Protein AF-V2XB34-F1 (afdb_monomer)

Organism: Moniliophthora roreri (strain MCA 2997) (NCBI:txid1381753)

pLDDT: mean 73.57, std 27.56, range [22.41, 98.88]

InterPro domains:
  IPR005198 Glycoside hydrolase, family 76 [PF03663] (216-407)
  IPR008928 Six-hairpin glycosidase superfamily [SSF48208] (69-373)
  IPR053169 Meiotically Up-regulated Gene Protein [PTHR47791] (16-412)

Radius of gyration: 35.11 Å; Cα contacts (8 Å, |Δi|>4): 750; chains: 1; bounding box: 136×95×106 Å

Structure (mmCIF, N/CA/C/O backbone):
data_AF-V2XB34-F1
#
_entry.id   AF-V2XB34-F1
#
loop_
_atom_site.group_PDB
_atom_site.id
_atom_site.type_symbol
_atom_site.label_atom_id
_atom_site.label_alt_id
_atom_site.label_comp_id
_atom_site.label_asym_id
_atom_site.label_entity_id
_atom_site.label_seq_id
_atom_site.pdbx_PDB_ins_code
_atom_site.Cartn_x
_atom_site.Cartn_y
_atom_site.Cartn_z
_atom_site.occupancy
_atom_site.B_iso_or_equiv
_atom_site.auth_seq_id
_atom_site.auth_comp_id
_atom_site.auth_asym_id
_atom_site.auth_atom_id
_atom_site.pdbx_PDB_model_num
ATOM 1 N N . MET A 1 1 ? 81.354 -3.516 -11.039 1.00 41.00 1 MET A N 1
ATOM 2 C CA . MET A 1 1 ? 81.032 -2.329 -10.209 1.00 41.00 1 MET A CA 1
ATOM 3 C C . MET A 1 1 ? 80.148 -1.453 -11.084 1.00 41.00 1 MET A C 1
ATOM 5 O O . MET A 1 1 ? 80.610 -1.103 -12.151 1.00 41.00 1 MET A O 1
ATOM 9 N N . VAL A 1 2 ? 78.855 -1.228 -10.853 1.00 33.69 2 VAL A N 1
ATOM 10 C CA . VAL A 1 2 ? 78.144 -0.722 -9.666 1.00 33.69 2 VAL A CA 1
ATOM 11 C C . VAL A 1 2 ? 76.686 -1.247 -9.694 1.00 33.69 2 VAL A C 1
ATOM 13 O O . VAL A 1 2 ? 76.152 -1.525 -10.762 1.00 33.69 2 VAL A O 1
ATOM 16 N N . LYS A 1 3 ? 76.088 -1.436 -8.507 1.00 32.34 3 LYS A N 1
ATOM 17 C CA . LYS A 1 3 ? 74.744 -1.994 -8.219 1.00 32.34 3 LYS A CA 1
ATOM 18 C C . LYS A 1 3 ? 73.569 -1.196 -8.825 1.00 32.34 3 LYS A C 1
ATOM 20 O O . LYS A 1 3 ? 73.672 0.025 -8.898 1.00 32.34 3 LYS A O 1
ATOM 25 N N . PRO A 1 4 ? 72.405 -1.834 -9.073 1.00 35.25 4 PRO A N 1
ATOM 26 C CA . PRO A 1 4 ? 71.134 -1.133 -9.226 1.00 35.25 4 PRO A CA 1
ATOM 27 C C . PRO A 1 4 ? 70.499 -0.846 -7.853 1.00 35.25 4 PRO A C 1
ATOM 29 O O . PRO A 1 4 ? 70.423 -1.717 -6.984 1.00 35.25 4 PRO A O 1
ATOM 32 N N . SER A 1 5 ? 70.051 0.391 -7.645 1.00 33.62 5 SER A N 1
ATOM 33 C CA . SER A 1 5 ? 69.308 0.837 -6.466 1.00 33.62 5 SER A CA 1
ATOM 34 C C . SER A 1 5 ? 67.804 0.617 -6.661 1.00 33.62 5 SER A C 1
ATOM 36 O O . SER A 1 5 ? 67.178 1.160 -7.568 1.00 33.62 5 SER A O 1
ATOM 38 N N . HIS A 1 6 ? 67.218 -0.187 -5.775 1.00 33.16 6 HIS A N 1
ATOM 39 C CA . HIS A 1 6 ? 65.778 -0.373 -5.645 1.00 33.16 6 HIS A CA 1
ATOM 40 C C . HIS A 1 6 ? 65.105 0.906 -5.124 1.00 33.16 6 HIS A C 1
ATOM 42 O O . HIS A 1 6 ? 65.418 1.370 -4.029 1.00 33.16 6 HIS A O 1
ATOM 48 N N . PHE A 1 7 ? 64.116 1.425 -5.854 1.00 32.31 7 PHE A N 1
ATOM 49 C CA . PHE A 1 7 ? 63.137 2.364 -5.305 1.00 32.31 7 PHE A CA 1
ATOM 50 C C . PHE A 1 7 ? 62.115 1.586 -4.463 1.00 32.31 7 PHE A C 1
ATOM 52 O O . PHE A 1 7 ? 61.276 0.853 -4.986 1.00 32.31 7 PHE A O 1
ATOM 59 N N . HIS A 1 8 ? 62.200 1.720 -3.139 1.00 36.00 8 HIS A N 1
ATOM 60 C CA . HIS A 1 8 ? 61.154 1.299 -2.208 1.00 36.00 8 HIS A CA 1
ATOM 61 C C . HIS A 1 8 ? 60.046 2.360 -2.172 1.00 36.00 8 HIS A C 1
ATOM 63 O O . HIS A 1 8 ? 60.252 3.478 -1.708 1.00 36.00 8 HIS A O 1
ATOM 69 N N . CYS A 1 9 ? 58.856 1.998 -2.649 1.00 35.59 9 CYS A N 1
ATOM 70 C CA . CYS A 1 9 ? 57.627 2.756 -2.431 1.00 35.59 9 CYS A CA 1
ATOM 71 C C . CYS A 1 9 ? 57.108 2.453 -1.008 1.00 35.59 9 CYS A C 1
ATOM 73 O O . CYS A 1 9 ? 56.958 1.270 -0.676 1.00 35.59 9 CYS A O 1
ATOM 75 N N . PRO A 1 10 ? 56.832 3.444 -0.138 1.00 38.19 10 PRO A N 1
ATOM 76 C CA . PRO A 1 10 ? 56.387 3.163 1.219 1.00 38.19 10 PRO A CA 1
ATOM 77 C C . PRO A 1 10 ? 54.897 2.798 1.203 1.00 38.19 10 PRO A C 1
ATOM 79 O O . PRO A 1 10 ? 54.019 3.652 1.300 1.00 38.19 10 PRO A O 1
ATOM 82 N N . LYS A 1 11 ? 54.606 1.494 1.132 1.00 41.72 11 LYS A N 1
ATOM 83 C CA . LYS A 1 11 ? 53.251 0.916 1.260 1.00 41.72 11 LYS A CA 1
ATOM 84 C C . LYS A 1 11 ? 52.563 1.231 2.606 1.00 41.72 11 LYS A C 1
ATOM 86 O O . LYS A 1 11 ? 51.371 0.992 2.749 1.00 41.72 11 LYS A O 1
ATOM 91 N N . ALA A 1 12 ? 53.275 1.813 3.573 1.00 40.22 12 ALA A N 1
ATOM 92 C CA . ALA A 1 12 ? 52.743 2.158 4.891 1.00 40.22 12 ALA A CA 1
ATOM 93 C C . ALA A 1 12 ? 51.833 3.405 4.900 1.00 40.22 12 ALA A C 1
ATOM 95 O O . ALA A 1 12 ? 50.924 3.483 5.722 1.00 40.22 12 ALA A O 1
ATOM 96 N N . ALA A 1 13 ? 52.017 4.359 3.977 1.00 37.66 13 ALA A N 1
ATOM 97 C CA . ALA A 1 13 ? 51.219 5.594 3.963 1.00 37.66 13 ALA A CA 1
ATOM 98 C C . ALA A 1 13 ? 49.827 5.414 3.323 1.00 37.66 13 ALA A C 1
ATOM 100 O O . ALA A 1 13 ? 48.890 6.128 3.672 1.00 37.66 13 ALA A O 1
ATOM 101 N N . LEU A 1 14 ? 49.670 4.435 2.423 1.00 36.88 14 LEU A N 1
ATOM 102 C CA . LEU A 1 14 ? 48.397 4.160 1.748 1.00 36.88 14 LEU A CA 1
ATOM 103 C C . LEU A 1 14 ? 47.449 3.308 2.615 1.00 36.88 14 LEU A C 1
ATOM 105 O O . LEU A 1 14 ? 46.239 3.510 2.580 1.00 36.88 14 LEU A O 1
ATOM 109 N N . CYS A 1 15 ? 47.983 2.409 3.451 1.00 38.84 15 CYS A N 1
ATOM 110 C CA . CYS A 1 15 ? 47.168 1.605 4.371 1.00 38.84 15 CYS A CA 1
ATOM 111 C C . CYS A 1 15 ? 46.558 2.432 5.514 1.00 38.84 15 CYS A C 1
ATOM 113 O O . CYS A 1 15 ? 45.439 2.154 5.932 1.00 38.84 15 CYS A O 1
ATOM 115 N N . LEU A 1 16 ? 47.240 3.481 5.984 1.00 38.94 16 LEU A N 1
ATOM 116 C CA . LEU A 1 16 ? 46.746 4.315 7.088 1.00 38.94 16 LEU A CA 1
ATOM 117 C C . LEU A 1 16 ? 45.592 5.250 6.679 1.00 38.94 16 LEU A C 1
ATOM 119 O O . LEU A 1 16 ? 44.741 5.558 7.506 1.00 38.94 16 LEU A O 1
ATOM 123 N N . LEU A 1 17 ? 45.493 5.631 5.400 1.00 37.41 17 LEU A N 1
ATOM 124 C CA . LEU A 1 17 ? 44.357 6.411 4.886 1.00 37.41 17 LEU A CA 1
ATOM 125 C C . LEU A 1 17 ? 43.106 5.559 4.617 1.00 37.41 17 LEU A C 1
ATOM 127 O O . LEU A 1 17 ? 41.995 6.076 4.701 1.00 37.41 17 LEU A O 1
ATOM 131 N N . ILE A 1 18 ? 43.266 4.258 4.354 1.00 42.09 18 ILE A N 1
ATOM 132 C CA . ILE A 1 18 ? 42.141 3.331 4.138 1.00 42.09 18 ILE A CA 1
ATOM 133 C C . ILE A 1 18 ? 41.534 2.868 5.475 1.00 42.09 18 ILE A C 1
ATOM 135 O O . ILE A 1 18 ? 40.326 2.662 5.560 1.00 42.09 18 ILE A O 1
ATOM 139 N N . VAL A 1 19 ? 42.330 2.793 6.548 1.00 44.09 19 VAL A N 1
ATOM 140 C CA . VAL A 1 19 ? 41.850 2.383 7.883 1.00 44.09 19 VAL A CA 1
ATOM 141 C C . VAL A 1 19 ? 41.139 3.521 8.638 1.00 44.09 19 VAL A C 1
ATOM 143 O O . VAL A 1 19 ? 40.274 3.258 9.466 1.00 44.09 19 VAL A O 1
ATOM 146 N N . CYS A 1 20 ? 41.406 4.793 8.321 1.00 40.28 20 CYS A N 1
ATOM 147 C CA . CYS A 1 20 ? 40.740 5.924 8.987 1.00 40.28 20 CYS A CA 1
ATOM 148 C C . CYS A 1 20 ? 39.384 6.343 8.378 1.00 40.28 20 CYS A C 1
ATOM 150 O O . CYS A 1 20 ? 38.715 7.191 8.963 1.00 40.28 20 CYS A O 1
ATOM 152 N N . PHE A 1 21 ? 38.945 5.756 7.254 1.00 40.19 21 PHE A N 1
ATOM 153 C CA . PHE A 1 21 ? 37.633 6.050 6.641 1.00 40.19 21 PHE A CA 1
ATOM 154 C C . PHE A 1 21 ? 36.583 4.930 6.776 1.00 40.19 21 PHE A C 1
ATOM 156 O O . PHE A 1 21 ? 35.438 5.108 6.361 1.00 40.19 21 PHE A O 1
ATOM 163 N N . LEU A 1 22 ? 36.914 3.815 7.432 1.00 44.59 22 LEU A N 1
ATOM 164 C CA . LEU A 1 22 ? 35.989 2.735 7.798 1.00 44.59 22 LEU A CA 1
ATOM 165 C C . LEU A 1 22 ? 36.427 2.214 9.183 1.00 44.59 22 LEU A C 1
ATOM 167 O O . LEU A 1 22 ? 37.378 1.441 9.229 1.00 44.59 22 LEU A O 1
ATOM 171 N N . PRO A 1 23 ? 35.832 2.666 10.311 1.00 41.69 23 PRO A N 1
ATOM 172 C CA . PRO A 1 23 ? 34.391 2.683 10.551 1.00 41.69 23 PRO A CA 1
ATOM 173 C C . PRO A 1 23 ? 33.921 3.979 11.246 1.00 41.69 23 PRO A C 1
ATOM 175 O O . PRO A 1 23 ? 33.946 4.095 12.465 1.00 41.69 23 PRO A O 1
ATOM 178 N N . ALA A 1 24 ? 33.407 4.941 10.480 1.00 41.72 24 ALA A N 1
ATOM 179 C CA . ALA A 1 24 ? 32.566 6.020 11.021 1.00 41.72 24 ALA A CA 1
ATOM 180 C C . ALA A 1 24 ? 31.123 5.946 10.485 1.00 41.72 24 ALA A C 1
ATOM 182 O O . ALA A 1 24 ? 30.404 6.939 10.475 1.00 41.72 24 ALA A O 1
ATOM 183 N N . ARG A 1 25 ? 30.694 4.764 10.012 1.00 45.44 25 ARG A N 1
ATOM 184 C CA . ARG A 1 25 ? 29.320 4.506 9.534 1.00 45.44 25 ARG A CA 1
ATOM 185 C C . ARG A 1 25 ? 28.580 3.382 10.269 1.00 45.44 25 ARG A C 1
ATOM 187 O O . ARG A 1 25 ? 27.507 2.990 9.835 1.00 45.44 25 ARG A O 1
ATOM 194 N N . TYR A 1 26 ? 29.110 2.911 11.396 1.00 43.69 26 TYR A N 1
ATOM 195 C CA . TYR A 1 26 ? 28.410 1.966 12.279 1.00 43.69 26 TYR A CA 1
ATOM 196 C C . TYR A 1 26 ? 28.324 2.459 13.723 1.00 43.69 26 TYR A C 1
ATOM 198 O O . TYR A 1 26 ? 28.184 1.667 14.649 1.00 43.69 26 TYR A O 1
ATOM 206 N N . SER A 1 27 ? 28.343 3.775 13.928 1.00 32.94 27 SER A N 1
ATOM 207 C CA . SER A 1 27 ? 27.611 4.300 15.072 1.00 32.94 27 SER A CA 1
ATOM 208 C C . SER A 1 27 ? 26.145 4.202 14.685 1.00 32.94 27 SER A C 1
ATOM 210 O O . SER A 1 27 ? 25.649 5.045 13.942 1.00 32.94 27 SER A O 1
ATOM 212 N N . ALA A 1 28 ? 25.473 3.139 15.128 1.00 39.56 28 ALA A N 1
ATOM 213 C CA . ALA A 1 28 ? 24.026 3.150 15.242 1.00 39.56 28 ALA A CA 1
ATOM 214 C C . ALA A 1 28 ? 23.690 4.285 16.215 1.00 39.56 28 ALA A C 1
ATOM 216 O O . ALA A 1 28 ? 23.626 4.094 17.426 1.00 39.56 28 ALA A O 1
ATOM 217 N N . THR A 1 29 ? 23.588 5.510 15.702 1.00 42.94 29 THR A N 1
ATOM 218 C CA . THR A 1 29 ? 22.926 6.578 16.432 1.00 42.94 29 THR A CA 1
ATOM 219 C C . THR A 1 29 ? 21.524 6.057 16.669 1.00 42.94 29 THR A C 1
ATOM 221 O O . THR A 1 29 ? 20.823 5.751 15.701 1.00 42.94 29 THR A O 1
ATOM 224 N N . ALA A 1 30 ? 21.148 5.873 17.932 1.00 55.12 30 ALA A N 1
ATOM 225 C CA . ALA A 1 30 ? 19.764 5.599 18.265 1.00 55.12 30 ALA A CA 1
ATOM 226 C C . ALA A 1 30 ? 18.939 6.730 17.637 1.00 55.12 30 ALA A C 1
ATOM 228 O O . ALA A 1 30 ? 19.116 7.894 17.993 1.00 55.12 30 ALA A O 1
ATOM 229 N N . GLN A 1 31 ? 18.159 6.403 16.607 1.00 71.94 31 GLN A N 1
ATOM 230 C CA . GLN A 1 31 ? 17.191 7.341 16.058 1.00 71.94 31 GLN A CA 1
ATOM 231 C C . GLN A 1 31 ? 16.144 7.562 17.130 1.00 71.94 31 GLN A C 1
ATOM 233 O O . GLN A 1 31 ? 15.597 6.592 17.649 1.00 71.94 31 GLN A O 1
ATOM 238 N N . ASP A 1 32 ? 15.927 8.823 17.475 1.00 80.56 32 ASP A N 1
ATOM 239 C CA . ASP A 1 32 ? 14.977 9.194 18.508 1.00 80.56 32 ASP A CA 1
ATOM 240 C C . ASP A 1 32 ? 13.602 9.397 17.864 1.00 80.56 32 ASP A C 1
ATOM 242 O O . ASP A 1 32 ? 13.397 10.329 17.081 1.00 80.56 32 ASP A O 1
ATOM 246 N N . PHE A 1 33 ? 12.675 8.478 18.131 1.00 90.19 33 PHE A N 1
ATOM 247 C CA . PHE A 1 33 ? 11.304 8.533 17.626 1.00 90.19 33 PHE A CA 1
ATOM 248 C C . PHE A 1 33 ? 10.420 9.285 18.621 1.00 90.19 33 PHE A C 1
ATOM 250 O O . PHE A 1 33 ? 9.742 8.686 19.455 1.00 90.19 33 PHE A O 1
ATOM 257 N N . VAL A 1 34 ? 10.443 10.617 18.531 1.00 90.56 34 VAL A N 1
ATOM 258 C CA . VAL A 1 34 ? 9.685 11.511 19.419 1.00 90.56 34 VAL A CA 1
ATOM 259 C C . VAL A 1 34 ? 8.523 12.143 18.666 1.00 90.56 34 VAL A C 1
ATOM 261 O O . VAL A 1 34 ? 8.716 12.814 17.651 1.00 90.56 34 VAL A O 1
ATOM 264 N N . SER A 1 35 ? 7.308 11.950 19.178 1.00 91.50 35 SER A N 1
ATOM 265 C CA . SER A 1 35 ? 6.092 12.547 18.624 1.00 91.50 35 SER A CA 1
ATOM 266 C C . SER A 1 35 ? 6.145 14.075 18.695 1.00 91.50 35 SER A C 1
ATOM 268 O O . SER A 1 35 ? 6.554 14.655 19.704 1.00 91.50 35 SER A O 1
ATOM 270 N N . SER A 1 36 ? 5.706 14.744 17.627 1.00 92.38 36 SER A N 1
ATOM 271 C CA . SER A 1 36 ? 5.642 16.207 17.602 1.00 92.38 36 SER A CA 1
ATOM 272 C C . SER A 1 36 ? 4.567 16.714 18.560 1.00 92.38 36 SER A C 1
ATOM 274 O O . SER A 1 36 ? 3.426 16.259 18.530 1.00 92.38 36 SER A O 1
ATOM 276 N N . THR A 1 37 ? 4.892 17.729 19.359 1.00 93.44 37 THR A N 1
ATOM 277 C CA . THR A 1 37 ? 3.914 18.412 20.222 1.00 93.44 37 THR A CA 1
ATOM 278 C C . THR A 1 37 ? 2.915 19.268 19.439 1.00 93.44 37 THR A C 1
ATOM 280 O O . THR A 1 37 ? 1.929 19.725 20.012 1.00 93.44 37 THR A O 1
ATOM 283 N N . LEU A 1 38 ? 3.162 19.493 18.143 1.00 95.12 38 LEU A N 1
ATOM 284 C CA . LEU A 1 38 ? 2.271 20.237 17.248 1.00 95.12 38 LEU A CA 1
ATOM 285 C C . LEU A 1 38 ? 1.190 19.352 16.615 1.00 95.12 38 LEU A C 1
ATOM 287 O O . LEU A 1 38 ? 0.227 19.884 16.064 1.00 95.12 38 LEU A O 1
ATOM 291 N N . TRP A 1 39 ? 1.327 18.026 16.706 1.00 96.19 39 TRP A N 1
ATOM 292 C CA . TRP A 1 39 ? 0.355 17.092 16.151 1.00 96.19 39 TRP A CA 1
ATOM 293 C C . TRP A 1 39 ? -1.020 17.243 16.792 1.00 96.19 39 TRP A C 1
ATOM 295 O O . TRP A 1 39 ? -1.170 17.307 18.015 1.00 96.19 39 TRP A O 1
ATOM 305 N N . GLN A 1 40 ? -2.046 17.277 15.948 1.00 96.00 40 GLN A N 1
ATOM 306 C CA . GLN A 1 40 ? -3.408 17.507 16.390 1.00 96.00 40 GLN A CA 1
ATOM 307 C C . GLN A 1 40 ? -4.027 16.225 16.954 1.00 96.00 40 GLN A C 1
ATOM 309 O O . GLN A 1 40 ? -4.299 15.281 16.224 1.00 96.00 40 GLN A O 1
ATOM 314 N N . ASN A 1 41 ? -4.352 16.237 18.250 1.00 95.12 41 ASN A N 1
ATOM 315 C CA . ASN A 1 41 ? -5.098 15.172 18.933 1.00 95.12 41 ASN A CA 1
ATOM 316 C C . ASN A 1 41 ? -4.543 13.752 18.657 1.00 95.12 41 ASN A C 1
ATOM 318 O O . ASN A 1 41 ? -5.276 12.915 18.141 1.00 95.12 41 ASN A O 1
ATOM 322 N N . PRO A 1 42 ? -3.282 13.435 19.001 1.00 95.81 42 PRO A N 1
ATOM 323 C CA . PRO A 1 42 ? -2.705 12.112 18.728 1.00 95.81 42 PRO A CA 1
ATOM 324 C C . PRO A 1 42 ? -3.314 10.980 19.577 1.00 95.81 42 PRO A C 1
ATOM 326 O O . PRO A 1 42 ? -3.237 9.810 19.214 1.00 95.81 42 PRO A O 1
ATOM 329 N N . ALA A 1 43 ? -3.929 11.296 20.721 1.00 95.12 43 ALA A N 1
ATOM 330 C CA . ALA A 1 43 ? -4.467 10.289 21.632 1.00 95.12 43 ALA A CA 1
ATOM 331 C C . ALA A 1 43 ? -5.811 9.723 21.145 1.00 95.12 43 ALA A C 1
ATOM 333 O O . ALA A 1 43 ? -6.782 10.460 20.965 1.00 95.12 43 ALA A O 1
ATOM 334 N N . ILE A 1 44 ? -5.901 8.398 21.010 1.00 94.81 44 ILE A N 1
ATOM 335 C CA . ILE A 1 44 ? -7.164 7.703 20.734 1.00 94.81 44 ILE A CA 1
ATOM 336 C C . ILE A 1 44 ? -7.887 7.445 22.058 1.00 94.81 44 ILE A C 1
ATOM 338 O O . ILE A 1 44 ? -7.422 6.669 22.896 1.00 94.81 44 ILE A O 1
ATOM 342 N N . THR A 1 45 ? -9.030 8.105 22.237 1.00 93.94 45 THR A N 1
ATOM 343 C CA . THR A 1 45 ? -9.888 7.982 23.428 1.00 93.94 45 THR A CA 1
ATOM 344 C C . THR A 1 45 ? -11.074 7.041 23.221 1.00 93.94 45 THR A C 1
ATOM 346 O O . THR A 1 45 ? -11.699 6.621 24.192 1.00 93.94 45 THR A O 1
ATOM 349 N N . VAL A 1 46 ? -11.376 6.695 21.967 1.00 95.06 46 VAL A N 1
ATOM 350 C CA . VAL A 1 46 ? -12.440 5.753 21.596 1.00 95.06 46 VAL A CA 1
ATOM 351 C C . VAL A 1 46 ? -12.062 4.340 22.047 1.00 95.06 46 VAL A C 1
ATOM 353 O O . VAL A 1 46 ? -10.923 3.907 21.851 1.00 95.06 46 VAL A O 1
ATOM 356 N N . SER A 1 47 ? -13.013 3.620 22.649 1.00 95.56 47 SER A N 1
ATOM 357 C CA . SER A 1 47 ? -12.777 2.269 23.164 1.00 95.56 47 SER A CA 1
ATOM 358 C C . SER A 1 47 ? -12.424 1.284 22.034 1.00 95.56 47 SER A C 1
ATOM 360 O O . SER A 1 47 ? -12.858 1.472 20.895 1.00 95.56 47 SER A O 1
ATOM 362 N N . PRO A 1 48 ? -11.662 0.205 22.300 1.00 95.19 48 PRO A N 1
ATOM 363 C CA . PRO A 1 48 ? -11.385 -0.812 21.287 1.00 95.19 48 PRO A CA 1
ATOM 364 C C . PRO A 1 48 ? -12.643 -1.391 20.625 1.00 95.19 48 PRO A C 1
ATOM 366 O O . PRO A 1 48 ? -12.641 -1.590 19.414 1.00 95.19 48 PRO A O 1
ATOM 369 N N . GLU A 1 49 ? -13.708 -1.615 21.397 1.00 96.19 49 GLU A N 1
ATOM 370 C CA . GLU A 1 49 ? -14.991 -2.135 20.905 1.00 96.19 49 GLU A CA 1
ATOM 371 C C . GLU A 1 49 ? -15.681 -1.138 19.969 1.00 96.19 49 GLU A C 1
ATOM 373 O O . GLU A 1 49 ? -16.110 -1.508 18.874 1.00 96.19 49 GLU A O 1
ATOM 378 N N . ASP A 1 50 ? -15.700 0.145 20.339 1.00 97.69 50 ASP A N 1
ATOM 379 C CA . ASP A 1 50 ? -16.271 1.196 19.497 1.00 97.69 50 ASP A CA 1
ATOM 380 C C . ASP A 1 50 ? -15.467 1.391 18.209 1.00 97.69 50 ASP A C 1
ATOM 382 O O . ASP A 1 50 ? -16.056 1.601 17.154 1.00 97.69 50 ASP A O 1
ATOM 386 N N . ARG A 1 51 ? -14.132 1.259 18.243 1.00 98.00 51 ARG A N 1
ATOM 387 C CA . ARG A 1 51 ? -13.302 1.300 17.022 1.00 98.00 51 ARG A CA 1
ATOM 388 C C . ARG A 1 51 ? -13.658 0.175 16.057 1.00 98.00 51 ARG A C 1
ATOM 390 O O . ARG A 1 51 ? -13.776 0.414 14.858 1.00 98.00 51 ARG A O 1
ATOM 397 N N . VAL A 1 52 ? -13.846 -1.040 16.579 1.00 98.50 52 VAL A N 1
ATOM 398 C CA . VAL A 1 52 ? -14.292 -2.190 15.778 1.00 98.50 52 VAL A CA 1
ATOM 399 C C . VAL A 1 52 ? -15.666 -1.916 15.177 1.00 98.50 52 VAL A C 1
ATOM 401 O O . VAL A 1 52 ? -15.871 -2.179 13.994 1.00 98.50 52 VAL A O 1
ATOM 404 N N . LYS A 1 53 ? -16.598 -1.361 15.959 1.00 98.38 53 LYS A N 1
ATOM 405 C CA . LYS A 1 53 ? -17.930 -1.003 15.467 1.00 98.38 53 LYS A CA 1
ATOM 406 C C . LYS A 1 53 ? -17.870 0.060 14.367 1.00 98.38 53 LYS A C 1
ATOM 408 O O . LYS A 1 53 ? -18.423 -0.158 13.300 1.00 98.38 53 LYS A O 1
ATOM 413 N N . ILE A 1 54 ? -17.144 1.154 14.586 1.00 98.56 54 ILE A N 1
ATOM 414 C CA . ILE A 1 54 ? -16.971 2.248 13.618 1.00 98.56 54 ILE A CA 1
ATOM 415 C C . ILE A 1 54 ? -16.404 1.727 12.292 1.00 98.56 54 ILE A C 1
ATOM 417 O O . ILE A 1 54 ? -16.942 2.024 11.227 1.00 98.56 54 ILE A O 1
ATOM 421 N N . ALA A 1 55 ? -15.340 0.919 12.347 1.00 98.56 55 ALA A N 1
ATOM 422 C CA . ALA A 1 55 ? -14.745 0.342 11.147 1.00 98.56 55 ALA A CA 1
ATOM 423 C C . ALA A 1 55 ? -15.715 -0.615 10.431 1.00 98.56 55 ALA A C 1
ATOM 425 O O . ALA A 1 55 ? -15.845 -0.541 9.211 1.00 98.56 55 ALA A O 1
ATOM 426 N N . ARG A 1 56 ? -16.431 -1.469 11.179 1.00 98.62 56 ARG A N 1
ATOM 427 C CA . ARG A 1 56 ? -17.446 -2.382 10.629 1.00 98.62 56 ARG A CA 1
ATOM 428 C C . ARG A 1 56 ? -18.562 -1.615 9.928 1.00 98.62 56 ARG A C 1
ATOM 430 O O . ARG A 1 56 ? -18.834 -1.887 8.766 1.00 98.62 56 ARG A O 1
ATOM 437 N N . ASP A 1 57 ? -19.153 -0.632 10.600 1.00 98.62 57 ASP A N 1
ATOM 438 C CA . ASP A 1 57 ? -20.256 0.166 10.061 1.00 98.62 57 ASP A CA 1
ATOM 439 C C . ASP A 1 57 ? -19.824 0.906 8.781 1.00 98.62 57 ASP A C 1
ATOM 441 O O . ASP A 1 57 ? -20.593 1.005 7.824 1.00 98.62 57 ASP A O 1
ATOM 445 N N . GLY A 1 58 ? -18.575 1.382 8.727 1.00 98.50 58 GLY A N 1
ATOM 446 C CA . GLY A 1 58 ? -17.986 1.960 7.521 1.00 98.50 58 GLY A CA 1
ATOM 447 C C . GLY A 1 58 ? -17.808 0.950 6.378 1.00 98.50 58 GLY A C 1
ATOM 448 O O . GLY A 1 58 ? -18.114 1.283 5.231 1.00 98.50 58 GLY A O 1
ATOM 449 N N . ILE A 1 59 ? -17.333 -0.270 6.663 1.00 98.69 59 ILE A N 1
ATOM 450 C CA . ILE A 1 59 ? -17.173 -1.343 5.662 1.00 98.69 59 ILE A CA 1
ATOM 451 C C . ILE A 1 59 ? -18.537 -1.736 5.095 1.00 98.69 59 ILE A C 1
ATOM 453 O O . ILE A 1 59 ? -18.721 -1.698 3.880 1.00 98.69 59 ILE A O 1
ATOM 457 N N . GLU A 1 60 ? -19.512 -2.026 5.956 1.00 98.31 60 GLU A N 1
ATOM 458 C CA . GLU A 1 60 ? -20.871 -2.412 5.556 1.00 98.31 60 GLU A CA 1
ATOM 459 C C . GLU A 1 60 ? -21.540 -1.314 4.720 1.00 98.31 60 GLU A C 1
ATOM 461 O O . GLU A 1 60 ? -22.144 -1.580 3.677 1.00 98.31 60 GLU A O 1
ATOM 466 N N . ARG A 1 61 ? -21.349 -0.043 5.103 1.00 97.88 61 ARG A N 1
ATOM 467 C CA . ARG A 1 61 ? -21.826 1.099 4.312 1.00 97.88 61 ARG A CA 1
ATOM 468 C C . ARG A 1 61 ? -21.183 1.175 2.925 1.00 97.88 61 ARG A C 1
ATOM 470 O O . ARG A 1 61 ? -21.809 1.687 2.000 1.00 97.88 61 ARG A O 1
ATOM 477 N N . THR A 1 62 ? -19.960 0.683 2.772 1.00 97.38 62 THR A N 1
ATOM 478 C CA . THR A 1 62 ? -19.241 0.676 1.491 1.00 97.38 62 THR A CA 1
ATOM 479 C C . THR A 1 62 ? -19.657 -0.515 0.630 1.00 97.38 62 THR A C 1
ATOM 481 O O . THR A 1 62 ? -19.863 -0.361 -0.572 1.00 97.38 62 THR A O 1
ATOM 484 N N . ILE A 1 63 ? -19.855 -1.687 1.240 1.00 97.56 63 ILE A N 1
ATOM 485 C CA . ILE A 1 63 ? -20.294 -2.918 0.571 1.00 97.56 63 ILE A CA 1
ATOM 486 C C . ILE A 1 63 ? -21.611 -2.711 -0.181 1.00 97.56 63 ILE A C 1
ATOM 488 O O . ILE A 1 63 ? -21.728 -3.140 -1.326 1.00 97.56 63 ILE A O 1
ATOM 492 N N . VAL A 1 64 ? -22.584 -2.008 0.413 1.00 96.50 64 VAL A N 1
ATOM 493 C CA . VAL A 1 64 ? -23.885 -1.756 -0.243 1.00 96.50 64 VAL A CA 1
ATOM 494 C C . VAL A 1 64 ? -23.782 -0.902 -1.512 1.00 96.50 64 VAL A C 1
ATOM 496 O O . VAL A 1 64 ? -24.751 -0.807 -2.262 1.00 96.50 64 VAL A O 1
ATOM 499 N N . MET A 1 65 ? -22.629 -0.273 -1.751 1.00 96.25 65 MET A N 1
ATOM 500 C CA . MET A 1 65 ? -22.357 0.542 -2.935 1.00 96.25 65 MET A CA 1
ATOM 501 C C . MET A 1 65 ? -21.642 -0.245 -4.045 1.00 96.25 65 MET A C 1
ATOM 503 O O . MET A 1 65 ? -21.460 0.290 -5.140 1.00 96.25 65 MET A O 1
ATOM 507 N N . LEU A 1 66 ? -21.246 -1.499 -3.793 1.00 94.88 66 LEU A N 1
ATOM 508 C CA . LEU A 1 66 ? -20.699 -2.385 -4.820 1.00 94.88 66 LEU A CA 1
ATOM 509 C C . LEU A 1 66 ? -21.809 -2.886 -5.749 1.00 94.88 66 LEU A C 1
ATOM 511 O O . LEU A 1 66 ? -22.877 -3.321 -5.317 1.00 94.88 66 LEU A O 1
ATOM 515 N N . GLY A 1 67 ? -21.525 -2.876 -7.048 1.00 91.69 67 GLY A N 1
ATOM 516 C CA . GLY A 1 67 ? -22.327 -3.560 -8.050 1.00 91.69 67 GLY A CA 1
ATOM 517 C C . GLY A 1 67 ? -22.244 -5.082 -7.913 1.00 91.69 67 GLY A C 1
ATOM 518 O O . GLY A 1 67 ? -21.387 -5.641 -7.228 1.00 91.69 67 GLY A O 1
ATOM 519 N N . THR A 1 68 ? -23.115 -5.785 -8.638 1.00 88.44 68 THR A N 1
ATOM 520 C CA . THR A 1 68 ? -23.163 -7.260 -8.658 1.00 88.44 68 THR A CA 1
ATOM 521 C C . THR A 1 68 ? -21.926 -7.915 -9.274 1.00 88.44 68 THR A C 1
ATOM 523 O O . THR A 1 68 ? -21.789 -9.130 -9.195 1.00 88.44 68 THR A O 1
ATOM 526 N N . ASN A 1 69 ? -21.043 -7.132 -9.892 1.00 88.25 69 ASN A N 1
ATOM 527 C CA . ASN A 1 69 ? -19.739 -7.539 -10.412 1.00 88.25 69 ASN A CA 1
ATOM 528 C C . ASN A 1 69 ? -18.587 -7.265 -9.420 1.00 88.25 69 ASN A C 1
ATOM 530 O O . ASN A 1 69 ? -17.419 -7.351 -9.801 1.00 88.25 69 ASN A O 1
ATOM 534 N N . GLY A 1 70 ? -18.900 -6.881 -8.178 1.00 90.62 70 GLY A N 1
ATOM 535 C CA . GLY A 1 70 ? -17.909 -6.548 -7.159 1.00 90.62 70 GLY A CA 1
ATOM 536 C C . GLY A 1 70 ? -17.137 -5.260 -7.459 1.00 90.62 70 GLY A C 1
ATOM 537 O O . GLY A 1 70 ? -16.047 -5.083 -6.928 1.00 90.62 70 GLY A O 1
ATOM 538 N N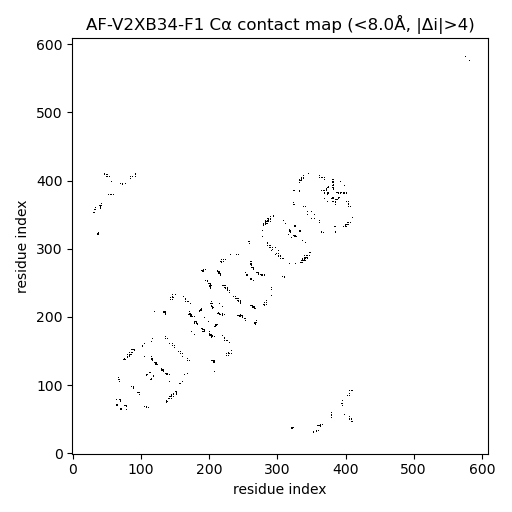 . GLN A 1 71 ? -17.655 -4.380 -8.325 1.00 93.19 71 GLN A N 1
ATOM 539 C CA . GLN A 1 71 ? -17.025 -3.103 -8.676 1.00 93.19 71 GLN A CA 1
ATOM 540 C C . GLN A 1 71 ? -17.884 -1.911 -8.256 1.00 93.19 71 GLN A C 1
ATOM 542 O O . GLN A 1 71 ? -19.104 -2.018 -8.144 1.00 93.19 71 GLN A O 1
ATOM 547 N N . PHE A 1 72 ? -17.253 -0.756 -8.059 1.00 91.50 72 PHE A N 1
ATOM 548 C CA . PHE A 1 72 ? -17.964 0.510 -7.900 1.00 91.50 72 PHE A CA 1
ATOM 549 C C . PHE A 1 72 ? -18.281 1.129 -9.263 1.00 91.50 72 PHE A C 1
ATOM 551 O O . PHE A 1 72 ? -17.526 0.968 -10.219 1.00 91.50 72 PHE A O 1
ATOM 558 N N . ASN A 1 73 ? -19.375 1.887 -9.330 1.00 89.50 73 ASN A N 1
ATOM 559 C CA . ASN A 1 73 ? -19.739 2.644 -10.532 1.00 89.50 73 ASN A CA 1
ATOM 560 C C . ASN A 1 73 ? -19.067 4.028 -10.594 1.00 89.50 73 ASN A C 1
ATOM 562 O O . ASN A 1 73 ? -19.039 4.640 -11.658 1.00 89.50 73 ASN A O 1
ATOM 566 N N . ASP A 1 74 ? -18.570 4.540 -9.463 1.00 87.56 74 ASP A N 1
ATOM 567 C CA . ASP A 1 74 ? -18.052 5.906 -9.299 1.00 87.56 74 ASP A CA 1
ATOM 568 C C . ASP A 1 74 ? -16.525 5.977 -9.104 1.00 87.56 74 ASP A C 1
ATOM 570 O O . ASP A 1 74 ? -15.999 7.056 -8.833 1.00 87.56 74 ASP A O 1
ATOM 574 N N . SER A 1 75 ? -15.795 4.862 -9.229 1.00 86.56 75 SER A N 1
ATOM 575 C CA . SER A 1 75 ? -14.336 4.834 -9.053 1.00 86.56 75 SER A CA 1
ATOM 576 C C . SER A 1 75 ? -13.619 3.850 -9.976 1.00 86.56 75 SER A C 1
ATOM 578 O O . SER A 1 75 ? -14.217 3.166 -10.806 1.00 86.56 75 SER A O 1
ATOM 580 N N . PHE A 1 76 ? -12.290 3.835 -9.873 1.00 86.25 76 PHE A N 1
ATOM 581 C CA . PHE A 1 76 ? -11.426 3.010 -10.704 1.00 86.25 76 PHE A CA 1
ATOM 582 C C . PHE A 1 76 ? -11.430 1.544 -10.262 1.00 86.25 76 PHE A C 1
ATOM 584 O O . PHE A 1 76 ? -11.647 1.220 -9.097 1.00 86.25 76 PHE A O 1
ATOM 591 N N . TYR A 1 77 ? -11.065 0.654 -11.186 1.00 88.69 77 TYR A N 1
ATOM 592 C CA . TYR A 1 77 ? -11.019 -0.799 -10.974 1.00 88.69 77 TYR A CA 1
ATOM 593 C C . TYR A 1 77 ? -10.197 -1.243 -9.744 1.00 88.69 77 TYR A C 1
ATOM 595 O O . TYR A 1 77 ? -10.488 -2.271 -9.138 1.00 88.69 77 TYR A O 1
ATOM 603 N N . GLY A 1 78 ? -9.176 -0.475 -9.343 1.00 90.56 78 GLY A N 1
ATOM 604 C CA . GLY A 1 78 ? -8.367 -0.768 -8.152 1.00 90.56 78 GLY A CA 1
ATOM 605 C C . GLY A 1 78 ? -8.995 -0.346 -6.815 1.00 90.56 78 GLY A C 1
ATOM 606 O O . GLY A 1 78 ? -8.504 -0.749 -5.760 1.00 90.56 78 GLY A O 1
ATOM 607 N N . THR A 1 79 ? -10.053 0.467 -6.814 1.00 92.38 79 THR A N 1
ATOM 608 C CA . THR A 1 79 ? -10.712 0.945 -5.585 1.00 92.38 79 THR A CA 1
ATOM 609 C C . THR A 1 79 ? -11.440 -0.182 -4.842 1.00 92.38 79 THR A C 1
ATOM 611 O O . THR A 1 79 ? -11.172 -0.346 -3.650 1.00 92.38 79 THR A O 1
ATOM 614 N N . PRO A 1 80 ? -12.235 -1.051 -5.501 1.00 95.62 80 PRO A N 1
ATOM 615 C CA . PRO A 1 80 ? -12.803 -2.240 -4.858 1.00 95.62 80 PRO A CA 1
ATOM 616 C C . PRO A 1 80 ? -11.746 -3.164 -4.251 1.00 95.62 80 PRO A C 1
ATOM 618 O O . PRO A 1 80 ? -11.915 -3.632 -3.131 1.00 95.62 80 PRO A O 1
ATOM 621 N N . ALA A 1 81 ? -10.604 -3.363 -4.918 1.00 96.69 81 ALA A N 1
ATOM 622 C CA . ALA A 1 81 ? -9.526 -4.190 -4.377 1.00 96.69 81 ALA A CA 1
ATOM 623 C C . ALA A 1 81 ? -8.998 -3.675 -3.028 1.00 96.69 81 ALA A C 1
ATOM 625 O O . ALA A 1 81 ? -8.692 -4.459 -2.130 1.00 96.69 81 ALA A O 1
ATOM 626 N N . ARG A 1 82 ? -8.918 -2.352 -2.844 1.00 96.19 82 ARG A N 1
ATOM 627 C CA . ARG A 1 82 ? -8.545 -1.772 -1.548 1.00 96.19 82 ARG A CA 1
ATOM 628 C C . ARG A 1 82 ? -9.600 -2.037 -0.478 1.00 96.19 82 ARG A C 1
ATOM 630 O O . ARG A 1 82 ? -9.213 -2.414 0.626 1.00 96.19 82 ARG A O 1
ATOM 637 N N . LEU A 1 83 ? -10.890 -1.949 -0.808 1.00 98.19 83 LEU A N 1
ATOM 638 C CA . LEU A 1 83 ? -11.955 -2.386 0.101 1.00 98.19 83 LEU A CA 1
ATOM 639 C C . LEU A 1 83 ? -11.818 -3.881 0.439 1.00 98.19 83 LEU A C 1
ATOM 641 O O . LEU A 1 83 ? -11.944 -4.262 1.598 1.00 98.19 83 LEU A O 1
ATOM 645 N N . PHE A 1 84 ? -11.496 -4.738 -0.531 1.00 98.62 84 PHE A N 1
ATOM 646 C CA . PHE A 1 84 ? -11.339 -6.177 -0.282 1.00 98.62 84 PHE A CA 1
ATOM 647 C C . PHE A 1 84 ? -10.191 -6.450 0.693 1.00 98.62 84 PHE A C 1
ATOM 649 O O . PHE A 1 84 ? -10.298 -7.275 1.599 1.00 98.62 84 PHE A O 1
ATOM 656 N N . SER A 1 85 ? -9.102 -5.698 0.535 1.00 98.38 85 SER A N 1
ATOM 657 C CA . SER A 1 85 ? -7.977 -5.687 1.463 1.00 98.38 85 SER A CA 1
ATOM 658 C C . SER A 1 85 ? -8.417 -5.311 2.880 1.00 98.38 85 SER A C 1
ATOM 660 O O . SER A 1 85 ? -8.061 -5.993 3.835 1.00 98.38 85 SER A O 1
ATOM 662 N N . GLN A 1 86 ? -9.234 -4.265 3.003 1.00 98.50 86 GLN A N 1
ATOM 663 C CA . GLN A 1 86 ? -9.759 -3.753 4.268 1.00 98.50 86 GLN A CA 1
ATOM 664 C C . GLN A 1 86 ? -10.713 -4.733 4.957 1.00 98.50 86 GLN A C 1
ATOM 666 O O . GLN A 1 86 ? -10.637 -4.903 6.170 1.00 98.50 86 GLN A O 1
ATOM 671 N N . MET A 1 87 ? -11.566 -5.423 4.197 1.00 98.81 87 MET A N 1
ATOM 672 C CA . MET A 1 87 ? -12.429 -6.493 4.710 1.00 98.81 87 MET A CA 1
ATOM 673 C C . MET A 1 87 ? -11.591 -7.623 5.331 1.00 98.81 87 MET A C 1
ATOM 675 O O . MET A 1 87 ? -11.843 -8.027 6.466 1.00 98.81 87 MET A O 1
ATOM 679 N N . ALA A 1 88 ? -10.540 -8.072 4.636 1.00 98.75 88 ALA A N 1
ATOM 680 C CA . ALA A 1 88 ? -9.626 -9.093 5.150 1.00 98.75 88 ALA A CA 1
ATOM 681 C C . ALA A 1 88 ? -8.807 -8.614 6.364 1.00 98.75 88 ALA A C 1
ATOM 683 O O . ALA A 1 88 ? -8.628 -9.359 7.327 1.00 98.75 88 ALA A O 1
ATOM 684 N N . GLU A 1 89 ? -8.313 -7.373 6.345 1.00 98.25 89 GLU A N 1
ATOM 685 C CA . GLU A 1 89 ? -7.588 -6.779 7.474 1.00 98.25 89 GLU A CA 1
ATOM 686 C C . GLU A 1 89 ? -8.466 -6.617 8.712 1.00 98.25 89 GLU A C 1
ATOM 688 O O . GLU A 1 89 ? -7.998 -6.857 9.823 1.00 98.25 89 GLU A O 1
ATOM 693 N N . PHE A 1 90 ? -9.727 -6.224 8.532 1.00 98.62 90 PHE A N 1
ATOM 694 C CA . PHE A 1 90 ? -10.692 -6.120 9.618 1.00 98.62 90 PHE A CA 1
ATOM 695 C C . PHE A 1 90 ? -10.914 -7.476 10.286 1.00 98.62 90 PHE A C 1
ATOM 697 O O . PHE A 1 90 ? -10.823 -7.591 11.511 1.00 98.62 90 PHE A O 1
ATOM 704 N N . ASP A 1 91 ? -11.168 -8.509 9.486 1.00 98.62 91 ASP A N 1
ATOM 705 C CA . ASP A 1 91 ? -11.360 -9.871 9.977 1.00 98.62 91 ASP A CA 1
ATOM 706 C C . ASP A 1 91 ? -10.102 -10.386 10.693 1.00 98.62 91 ASP A C 1
ATOM 708 O O . ASP A 1 91 ? -10.195 -10.907 11.804 1.00 98.62 91 ASP A O 1
ATOM 712 N N . LEU A 1 92 ? -8.910 -10.137 10.141 1.00 97.31 92 LEU A N 1
ATOM 713 C CA . LEU A 1 92 ? -7.646 -10.473 10.799 1.00 97.31 92 LEU A CA 1
ATOM 714 C C . LEU A 1 92 ? -7.469 -9.728 12.135 1.00 97.31 92 LEU A C 1
ATOM 716 O O . LEU A 1 92 ? -7.109 -10.338 13.140 1.00 97.31 92 LEU A O 1
ATOM 720 N N . ALA A 1 93 ? -7.738 -8.420 12.171 1.00 96.50 93 ALA A N 1
ATOM 721 C CA . ALA A 1 93 ? -7.575 -7.588 13.365 1.00 96.50 93 ALA A CA 1
ATOM 722 C C . ALA A 1 93 ? -8.591 -7.913 14.472 1.00 96.50 93 ALA A C 1
ATOM 724 O O . ALA A 1 93 ? -8.332 -7.649 15.648 1.00 96.50 93 ALA A O 1
ATOM 725 N N . THR A 1 94 ? -9.742 -8.475 14.103 1.00 97.12 94 THR A N 1
ATOM 726 C CA . THR A 1 94 ? -10.823 -8.847 15.027 1.00 97.12 94 THR A CA 1
ATOM 727 C C . THR A 1 94 ? -10.902 -10.347 15.297 1.00 97.12 94 THR A C 1
ATOM 729 O O . THR A 1 94 ? -11.722 -10.766 16.114 1.00 97.12 94 THR A O 1
ATOM 732 N N . ASN A 1 95 ? -10.026 -11.142 14.671 1.00 96.62 95 ASN A N 1
ATOM 733 C CA . ASN A 1 95 ? -10.024 -12.602 14.723 1.00 96.62 95 ASN A CA 1
ATOM 734 C C . ASN A 1 95 ? -11.389 -13.202 14.318 1.00 96.62 95 ASN A C 1
ATOM 736 O O . ASN A 1 95 ? -11.963 -14.024 15.034 1.00 96.62 95 ASN A O 1
ATOM 740 N N . GLN A 1 96 ? -11.926 -12.735 13.189 1.00 96.81 96 GLN A N 1
ATOM 741 C CA . GLN A 1 96 ? -13.216 -13.130 12.611 1.00 96.81 96 GLN A CA 1
ATOM 742 C C . GLN A 1 96 ? -13.046 -13.587 11.156 1.00 96.81 96 GLN A C 1
ATOM 744 O O . GLN A 1 96 ? -11.982 -13.447 10.560 1.00 96.81 96 GLN A O 1
ATOM 749 N N . THR A 1 97 ? -14.106 -14.160 10.583 1.00 98.00 97 THR A N 1
ATOM 750 C CA . THR A 1 97 ? -14.169 -14.557 9.164 1.00 98.00 97 THR A CA 1
ATOM 751 C C . THR A 1 97 ? -15.420 -14.020 8.475 1.00 98.00 97 THR A C 1
ATOM 753 O O . THR A 1 97 ? -15.959 -14.664 7.577 1.00 98.00 97 THR A O 1
ATOM 756 N N . THR A 1 98 ? -15.911 -12.870 8.942 1.00 98.12 98 THR A N 1
ATOM 757 C CA . THR A 1 98 ? -17.188 -12.258 8.552 1.00 98.12 98 THR A CA 1
ATOM 758 C C . THR A 1 98 ? -17.315 -12.103 7.042 1.00 98.12 98 THR A C 1
ATOM 760 O O . THR A 1 98 ? -18.368 -12.381 6.478 1.00 98.12 98 THR A O 1
ATOM 763 N N . TYR A 1 99 ? -16.232 -11.695 6.384 1.00 98.62 99 TYR A N 1
ATOM 764 C CA . TYR A 1 99 ? -16.245 -11.300 4.980 1.00 98.62 99 TYR A CA 1
ATOM 765 C C . TYR A 1 99 ? -15.662 -12.353 4.036 1.00 98.62 99 TYR A C 1
ATOM 767 O O . TYR A 1 99 ? -15.610 -12.125 2.827 1.00 98.62 99 TYR A O 1
ATOM 775 N N . LYS A 1 100 ? -15.226 -13.508 4.555 1.00 98.69 100 LYS A N 1
ATOM 776 C CA . LYS A 1 100 ? -14.491 -14.518 3.781 1.00 98.69 100 LYS A CA 1
ATOM 777 C C . LYS A 1 100 ? -15.246 -14.965 2.521 1.00 98.69 100 LYS A C 1
ATOM 779 O O . LYS A 1 100 ? -14.703 -14.879 1.420 1.00 98.69 100 LYS A O 1
ATOM 784 N N . ASP A 1 101 ? -16.484 -15.431 2.675 1.00 98.19 101 ASP A N 1
ATOM 785 C CA . ASP A 1 101 ? -17.260 -16.005 1.565 1.00 98.19 101 ASP A CA 1
ATOM 786 C C . ASP A 1 101 ? -17.625 -14.942 0.522 1.00 98.19 101 ASP A C 1
ATOM 788 O O . ASP A 1 101 ? -17.547 -15.171 -0.686 1.00 98.19 101 ASP A O 1
ATOM 792 N N . GLN A 1 102 ? -17.945 -13.737 0.992 1.00 97.25 102 GLN A N 1
ATOM 793 C CA . GLN A 1 102 ? -18.235 -12.593 0.139 1.00 97.25 102 GLN A CA 1
ATOM 794 C C . GLN A 1 102 ? -17.000 -12.160 -0.665 1.00 97.25 102 GLN A C 1
ATOM 796 O O . GLN A 1 102 ? -17.108 -11.871 -1.856 1.00 97.25 102 GLN A O 1
ATOM 801 N N . LEU A 1 103 ? -15.811 -12.181 -0.054 1.00 98.44 103 LEU A N 1
ATOM 802 C CA . LEU A 1 103 ? -14.556 -11.915 -0.752 1.00 98.44 103 LEU A CA 1
ATOM 803 C C . LEU A 1 103 ? -14.278 -12.955 -1.839 1.00 98.44 103 LEU A C 1
ATOM 805 O O . LEU A 1 103 ? -13.915 -12.564 -2.946 1.00 98.44 103 LEU A O 1
ATOM 809 N N . LEU A 1 104 ? -14.481 -14.251 -1.575 1.00 98.38 104 LEU A N 1
ATOM 810 C CA . LEU A 1 104 ? -14.319 -15.293 -2.601 1.00 98.38 104 LEU A CA 1
ATOM 811 C C . LEU A 1 104 ? -15.180 -14.997 -3.835 1.00 98.38 104 LEU A C 1
ATOM 813 O O . LEU A 1 104 ? -14.679 -15.036 -4.961 1.00 98.38 104 LEU A O 1
ATOM 817 N N . GLN A 1 105 ? -16.447 -14.635 -3.622 1.00 97.56 105 GLN A N 1
ATOM 818 C CA . GLN A 1 105 ? -17.349 -14.242 -4.701 1.00 97.56 105 GLN A CA 1
ATOM 819 C C . GLN A 1 105 ? -16.850 -12.988 -5.435 1.00 97.56 105 GLN A C 1
ATOM 821 O O . GLN A 1 105 ? -16.797 -12.966 -6.666 1.00 97.56 105 GLN A O 1
ATOM 826 N N . TYR A 1 106 ? -16.453 -11.947 -4.704 1.00 97.56 106 TYR A N 1
ATOM 827 C CA . TYR A 1 106 ? -16.012 -10.692 -5.304 1.00 97.56 106 TYR A CA 1
ATOM 828 C C . TYR A 1 106 ? -14.713 -10.807 -6.103 1.00 97.56 106 TYR A C 1
ATOM 830 O O . TYR A 1 106 ? -14.612 -10.201 -7.169 1.00 97.56 106 TYR A O 1
ATOM 838 N N . PHE A 1 107 ? -13.740 -11.612 -5.667 1.00 97.62 107 PHE A N 1
ATOM 839 C CA . PHE A 1 107 ? -12.532 -11.859 -6.461 1.00 97.62 107 PHE A CA 1
ATOM 840 C C . PHE A 1 107 ? -12.845 -12.585 -7.774 1.00 97.62 107 PHE A C 1
ATOM 842 O O . PHE A 1 107 ? -12.297 -12.217 -8.815 1.00 97.62 107 PHE A O 1
ATOM 849 N N . GLN A 1 108 ? -13.755 -13.566 -7.755 1.00 96.19 108 GLN A N 1
ATOM 850 C CA . GLN A 1 108 ? -14.206 -14.245 -8.976 1.00 96.19 108 GLN A CA 1
ATOM 851 C C . GLN A 1 108 ? -14.893 -13.268 -9.937 1.00 96.19 108 GLN A C 1
ATOM 853 O O . GLN A 1 108 ? -14.601 -13.262 -11.132 1.00 96.19 108 GLN A O 1
ATOM 858 N N . GLN A 1 109 ? -15.766 -12.402 -9.419 1.00 94.62 109 GLN A N 1
ATOM 859 C CA . GLN A 1 109 ? -16.446 -11.389 -10.225 1.00 94.62 109 GLN A CA 1
ATOM 860 C C . GLN A 1 109 ? -15.467 -10.362 -10.799 1.00 94.62 109 GLN A C 1
ATOM 862 O O . GLN A 1 109 ? -15.528 -10.062 -11.989 1.00 94.62 109 GLN A O 1
ATOM 867 N N . ALA A 1 110 ? -14.510 -9.889 -9.997 1.00 92.88 110 ALA A N 1
ATOM 868 C CA . ALA A 1 110 ? -13.472 -8.974 -10.452 1.00 92.88 110 ALA A CA 1
ATOM 869 C C . ALA A 1 110 ? -12.605 -9.590 -11.562 1.00 92.88 110 ALA A C 1
ATOM 871 O O . ALA A 1 110 ? -12.303 -8.892 -12.532 1.00 92.88 110 ALA A O 1
ATOM 872 N N . GLN A 1 111 ? -12.260 -10.883 -11.478 1.00 91.19 111 GLN A N 1
ATOM 873 C CA . GLN A 1 111 ? -11.596 -11.594 -12.581 1.00 91.19 111 GLN A CA 1
ATOM 874 C C . GLN A 1 111 ? -12.476 -11.739 -13.824 1.00 91.19 111 GLN A C 1
ATOM 876 O O . GLN A 1 111 ? -11.962 -11.715 -14.942 1.00 91.19 111 GLN A O 1
ATOM 881 N N . GLY A 1 112 ? -13.789 -11.892 -13.640 1.00 89.94 112 GLY A N 1
ATOM 882 C CA . GLY A 1 112 ? -14.755 -11.891 -14.736 1.00 89.94 112 GLY A CA 1
ATOM 883 C C . GLY A 1 112 ? -14.812 -10.551 -15.475 1.00 89.94 112 GLY A C 1
ATOM 884 O O . GLY A 1 112 ? -15.047 -10.542 -16.679 1.00 89.94 112 GLY A O 1
ATOM 885 N N . VAL A 1 113 ? -14.553 -9.437 -14.778 1.00 88.56 113 VAL A N 1
ATOM 886 C CA . VAL A 1 113 ? -14.446 -8.093 -15.378 1.00 88.56 113 VAL A CA 1
ATOM 887 C C . VAL A 1 113 ? -13.083 -7.883 -16.041 1.00 88.56 113 VAL A C 1
ATOM 889 O O . VAL A 1 113 ? -13.013 -7.368 -17.147 1.00 88.56 113 VAL A O 1
ATOM 892 N N . GLN A 1 114 ? -11.989 -8.266 -15.380 1.00 87.69 114 GLN A N 1
ATOM 893 C CA . GLN A 1 114 ? -10.633 -8.184 -15.929 1.00 87.69 114 GLN A CA 1
ATOM 894 C C . GLN A 1 114 ? -9.902 -9.491 -15.647 1.00 87.69 114 GLN A C 1
ATOM 896 O O . GLN A 1 114 ? -9.443 -9.729 -14.527 1.00 87.69 114 GLN A O 1
ATOM 901 N N . THR A 1 115 ? -9.740 -10.338 -16.665 1.00 90.62 115 THR A N 1
ATOM 902 C CA . THR A 1 115 ? -8.983 -11.589 -16.504 1.00 90.62 115 THR A CA 1
ATOM 903 C C . THR A 1 115 ? -7.574 -11.281 -15.991 1.00 90.62 115 THR A C 1
ATOM 905 O O . THR A 1 115 ? -6.994 -10.248 -16.321 1.00 90.62 115 THR A O 1
ATOM 908 N N . GLY A 1 116 ? -7.023 -12.118 -15.113 1.00 91.81 116 GLY A N 1
ATOM 909 C CA . GLY A 1 116 ? -5.710 -11.848 -14.511 1.00 91.81 116 GLY A CA 1
ATOM 910 C C . GLY A 1 116 ? -5.636 -10.563 -13.666 1.00 91.81 116 GLY A C 1
ATOM 911 O O . GLY A 1 116 ? -4.545 -10.154 -13.284 1.00 91.81 116 GLY A O 1
ATOM 912 N N . PHE A 1 117 ? -6.773 -9.905 -13.402 1.00 92.44 117 PHE A N 1
ATOM 913 C CA . PHE A 1 117 ? -6.887 -8.563 -12.815 1.00 92.44 117 PHE A CA 1
ATOM 914 C C . PHE A 1 117 ? -6.239 -7.438 -13.641 1.00 92.44 117 PHE A C 1
ATOM 916 O O . PHE A 1 117 ? -6.131 -6.308 -13.166 1.00 92.44 117 PHE A O 1
ATOM 923 N N . LEU A 1 118 ? -5.798 -7.731 -14.870 1.00 85.12 118 LEU A N 1
ATOM 924 C CA . LEU A 1 118 ? -5.081 -6.791 -15.734 1.00 85.12 118 LEU A CA 1
ATOM 925 C C . LEU A 1 118 ? -5.352 -6.976 -17.236 1.00 85.12 118 LEU A C 1
ATOM 927 O O . LEU A 1 118 ? -4.738 -6.248 -17.995 1.00 85.12 118 LEU A O 1
ATOM 931 N N . ASN A 1 119 ? -6.185 -7.908 -17.717 1.00 65.44 119 ASN A N 1
ATOM 932 C CA . ASN A 1 119 ? -6.136 -8.352 -19.125 1.00 65.44 119 ASN A CA 1
ATOM 933 C C . ASN A 1 119 ? -6.816 -7.430 -20.165 1.00 65.44 119 ASN A C 1
ATOM 935 O O . ASN A 1 119 ? -6.237 -7.190 -21.223 1.00 65.44 119 ASN A O 1
ATOM 939 N N . GLU A 1 120 ? -7.992 -6.847 -19.935 1.00 58.19 120 GLU A N 1
ATOM 940 C CA . GLU A 1 120 ? -8.748 -6.186 -21.016 1.00 58.19 120 GLU A CA 1
ATOM 941 C C . GLU A 1 120 ? -8.226 -4.772 -21.292 1.00 58.19 120 GLU A C 1
ATOM 943 O O . GLU A 1 120 ? -8.283 -3.917 -20.426 1.00 58.19 120 GLU A O 1
ATOM 948 N N . PHE A 1 121 ? -7.634 -4.484 -22.458 1.00 52.81 121 PHE A N 1
ATOM 949 C CA . PHE A 1 121 ? -7.183 -3.121 -22.796 1.00 52.81 121 PHE A CA 1
ATOM 950 C C . PHE A 1 121 ? -8.390 -2.227 -23.118 1.00 52.81 121 PHE A C 1
ATOM 952 O O . PHE A 1 121 ? -8.688 -1.954 -24.275 1.00 52.81 121 PHE A O 1
ATOM 959 N N . SER A 1 122 ? -9.109 -1.772 -22.095 1.00 50.94 122 SER A N 1
ATOM 960 C CA . SER A 1 122 ? -10.198 -0.811 -22.251 1.00 50.94 122 SER A CA 1
ATOM 961 C C . SER A 1 122 ? -9.717 0.581 -21.838 1.00 50.94 122 SER A C 1
ATOM 963 O O . SER A 1 122 ? -9.754 0.945 -20.664 1.00 50.94 122 SER A O 1
ATOM 965 N N . CYS A 1 123 ? -9.247 1.381 -22.799 1.00 55.88 123 CYS A N 1
ATOM 966 C CA . CYS A 1 123 ? -9.170 2.830 -22.610 1.00 55.88 123 CYS A CA 1
ATOM 967 C C . CYS A 1 123 ? -10.594 3.380 -22.729 1.00 55.88 123 CYS A C 1
ATOM 969 O O . CYS A 1 123 ? -11.024 3.701 -23.836 1.00 55.88 123 CYS A O 1
ATOM 971 N N . HIS A 1 124 ? -11.342 3.464 -21.632 1.00 44.84 124 HIS A N 1
ATOM 972 C CA . HIS A 1 124 ? -12.645 4.120 -21.691 1.00 44.84 124 HIS A CA 1
ATOM 973 C C . HIS A 1 124 ? -12.467 5.641 -21.700 1.00 44.84 124 HIS A C 1
ATOM 975 O O . HIS A 1 124 ? -11.744 6.212 -20.880 1.00 44.84 124 HIS A O 1
ATOM 981 N N . GLU A 1 125 ? -13.109 6.282 -22.673 1.00 41.50 125 GLU A N 1
ATOM 982 C CA . GLU A 1 125 ? -13.242 7.729 -22.783 1.00 41.50 125 GLU A CA 1
ATOM 983 C C . GLU A 1 125 ? -14.435 8.147 -21.911 1.00 41.50 125 GLU A C 1
ATOM 985 O O . GLU A 1 125 ? -15.583 7.848 -22.235 1.00 41.50 125 GLU A O 1
ATOM 990 N N . PHE A 1 126 ? -14.181 8.775 -20.760 1.00 45.84 126 PHE A N 1
ATOM 991 C CA . PHE A 1 126 ? -15.257 9.372 -19.967 1.00 45.84 126 PHE A CA 1
ATOM 992 C C . PHE A 1 126 ? -15.619 10.732 -20.575 1.00 45.84 126 PHE A C 1
ATOM 994 O O . PHE A 1 126 ? -14.789 11.630 -20.661 1.00 45.84 126 PHE A O 1
ATOM 1001 N N . SER A 1 127 ? -16.877 10.906 -20.978 1.00 41.69 127 SER A N 1
ATOM 1002 C CA . SER A 1 127 ? -17.375 12.067 -21.736 1.00 41.69 127 SER A CA 1
ATOM 1003 C C . SER A 1 127 ? -17.383 13.411 -20.987 1.00 41.69 127 SER A C 1
ATOM 1005 O O . SER A 1 127 ? -17.817 14.412 -21.551 1.00 41.69 127 SER A O 1
ATOM 1007 N N . VAL A 1 128 ? -16.904 13.466 -19.740 1.00 45.28 128 VAL A N 1
ATOM 1008 C CA . VAL A 1 128 ? -16.870 14.701 -18.929 1.00 45.28 128 VAL A CA 1
ATOM 1009 C C . VAL A 1 128 ? -15.438 15.197 -18.682 1.00 45.28 128 VAL A C 1
ATOM 1011 O O . VAL A 1 128 ? -15.235 16.386 -18.454 1.00 45.28 128 VAL A O 1
ATOM 1014 N N . PHE A 1 129 ? -14.431 14.327 -18.822 1.00 40.06 129 PHE A N 1
ATOM 1015 C CA . PHE A 1 129 ? -13.017 14.693 -18.769 1.00 40.06 129 PHE A CA 1
ATOM 1016 C C . PHE A 1 129 ? -12.238 13.809 -19.741 1.00 40.06 129 PHE A C 1
ATOM 1018 O O . PHE A 1 129 ? -12.271 12.589 -19.619 1.00 40.06 129 PHE A O 1
ATOM 1025 N N . THR A 1 130 ? -11.518 14.413 -20.685 1.00 35.53 130 THR A N 1
ATOM 1026 C CA . THR A 1 130 ? -10.718 13.741 -21.720 1.00 35.53 130 THR A CA 1
ATOM 1027 C C . THR A 1 130 ? -9.487 13.019 -21.139 1.00 35.53 130 THR A C 1
ATOM 1029 O O . THR A 1 130 ? -8.351 13.300 -21.507 1.00 35.53 130 THR A O 1
ATOM 1032 N N . TYR A 1 131 ? -9.681 12.082 -20.211 1.00 41.59 131 TYR A N 1
ATOM 1033 C CA . TYR A 1 131 ? -8.652 11.166 -19.738 1.00 41.59 131 TYR A CA 1
ATOM 1034 C C . TYR A 1 131 ? -8.924 9.785 -20.333 1.00 41.59 131 TYR A C 1
ATOM 1036 O O . TYR A 1 131 ? -9.865 9.097 -19.940 1.00 41.59 131 TYR A O 1
ATOM 1044 N N . ARG A 1 132 ? -8.066 9.346 -21.265 1.00 47.97 132 ARG A N 1
ATOM 1045 C CA . ARG A 1 132 ? -7.937 7.916 -21.585 1.00 47.97 132 ARG A CA 1
ATOM 1046 C C . ARG A 1 132 ? -7.480 7.204 -20.315 1.00 47.97 132 ARG A C 1
ATOM 1048 O O . ARG A 1 132 ? -6.320 7.327 -19.921 1.00 47.97 132 ARG A O 1
ATOM 1055 N N . THR A 1 133 ? -8.367 6.454 -19.676 1.00 53.97 133 THR A N 1
ATOM 1056 C CA . THR A 1 133 ? -8.002 5.624 -18.525 1.00 53.97 133 THR A CA 1
ATOM 1057 C C . THR A 1 133 ? -7.439 4.298 -19.030 1.00 53.97 133 THR A C 1
ATOM 1059 O O . THR A 1 133 ? -8.131 3.296 -19.148 1.00 53.97 133 THR A O 1
ATOM 1062 N N . CYS A 1 134 ? -6.159 4.291 -19.410 1.00 61.00 134 CYS A N 1
ATOM 1063 C CA . CYS A 1 134 ? -5.448 3.034 -19.641 1.00 61.00 134 CYS A CA 1
ATOM 1064 C C . CYS A 1 134 ? -5.348 2.291 -18.300 1.00 61.00 134 CYS A C 1
ATOM 1066 O O . CYS A 1 134 ? -4.983 2.915 -17.301 1.00 61.00 134 CYS A O 1
ATOM 1068 N N . LEU A 1 135 ? -5.636 0.983 -18.269 1.00 70.50 135 LEU A N 1
ATOM 1069 C CA . LEU A 1 135 ? -5.468 0.173 -17.056 1.00 70.50 135 LEU A CA 1
ATOM 1070 C C . LEU A 1 135 ? -4.049 0.328 -16.507 1.00 70.50 135 LEU A C 1
ATOM 1072 O O . LEU A 1 135 ? -3.063 -0.056 -17.149 1.00 70.50 135 LEU A O 1
ATOM 1076 N N . GLN A 1 136 ? -3.986 0.940 -15.329 1.00 86.38 136 GLN A N 1
ATOM 1077 C CA . GLN A 1 136 ? -2.764 1.148 -14.580 1.00 86.38 136 GLN A CA 1
ATOM 1078 C C . GLN A 1 136 ? -2.395 -0.158 -13.875 1.00 86.38 136 GLN A C 1
ATOM 1080 O O . GLN A 1 136 ? -3.261 -0.868 -13.357 1.00 86.38 136 GLN A O 1
ATOM 1085 N N . ILE A 1 137 ? -1.109 -0.490 -13.871 1.00 91.94 137 ILE A N 1
ATOM 1086 C CA . ILE A 1 137 ? -0.615 -1.783 -13.381 1.00 91.94 137 ILE A CA 1
ATOM 1087 C C . ILE A 1 137 ? -0.855 -1.933 -11.871 1.00 91.94 137 ILE A C 1
ATOM 1089 O O . ILE A 1 137 ? -1.188 -3.020 -11.396 1.00 91.94 137 ILE A O 1
ATOM 1093 N N . ASN A 1 138 ? -0.803 -0.830 -11.120 1.00 92.75 138 ASN A N 1
ATOM 1094 C CA . ASN A 1 138 ? -1.140 -0.809 -9.697 1.00 92.75 138 ASN A CA 1
ATOM 1095 C C . ASN A 1 138 ? -2.586 -1.247 -9.396 1.00 92.75 138 ASN A C 1
ATOM 1097 O O . ASN A 1 138 ? -2.823 -1.769 -8.312 1.00 92.75 138 ASN A O 1
ATOM 1101 N N . TYR A 1 139 ? -3.550 -1.083 -10.313 1.00 91.50 139 TYR A N 1
ATOM 1102 C CA . TYR A 1 139 ? -4.932 -1.512 -10.057 1.00 91.50 139 TYR A CA 1
ATOM 1103 C C . TYR A 1 139 ? -5.052 -3.029 -9.962 1.00 91.50 139 TYR A C 1
ATOM 1105 O O . TYR A 1 139 ? -5.670 -3.528 -9.027 1.00 91.50 139 TYR A O 1
ATOM 1113 N N . GLY A 1 140 ? -4.416 -3.771 -10.868 1.00 93.81 140 GLY A N 1
ATOM 1114 C CA . GLY A 1 140 ? -4.383 -5.230 -10.771 1.00 93.81 140 GLY A CA 1
ATOM 1115 C C . GLY A 1 140 ? -3.547 -5.716 -9.594 1.00 93.81 140 GLY A C 1
ATOM 1116 O O . GLY A 1 140 ? -3.947 -6.630 -8.878 1.00 93.81 140 GLY A O 1
ATOM 1117 N N . LEU A 1 141 ? -2.422 -5.052 -9.318 1.00 97.12 141 LEU A N 1
ATOM 1118 C CA . LEU A 1 141 ? -1.606 -5.369 -8.145 1.00 97.12 141 LEU A CA 1
ATOM 1119 C C . LEU A 1 141 ? -2.336 -5.094 -6.826 1.00 97.12 141 LEU A C 1
ATOM 1121 O O . LEU A 1 141 ? -2.110 -5.817 -5.862 1.00 97.12 141 LEU A O 1
ATOM 1125 N N . ALA A 1 142 ? -3.265 -4.134 -6.773 1.00 96.88 142 ALA A N 1
ATOM 1126 C CA . ALA A 1 142 ? -4.114 -3.936 -5.602 1.00 96.88 142 ALA A CA 1
ATOM 1127 C C . ALA A 1 142 ? -4.946 -5.193 -5.279 1.00 96.88 142 ALA A C 1
ATOM 1129 O O . ALA A 1 142 ? -5.087 -5.526 -4.102 1.00 96.88 142 ALA A O 1
ATOM 1130 N N . TYR A 1 143 ? -5.414 -5.942 -6.291 1.00 98.06 143 TYR A N 1
ATOM 1131 C CA . TYR A 1 143 ? -6.047 -7.253 -6.079 1.00 98.06 143 TYR A CA 1
ATOM 1132 C C . TYR A 1 143 ? -5.051 -8.288 -5.555 1.00 98.06 143 TYR A C 1
ATOM 1134 O O . TYR A 1 143 ? -5.411 -9.083 -4.693 1.00 98.06 143 TYR A O 1
ATOM 1142 N N . GLY A 1 144 ? -3.794 -8.243 -6.001 1.00 98.44 144 GLY A N 1
ATOM 1143 C CA . GLY A 1 144 ? -2.720 -9.078 -5.457 1.00 98.44 144 GLY A CA 1
ATOM 1144 C C . GLY A 1 144 ? -2.474 -8.832 -3.968 1.00 98.44 144 GLY A C 1
ATOM 1145 O O . GLY A 1 144 ? -2.439 -9.777 -3.181 1.00 98.44 144 GLY A O 1
ATOM 1146 N N . ILE A 1 145 ? -2.382 -7.562 -3.564 1.00 98.69 145 ILE A N 1
ATOM 1147 C CA . ILE A 1 145 ? -2.243 -7.153 -2.157 1.00 98.69 145 ILE A CA 1
ATOM 1148 C C . ILE A 1 145 ? -3.457 -7.616 -1.342 1.00 98.69 145 ILE A C 1
ATOM 1150 O O . ILE A 1 145 ? -3.302 -8.198 -0.267 1.00 98.69 145 ILE A O 1
ATOM 1154 N N . ALA A 1 146 ? -4.668 -7.374 -1.848 1.00 98.75 146 ALA A N 1
ATOM 1155 C CA . ALA A 1 146 ? -5.908 -7.761 -1.186 1.00 98.75 146 ALA A CA 1
ATOM 1156 C C . ALA A 1 146 ? -6.012 -9.277 -0.992 1.00 98.75 146 ALA A C 1
ATOM 1158 O O . ALA A 1 146 ? -6.298 -9.738 0.111 1.00 98.75 146 ALA A O 1
ATOM 1159 N N . ALA A 1 147 ? -5.713 -10.050 -2.034 1.00 98.88 147 ALA A N 1
ATOM 1160 C CA . ALA A 1 147 ? -5.758 -11.502 -2.002 1.00 98.88 147 ALA A CA 1
ATOM 1161 C C . ALA A 1 147 ? -4.687 -12.088 -1.068 1.00 98.88 147 ALA A C 1
ATOM 1163 O O . ALA A 1 147 ? -4.987 -12.971 -0.270 1.00 98.88 147 ALA A O 1
ATOM 1164 N N . ALA A 1 148 ? -3.464 -11.548 -1.064 1.00 98.81 148 ALA A N 1
ATOM 1165 C CA . ALA A 1 148 ? -2.423 -11.999 -0.139 1.00 98.81 148 ALA A CA 1
ATOM 1166 C C . ALA A 1 148 ? -2.804 -11.746 1.334 1.00 98.81 148 ALA A C 1
ATOM 1168 O O . ALA A 1 148 ? -2.538 -12.576 2.204 1.00 98.81 148 ALA A O 1
ATOM 1169 N N . ARG A 1 149 ? -3.488 -10.632 1.621 1.00 98.44 149 ARG A N 1
ATOM 1170 C CA . ARG A 1 149 ? -4.014 -10.331 2.963 1.00 98.44 149 ARG A CA 1
ATOM 1171 C C . ARG A 1 149 ? -5.201 -11.209 3.339 1.00 98.44 149 ARG A C 1
ATOM 1173 O O . ARG A 1 149 ? -5.247 -11.698 4.463 1.00 98.44 149 ARG A O 1
ATOM 1180 N N . ALA A 1 150 ? -6.105 -11.482 2.401 1.00 98.81 150 ALA A N 1
ATOM 1181 C CA . ALA A 1 150 ? -7.174 -12.458 2.595 1.00 98.81 150 ALA A CA 1
ATOM 1182 C C . ALA A 1 150 ? -6.605 -13.860 2.873 1.00 98.81 150 ALA A C 1
ATOM 1184 O O . ALA A 1 150 ? -7.059 -14.543 3.788 1.00 98.81 150 ALA A O 1
ATOM 1185 N N . TYR A 1 151 ? -5.537 -14.268 2.183 1.00 98.75 151 TYR A N 1
ATOM 1186 C CA . TYR A 1 151 ? -4.832 -15.508 2.505 1.00 98.75 151 TYR A CA 1
ATOM 1187 C C . TYR A 1 151 ? -4.231 -15.480 3.916 1.00 98.75 151 TYR A C 1
ATOM 1189 O O . TYR A 1 151 ? -4.349 -16.460 4.651 1.00 98.75 151 TYR A O 1
ATOM 1197 N N . ALA A 1 152 ? -3.622 -14.367 4.332 1.00 97.31 152 ALA A N 1
ATOM 1198 C CA . ALA A 1 152 ? -3.095 -14.227 5.689 1.00 97.31 152 ALA A CA 1
ATOM 1199 C C . ALA A 1 152 ? -4.195 -14.341 6.764 1.00 97.31 152 ALA A C 1
ATOM 1201 O O . ALA A 1 152 ? -3.954 -14.972 7.796 1.00 97.31 152 ALA A O 1
ATOM 1202 N N . ALA A 1 153 ? -5.383 -13.784 6.502 1.00 98.25 153 ALA A N 1
ATOM 1203 C CA . ALA A 1 153 ? -6.545 -13.827 7.389 1.00 98.25 153 ALA A CA 1
ATOM 1204 C C . ALA A 1 153 ? -7.204 -15.215 7.454 1.00 98.25 153 ALA A C 1
ATOM 1206 O O . ALA A 1 153 ? -7.515 -15.702 8.537 1.00 98.25 153 ALA A O 1
ATOM 1207 N N . TYR A 1 154 ? -7.397 -15.867 6.304 1.00 98.56 154 TYR A N 1
ATOM 1208 C CA . TYR A 1 154 ? -8.290 -17.027 6.195 1.00 98.56 154 TYR A CA 1
ATOM 1209 C C . TYR A 1 154 ? -7.596 -18.351 5.882 1.00 98.56 154 TYR A C 1
ATOM 1211 O O . TYR A 1 154 ? -8.224 -19.401 6.016 1.00 98.56 154 TYR A O 1
ATOM 1219 N N . ARG A 1 155 ? -6.335 -18.316 5.428 1.00 97.75 155 ARG A N 1
ATOM 1220 C CA . ARG A 1 155 ? -5.550 -19.486 4.984 1.00 97.75 155 ARG A CA 1
ATOM 1221 C C . ARG A 1 155 ? -6.243 -20.332 3.912 1.00 97.75 155 ARG A C 1
ATOM 1223 O O . ARG A 1 155 ? -5.997 -21.529 3.805 1.00 97.75 155 ARG A O 1
ATOM 1230 N N . ASP A 1 156 ? -7.100 -19.702 3.114 1.00 98.38 156 ASP A N 1
ATOM 1231 C CA . ASP A 1 156 ? -7.826 -20.358 2.031 1.00 98.38 156 ASP A CA 1
ATOM 1232 C C . ASP A 1 156 ? -7.008 -20.311 0.730 1.00 98.38 156 ASP A C 1
ATOM 1234 O O . ASP A 1 156 ? -6.651 -19.210 0.292 1.00 98.38 156 ASP A O 1
ATOM 1238 N N . PRO A 1 157 ? -6.696 -21.459 0.102 1.00 98.38 157 PRO A N 1
ATOM 1239 C CA . PRO A 1 157 ? -5.838 -21.511 -1.081 1.00 98.38 157 PRO A CA 1
ATOM 1240 C C . PRO A 1 157 ? -6.374 -20.693 -2.261 1.00 98.38 157 PRO A C 1
ATOM 1242 O O . PRO A 1 157 ? -5.568 -20.154 -3.015 1.00 98.38 157 PRO A O 1
ATOM 1245 N N . ALA A 1 158 ? -7.691 -20.488 -2.380 1.00 98.56 158 ALA A N 1
ATOM 1246 C CA . ALA A 1 158 ? -8.243 -19.667 -3.457 1.00 98.56 158 ALA A CA 1
ATOM 1247 C C . ALA A 1 158 ? -7.705 -18.222 -3.424 1.00 98.56 158 ALA A C 1
ATOM 1249 O O . ALA A 1 158 ? -7.423 -17.630 -4.466 1.00 98.56 158 ALA A O 1
ATOM 1250 N N . PHE A 1 159 ? -7.487 -17.653 -2.232 1.00 98.81 159 PHE A N 1
ATOM 1251 C CA . PHE A 1 159 ? -6.878 -16.325 -2.112 1.00 98.81 159 PHE A CA 1
ATOM 1252 C C . PHE A 1 159 ? -5.394 -16.322 -2.486 1.00 98.81 159 PHE A C 1
ATOM 1254 O O . PHE A 1 159 ? -4.912 -15.331 -3.034 1.00 98.81 159 PHE A O 1
ATOM 1261 N N . MET A 1 160 ? -4.668 -17.417 -2.244 1.00 98.69 160 MET A N 1
ATOM 1262 C CA . MET A 1 160 ? -3.295 -17.550 -2.741 1.00 98.69 160 MET A CA 1
ATOM 1263 C C . MET A 1 160 ? -3.279 -17.551 -4.274 1.00 98.69 160 MET A C 1
ATOM 1265 O O . MET A 1 160 ? -2.509 -16.799 -4.871 1.00 98.69 160 MET A O 1
ATOM 1269 N N . ASP A 1 161 ? -4.175 -18.308 -4.910 1.00 98.62 161 ASP A N 1
ATOM 1270 C CA . ASP A 1 161 ? -4.270 -18.380 -6.373 1.00 98.62 161 ASP A CA 1
ATOM 1271 C C . ASP A 1 161 ? -4.579 -17.007 -6.992 1.00 98.62 161 ASP A C 1
ATOM 1273 O O . ASP A 1 161 ? -3.951 -16.599 -7.977 1.00 98.62 161 ASP A O 1
ATOM 1277 N N . PHE A 1 162 ? -5.490 -16.236 -6.385 1.00 98.69 162 PHE A N 1
ATOM 1278 C CA . PHE A 1 162 ? -5.764 -14.859 -6.806 1.00 98.69 162 PHE A CA 1
ATOM 1279 C C . PHE A 1 162 ? -4.539 -13.950 -6.653 1.00 98.69 162 PHE A C 1
ATOM 1281 O O . PHE A 1 162 ? -4.223 -13.192 -7.576 1.00 98.69 162 PHE A O 1
ATOM 1288 N N . ALA A 1 163 ? -3.819 -14.048 -5.532 1.00 98.81 163 ALA A N 1
ATOM 1289 C CA . ALA A 1 163 ? -2.626 -13.245 -5.279 1.00 98.81 163 ALA A CA 1
ATOM 1290 C C . ALA A 1 163 ? -1.518 -13.531 -6.303 1.00 98.81 163 ALA A C 1
ATOM 1292 O O . ALA A 1 163 ? -0.952 -12.605 -6.888 1.00 98.81 163 ALA A O 1
ATOM 1293 N N . GLN A 1 164 ? -1.253 -14.809 -6.576 1.00 98.69 164 GLN A N 1
ATOM 1294 C CA . GLN A 1 164 ? -0.264 -15.239 -7.564 1.00 98.69 164 GLN A CA 1
ATOM 1295 C C . GLN A 1 164 ? -0.667 -14.846 -8.989 1.00 98.69 164 GLN A C 1
ATOM 1297 O O . GLN A 1 164 ? 0.187 -14.439 -9.778 1.00 98.69 164 GLN A O 1
ATOM 1302 N N . THR A 1 165 ? -1.961 -14.902 -9.312 1.00 98.25 165 THR A N 1
ATOM 1303 C CA . THR A 1 165 ? -2.492 -14.481 -10.615 1.00 98.25 165 THR A CA 1
ATOM 1304 C C . THR A 1 165 ? -2.270 -12.986 -10.865 1.00 98.25 165 THR A C 1
ATOM 1306 O O . THR A 1 165 ? -1.756 -12.603 -11.920 1.00 98.25 165 THR A O 1
ATOM 1309 N N . ALA A 1 166 ? -2.611 -12.137 -9.891 1.00 97.81 166 ALA A N 1
ATOM 1310 C CA . ALA A 1 166 ? -2.372 -10.697 -9.977 1.00 97.81 166 ALA A CA 1
ATOM 1311 C C . ALA A 1 166 ? -0.872 -10.372 -10.043 1.00 97.81 166 ALA A C 1
ATOM 1313 O O . ALA A 1 166 ? -0.448 -9.563 -10.868 1.00 97.81 166 ALA A O 1
ATOM 1314 N N . TRP A 1 167 ? -0.058 -11.033 -9.210 1.00 98.44 167 TRP A N 1
ATOM 1315 C CA . TRP A 1 167 ? 1.394 -10.847 -9.207 1.00 98.44 167 TRP A CA 1
ATOM 1316 C C . TRP A 1 167 ? 2.019 -11.209 -10.552 1.00 98.44 167 TRP A C 1
ATOM 1318 O O . TRP A 1 167 ? 2.800 -10.426 -11.088 1.00 98.44 167 TRP A O 1
ATOM 1328 N N . LYS A 1 168 ? 1.634 -12.356 -11.128 1.00 97.50 168 LYS A N 1
ATOM 1329 C CA . LYS A 1 168 ? 2.120 -12.796 -12.439 1.00 97.50 168 LYS A CA 1
ATOM 1330 C C . LYS A 1 168 ? 1.790 -11.758 -13.506 1.00 97.50 168 LYS A C 1
ATOM 1332 O O . LYS A 1 168 ? 2.687 -11.327 -14.221 1.00 97.50 168 LYS A O 1
ATOM 1337 N N . SER A 1 169 ? 0.542 -11.301 -13.549 1.00 95.00 169 SER A N 1
ATOM 1338 C CA . SER A 1 169 ? 0.104 -10.301 -14.526 1.00 95.00 169 SER A CA 1
ATOM 1339 C C . SER A 1 169 ? 0.842 -8.965 -14.357 1.00 95.00 169 SER A C 1
ATOM 1341 O O . SER A 1 169 ? 1.197 -8.323 -15.340 1.00 95.00 169 SER A O 1
ATOM 1343 N N . GLY A 1 170 ? 1.124 -8.543 -13.119 1.00 95.25 170 GLY A N 1
ATOM 1344 C CA . GLY A 1 170 ? 1.935 -7.350 -12.862 1.00 95.25 170 GLY A CA 1
ATOM 1345 C C . GLY A 1 170 ? 3.401 -7.526 -13.268 1.00 95.25 170 GLY A C 1
ATOM 1346 O O . GLY A 1 170 ? 3.981 -6.618 -13.859 1.00 95.25 170 GLY A O 1
ATOM 1347 N N . SER A 1 171 ? 3.973 -8.711 -13.026 1.00 96.31 171 SER A N 1
ATOM 1348 C CA . SER A 1 171 ? 5.375 -9.025 -13.336 1.00 96.31 171 SER A CA 1
ATOM 1349 C C . SER A 1 171 ? 5.701 -8.947 -14.831 1.00 96.31 171 SER A C 1
ATOM 1351 O O . SER A 1 171 ? 6.834 -8.637 -15.191 1.00 96.31 171 SER A O 1
ATOM 1353 N N . GLU A 1 172 ? 4.708 -9.140 -15.707 1.00 94.12 172 GLU A N 1
ATOM 1354 C CA . GLU A 1 172 ? 4.852 -8.975 -17.163 1.00 94.12 172 GLU A CA 1
ATOM 1355 C C . GLU A 1 172 ? 5.216 -7.538 -17.570 1.00 94.12 172 GLU A C 1
ATOM 1357 O O . GLU A 1 172 ? 5.742 -7.318 -18.661 1.00 94.12 172 GLU A O 1
ATOM 1362 N N . TYR A 1 173 ? 4.980 -6.569 -16.681 1.00 94.38 173 TYR A N 1
ATOM 1363 C CA . TYR A 1 173 ? 5.292 -5.154 -16.866 1.00 94.38 173 TYR A CA 1
ATOM 1364 C C . TYR A 1 173 ? 6.336 -4.634 -15.867 1.00 94.38 173 TYR A C 1
ATOM 1366 O O . TYR A 1 173 ? 6.506 -3.419 -15.714 1.00 94.38 173 TYR A O 1
ATOM 1374 N N . THR A 1 174 ? 7.055 -5.542 -15.209 1.00 96.88 174 THR A N 1
ATOM 1375 C CA . THR A 1 174 ? 8.166 -5.228 -14.312 1.00 96.88 174 THR A CA 1
ATOM 1376 C C . THR A 1 174 ? 9.482 -5.636 -14.964 1.00 96.88 174 THR A C 1
ATOM 1378 O O . THR A 1 174 ? 9.612 -6.708 -15.552 1.00 96.88 174 THR A O 1
ATOM 1381 N N . LEU A 1 175 ? 10.490 -4.770 -14.880 1.00 97.50 175 LEU A N 1
ATOM 1382 C CA . LEU A 1 175 ? 11.793 -5.009 -15.488 1.00 97.50 175 LEU A CA 1
ATOM 1383 C C . LEU A 1 175 ? 12.536 -6.130 -14.752 1.00 97.50 175 LEU A C 1
ATOM 1385 O O . LEU A 1 175 ? 12.985 -5.949 -13.623 1.00 97.50 175 LEU A O 1
ATOM 1389 N N . SER A 1 176 ? 12.708 -7.272 -15.415 1.00 96.06 176 SER A N 1
ATOM 1390 C CA . SER A 1 176 ? 13.594 -8.353 -14.976 1.00 96.06 176 SER A CA 1
ATOM 1391 C C . SER A 1 176 ? 14.995 -8.206 -15.576 1.00 96.06 176 SER A C 1
ATOM 1393 O O . SER A 1 176 ? 15.216 -7.450 -16.528 1.00 96.06 176 SER A O 1
ATOM 1395 N N . GLN A 1 177 ? 15.957 -8.972 -15.057 1.00 94.50 177 GLN A N 1
ATOM 1396 C CA . GLN A 1 177 ? 17.306 -9.012 -15.622 1.00 94.50 177 GLN A CA 1
ATOM 1397 C C . GLN A 1 177 ? 17.293 -9.429 -17.104 1.00 94.50 177 GLN A C 1
ATOM 1399 O O . GLN A 1 177 ? 18.001 -8.829 -17.913 1.00 94.50 177 GLN A O 1
ATOM 1404 N N . ASP A 1 178 ? 16.454 -10.398 -17.477 1.00 93.12 178 ASP A N 1
ATOM 1405 C CA . ASP A 1 178 ? 16.334 -10.888 -18.856 1.00 93.12 178 ASP A CA 1
ATOM 1406 C C . ASP A 1 178 ? 15.744 -9.825 -19.790 1.00 93.12 178 ASP A C 1
ATOM 1408 O O . ASP A 1 178 ? 16.239 -9.625 -20.902 1.00 93.12 178 ASP A O 1
ATOM 1412 N N . VAL A 1 179 ? 14.743 -9.075 -19.315 1.00 93.50 179 VAL A N 1
ATOM 1413 C CA . VAL A 1 179 ? 14.162 -7.938 -20.047 1.00 93.50 179 VAL A CA 1
ATOM 1414 C C . VAL A 1 179 ? 15.224 -6.874 -20.331 1.00 93.50 179 VAL A C 1
ATOM 1416 O O . VAL A 1 179 ? 15.337 -6.387 -21.460 1.00 93.50 179 VAL A O 1
ATOM 1419 N N . LEU A 1 180 ? 16.062 -6.543 -19.342 1.00 92.44 180 LEU A N 1
ATOM 1420 C CA . LEU A 1 180 ? 17.151 -5.586 -19.547 1.00 92.44 180 LEU A CA 1
ATOM 1421 C C . LEU A 1 180 ? 18.235 -6.120 -20.486 1.00 92.44 180 LEU A C 1
ATOM 1423 O O . LEU A 1 180 ? 18.796 -5.354 -21.271 1.00 92.44 180 LEU A O 1
ATOM 1427 N N . GLN A 1 181 ? 18.547 -7.417 -20.440 1.00 91.25 181 GLN A N 1
ATOM 1428 C CA . GLN A 1 181 ? 19.497 -8.021 -21.374 1.00 91.25 181 GLN A CA 1
ATOM 1429 C C . GLN A 1 181 ? 18.991 -7.940 -22.815 1.00 91.25 181 GLN A C 1
ATOM 1431 O O . GLN A 1 181 ? 19.753 -7.516 -23.691 1.00 91.25 181 GLN A O 1
ATOM 1436 N N . ALA A 1 182 ? 17.711 -8.262 -23.026 1.00 90.56 182 ALA A N 1
ATOM 1437 C CA . ALA A 1 182 ? 17.033 -8.174 -24.314 1.00 90.56 182 ALA A CA 1
ATOM 1438 C C . ALA A 1 182 ? 16.852 -6.728 -24.812 1.00 90.56 182 ALA A C 1
ATOM 1440 O O . ALA A 1 182 ? 16.709 -6.513 -26.014 1.00 90.56 182 ALA A O 1
ATOM 1441 N N . GLY A 1 183 ? 16.851 -5.741 -23.908 1.00 88.81 183 GLY A N 1
ATOM 1442 C CA . GLY A 1 183 ? 16.686 -4.319 -24.233 1.00 88.81 183 GLY A CA 1
ATOM 1443 C C . GLY A 1 183 ? 15.264 -3.927 -24.653 1.00 88.81 183 GLY A C 1
ATOM 1444 O O . GLY A 1 183 ? 15.051 -2.807 -25.116 1.00 88.81 183 GLY A O 1
ATOM 1445 N N . LYS A 1 184 ? 14.296 -4.835 -24.491 1.00 88.31 184 LYS A N 1
ATOM 1446 C CA . LYS A 1 184 ? 12.875 -4.644 -24.805 1.00 88.31 184 LYS A CA 1
ATOM 1447 C C . LYS A 1 184 ? 12.007 -5.474 -23.861 1.00 88.31 184 LYS A C 1
ATOM 1449 O O . LYS A 1 184 ? 12.433 -6.529 -23.399 1.00 88.31 184 LYS A O 1
ATOM 1454 N N . ILE A 1 185 ? 10.776 -5.028 -23.639 1.00 89.75 185 ILE A N 1
ATOM 1455 C CA . ILE A 1 185 ? 9.744 -5.758 -22.893 1.00 89.75 185 ILE A CA 1
ATOM 1456 C C . ILE A 1 185 ? 8.526 -5.959 -23.799 1.00 89.75 185 ILE A C 1
ATOM 1458 O O . ILE A 1 185 ? 8.224 -5.110 -24.639 1.00 89.75 185 ILE A O 1
ATOM 1462 N N . SER A 1 186 ? 7.856 -7.106 -23.675 1.00 87.81 186 SER A N 1
ATOM 1463 C CA . SER A 1 186 ? 6.679 -7.408 -24.496 1.00 87.81 186 SER A CA 1
ATOM 1464 C C . SER A 1 186 ? 5.568 -6.379 -24.264 1.00 87.81 186 SER A C 1
ATOM 1466 O O . SER A 1 186 ? 5.397 -5.873 -23.158 1.00 87.81 186 SER A O 1
ATOM 1468 N N . GLY A 1 187 ? 4.819 -6.043 -25.315 1.00 84.44 187 GLY A N 1
ATOM 1469 C CA . GLY A 1 187 ? 3.712 -5.084 -25.236 1.00 84.44 187 GLY A CA 1
ATOM 1470 C C . GLY A 1 187 ? 4.123 -3.614 -25.099 1.00 84.44 187 GLY A C 1
ATOM 1471 O O . GLY A 1 187 ? 3.245 -2.758 -25.065 1.00 84.44 187 GLY A O 1
ATOM 1472 N N . LYS A 1 188 ? 5.424 -3.296 -25.064 1.00 88.94 188 LYS A N 1
ATOM 1473 C CA . LYS A 1 188 ? 5.940 -1.924 -25.028 1.00 88.94 188 LYS A CA 1
ATOM 1474 C C . LYS A 1 188 ? 6.745 -1.577 -26.274 1.00 88.94 188 LYS A C 1
ATOM 1476 O O . LYS A 1 188 ? 7.520 -2.386 -26.776 1.00 88.94 188 LYS A O 1
ATOM 1481 N N . ASN A 1 189 ? 6.584 -0.348 -26.745 1.00 87.12 189 ASN A N 1
ATOM 1482 C CA . ASN A 1 189 ? 7.234 0.188 -27.931 1.00 87.12 189 ASN A CA 1
ATOM 1483 C C . ASN A 1 189 ? 8.344 1.172 -27.535 1.00 87.12 189 ASN A C 1
ATOM 1485 O O . ASN A 1 189 ? 8.213 2.381 -27.716 1.00 87.12 189 ASN A O 1
ATOM 1489 N N . LEU A 1 190 ? 9.425 0.655 -26.943 1.00 84.31 190 LEU A N 1
ATOM 1490 C CA . LEU A 1 190 ? 10.588 1.467 -26.583 1.00 84.31 190 LEU A CA 1
ATOM 1491 C C . LEU A 1 190 ? 11.903 0.691 -26.599 1.00 84.31 190 LEU A C 1
ATOM 1493 O O . LEU A 1 190 ? 11.925 -0.537 -26.501 1.00 84.31 190 LEU A O 1
ATOM 1497 N N . THR A 1 191 ? 12.998 1.447 -26.642 1.00 84.50 191 THR A N 1
ATOM 1498 C CA . THR A 1 191 ? 14.345 0.943 -26.370 1.00 84.50 191 THR A CA 1
ATOM 1499 C C . THR A 1 191 ? 14.671 1.180 -24.903 1.00 84.50 191 THR A C 1
ATOM 1501 O O . THR A 1 191 ? 14.810 2.323 -24.471 1.00 84.50 191 THR A O 1
ATOM 1504 N N . LEU A 1 192 ? 14.812 0.103 -24.132 1.00 87.62 192 LEU A N 1
ATOM 1505 C CA . LEU A 1 192 ? 15.088 0.193 -22.700 1.00 87.62 192 LEU A CA 1
ATOM 1506 C C . LEU A 1 192 ? 16.533 0.598 -22.430 1.00 87.62 192 LEU A C 1
ATOM 1508 O O . LEU A 1 192 ? 17.473 0.027 -22.995 1.00 87.62 192 LEU A O 1
ATOM 1512 N N . ARG A 1 193 ? 16.732 1.497 -21.463 1.00 89.06 193 ARG A N 1
ATOM 1513 C CA . ARG A 1 193 ? 18.029 1.572 -20.792 1.00 89.06 193 ARG A CA 1
ATOM 1514 C C . ARG A 1 193 ? 18.222 0.358 -19.889 1.00 89.06 193 ARG A C 1
ATOM 1516 O O . ARG A 1 193 ? 17.284 -0.195 -19.334 1.00 89.06 193 ARG A O 1
ATOM 1523 N N . LYS A 1 194 ? 19.475 -0.073 -19.747 1.00 90.06 194 LYS A N 1
ATOM 1524 C CA . LYS A 1 194 ? 19.844 -1.141 -18.800 1.00 90.06 194 LYS A CA 1
ATOM 1525 C C . LYS A 1 194 ? 20.141 -0.587 -17.406 1.00 90.06 194 LYS A C 1
ATOM 1527 O O . LYS A 1 194 ? 20.015 -1.288 -16.408 1.00 90.06 194 LYS A O 1
ATOM 1532 N N . ALA A 1 195 ? 20.565 0.669 -17.349 1.00 92.50 195 ALA A N 1
ATOM 1533 C CA . ALA A 1 195 ? 20.923 1.351 -16.123 1.00 92.50 195 ALA A CA 1
ATOM 1534 C C . ALA A 1 195 ? 20.616 2.842 -16.246 1.00 92.50 195 ALA A C 1
ATOM 1536 O O . ALA A 1 195 ? 20.801 3.447 -17.310 1.00 92.50 195 ALA A O 1
ATOM 1537 N N . CYS A 1 196 ? 20.218 3.423 -15.122 1.00 90.75 196 CYS A N 1
ATOM 1538 C CA . CYS A 1 196 ? 20.197 4.860 -14.919 1.00 90.75 196 CYS A CA 1
ATOM 1539 C C . CYS A 1 196 ? 21.366 5.207 -14.006 1.00 90.75 196 CYS A C 1
ATOM 1541 O O . CYS A 1 196 ? 21.514 4.635 -12.926 1.00 90.75 196 CYS A O 1
ATOM 1543 N N . THR A 1 197 ? 22.233 6.116 -14.458 1.00 84.81 197 THR A N 1
ATOM 1544 C CA . THR A 1 197 ? 23.561 6.353 -13.865 1.00 84.81 197 THR A CA 1
ATOM 1545 C C . THR A 1 197 ? 24.411 5.070 -13.825 1.00 84.81 197 THR A C 1
ATOM 1547 O O . THR A 1 197 ? 24.791 4.578 -14.884 1.00 84.81 197 THR A O 1
ATOM 1550 N N . LEU A 1 198 ? 24.704 4.527 -12.639 1.00 88.50 198 LEU A N 1
ATOM 1551 C CA . LEU A 1 198 ? 25.456 3.282 -12.429 1.00 88.50 198 LEU A CA 1
ATOM 1552 C C . LEU A 1 198 ? 24.589 2.141 -11.868 1.00 88.50 198 LEU A C 1
ATOM 1554 O O . LEU A 1 198 ? 25.087 1.031 -11.693 1.00 88.50 198 LEU A O 1
ATOM 1558 N N . ASN A 1 199 ? 23.309 2.399 -11.589 1.00 94.38 199 ASN A N 1
ATOM 1559 C CA . ASN A 1 199 ? 22.414 1.440 -10.951 1.00 94.38 199 ASN A CA 1
ATOM 1560 C C . ASN A 1 199 ? 21.517 0.748 -11.982 1.00 94.38 199 ASN A C 1
ATOM 1562 O O . ASN A 1 199 ? 20.981 1.383 -12.895 1.00 94.38 199 ASN A O 1
ATOM 1566 N N . SER A 1 200 ? 21.333 -0.560 -11.808 1.00 95.69 200 SER A N 1
ATOM 1567 C CA . SER A 1 200 ? 20.433 -1.373 -12.631 1.00 95.69 200 SER A CA 1
ATOM 1568 C C . SER A 1 200 ? 18.984 -0.890 -12.526 1.00 95.69 200 SER A C 1
ATOM 1570 O O . SER A 1 200 ? 18.554 -0.471 -11.454 1.00 95.69 200 SER A O 1
ATOM 1572 N N . MET A 1 201 ? 18.227 -0.975 -13.622 1.00 96.19 201 MET A N 1
ATOM 1573 C CA . MET A 1 201 ? 16.791 -0.650 -13.668 1.00 96.19 201 MET A CA 1
ATOM 1574 C C . MET A 1 201 ? 15.872 -1.831 -13.302 1.00 96.19 201 MET A C 1
ATOM 1576 O O . MET A 1 201 ? 14.652 -1.705 -13.391 1.00 96.19 201 MET A O 1
ATOM 1580 N N . VAL A 1 202 ? 16.431 -2.982 -12.912 1.00 97.50 202 VAL A N 1
ATOM 1581 C CA . VAL A 1 202 ? 15.646 -4.161 -12.505 1.00 97.50 202 VAL A CA 1
ATOM 1582 C C . VAL A 1 202 ? 14.733 -3.812 -11.329 1.00 97.50 202 VAL A C 1
ATOM 1584 O O . VAL A 1 202 ? 15.130 -3.067 -10.439 1.00 97.50 202 VAL A O 1
ATOM 1587 N N . GLY A 1 203 ? 13.517 -4.358 -11.336 1.00 98.00 203 GLY A N 1
ATOM 1588 C CA . GLY A 1 203 ? 12.492 -4.140 -10.316 1.00 98.00 203 GLY A CA 1
ATOM 1589 C C . GLY A 1 203 ? 11.551 -2.971 -10.609 1.00 98.00 203 GLY A C 1
ATOM 1590 O O . GLY A 1 203 ? 10.465 -2.921 -10.035 1.00 98.00 203 GLY A O 1
ATOM 1591 N N . GLY A 1 204 ? 11.908 -2.065 -11.525 1.00 98.00 204 GLY A N 1
ATOM 1592 C CA . GLY A 1 204 ? 11.031 -0.970 -11.943 1.00 98.00 204 GLY A CA 1
ATOM 1593 C C . GLY A 1 204 ? 9.805 -1.481 -12.689 1.00 98.00 204 GLY A C 1
ATOM 1594 O O . GLY A 1 204 ? 9.931 -2.296 -13.601 1.00 98.00 204 GLY A O 1
ATOM 1595 N N . SER A 1 205 ? 8.618 -1.008 -12.316 1.00 97.50 205 SER A N 1
ATOM 1596 C CA . SER A 1 205 ? 7.356 -1.386 -12.963 1.00 97.50 205 SER A CA 1
ATOM 1597 C C . SER A 1 205 ? 6.777 -0.222 -13.749 1.00 97.50 205 SER A C 1
ATOM 1599 O O . SER A 1 205 ? 6.745 0.910 -13.260 1.00 97.50 205 SER A O 1
ATOM 1601 N N . PHE A 1 206 ? 6.294 -0.497 -14.961 1.00 95.50 206 PHE A N 1
ATOM 1602 C CA . PHE A 1 206 ? 5.612 0.519 -15.758 1.00 95.50 206 PHE A CA 1
ATOM 1603 C C . PHE A 1 206 ? 4.336 1.000 -15.067 1.00 95.50 206 PHE A C 1
ATOM 1605 O O . PHE A 1 206 ? 3.702 0.258 -14.321 1.00 95.50 206 PHE A O 1
ATOM 1612 N N . TRP A 1 207 ? 3.930 2.237 -15.344 1.00 91.75 207 TRP A N 1
ATOM 1613 C CA . TRP A 1 207 ? 2.674 2.774 -14.823 1.00 91.75 207 TRP A CA 1
ATOM 1614 C C . TRP A 1 207 ? 1.446 2.128 -15.473 1.00 91.75 207 TRP A C 1
ATOM 1616 O O . TRP A 1 207 ? 0.469 1.768 -14.819 1.00 91.75 207 TRP A O 1
ATOM 1626 N N . ARG A 1 208 ? 1.486 2.002 -16.800 1.00 88.38 208 ARG A N 1
ATOM 1627 C CA . ARG A 1 208 ? 0.348 1.610 -17.640 1.00 88.38 208 ARG A CA 1
ATOM 1628 C C . ARG A 1 208 ? 0.759 0.513 -18.599 1.00 88.38 208 ARG A C 1
ATOM 1630 O O . ARG A 1 208 ? 1.932 0.403 -18.943 1.00 88.38 208 ARG A O 1
ATOM 1637 N N . ARG A 1 209 ? -0.214 -0.228 -19.124 1.00 86.25 209 ARG A N 1
ATOM 1638 C CA . ARG A 1 209 ? 0.023 -1.203 -20.205 1.00 86.25 209 ARG A CA 1
ATOM 1639 C C . ARG A 1 209 ? 0.167 -0.582 -21.592 1.00 86.25 209 ARG A C 1
ATOM 1641 O O . ARG A 1 209 ? 0.596 -1.271 -22.506 1.00 86.25 209 ARG A O 1
ATOM 1648 N N . ASP A 1 210 ? -0.181 0.698 -21.742 1.00 84.56 210 ASP A N 1
ATOM 1649 C CA . ASP A 1 210 ? -0.055 1.433 -23.005 1.00 84.56 210 ASP A CA 1
ATOM 1650 C C . ASP A 1 210 ? 1.347 1.222 -23.608 1.00 84.56 210 ASP A C 1
ATOM 1652 O O . ASP A 1 210 ? 2.334 1.499 -22.909 1.00 84.56 210 ASP A O 1
ATOM 1656 N N . PRO A 1 211 ? 1.454 0.739 -24.861 1.00 87.12 211 PRO A N 1
ATOM 1657 C CA . PRO A 1 211 ? 2.741 0.480 -25.491 1.00 87.12 211 PRO A CA 1
ATOM 1658 C C . PRO A 1 211 ? 3.674 1.689 -25.528 1.00 87.12 211 PRO A C 1
ATOM 1660 O O . PRO A 1 211 ? 4.888 1.508 -25.508 1.00 87.12 211 PRO A O 1
ATOM 1663 N N . ASN A 1 212 ? 3.125 2.904 -25.549 1.00 86.06 212 ASN A N 1
ATOM 1664 C CA . ASN A 1 212 ? 3.876 4.151 -25.659 1.00 86.06 212 ASN A CA 1
ATOM 1665 C C . ASN A 1 212 ? 4.049 4.875 -24.314 1.00 86.06 212 ASN A C 1
ATOM 1667 O O . ASN A 1 212 ? 4.723 5.899 -24.265 1.00 86.06 212 ASN A O 1
ATOM 1671 N N . SER A 1 213 ? 3.464 4.374 -23.219 1.00 86.56 213 SER A N 1
ATOM 1672 C CA . SER A 1 213 ? 3.743 4.903 -21.877 1.00 86.56 213 SER A CA 1
ATOM 1673 C C . SER A 1 213 ? 5.063 4.330 -21.374 1.00 86.56 213 SER A C 1
ATOM 1675 O O . SER A 1 213 ? 5.196 3.113 -21.196 1.00 86.56 213 SER A O 1
ATOM 1677 N N . LEU A 1 214 ? 6.035 5.215 -21.165 1.00 90.12 214 LEU A N 1
ATOM 1678 C CA . LEU A 1 214 ? 7.421 4.860 -20.851 1.00 90.12 214 LEU A CA 1
ATOM 1679 C C . LEU A 1 214 ? 7.760 5.028 -19.365 1.00 90.12 214 LEU A C 1
ATOM 1681 O O . LEU A 1 214 ? 8.884 4.741 -18.960 1.00 90.12 214 LEU A O 1
ATOM 1685 N N . ASP A 1 215 ? 6.797 5.472 -18.561 1.00 93.00 215 ASP A N 1
ATOM 1686 C CA . ASP A 1 215 ? 6.994 5.790 -17.152 1.00 93.00 215 ASP A CA 1
ATOM 1687 C C . ASP A 1 215 ? 7.147 4.519 -16.315 1.00 93.00 215 ASP A C 1
ATOM 1689 O O . ASP A 1 215 ? 6.217 3.711 -16.217 1.00 93.00 215 ASP A O 1
ATOM 1693 N N . LEU A 1 216 ? 8.304 4.368 -15.672 1.00 96.50 216 LEU A N 1
ATOM 1694 C CA . LEU A 1 216 ? 8.490 3.458 -14.545 1.00 96.50 216 LEU A CA 1
ATOM 1695 C C . LEU A 1 216 ? 8.080 4.211 -13.286 1.00 96.50 216 LEU A C 1
ATOM 1697 O O . LEU A 1 216 ? 8.759 5.146 -12.860 1.00 96.50 216 LEU A O 1
ATOM 1701 N N . ASN A 1 217 ? 6.939 3.834 -12.727 1.00 94.56 217 ASN A N 1
ATOM 1702 C CA . ASN A 1 217 ? 6.219 4.641 -11.752 1.00 94.56 217 ASN A CA 1
ATOM 1703 C C . ASN A 1 217 ? 6.263 4.016 -10.353 1.00 94.56 217 ASN A C 1
ATOM 1705 O O . ASN A 1 217 ? 6.202 2.792 -10.180 1.00 94.56 217 ASN A O 1
ATOM 1709 N N . SER A 1 218 ? 6.355 4.882 -9.350 1.00 95.62 218 SER A N 1
ATOM 1710 C CA . SER A 1 218 ? 6.473 4.544 -7.936 1.00 95.62 218 SER A CA 1
ATOM 1711 C C . SER A 1 218 ? 5.233 3.852 -7.383 1.00 95.62 218 SER A C 1
ATOM 1713 O O . SER A 1 218 ? 5.375 2.903 -6.616 1.00 95.62 218 SER A O 1
ATOM 1715 N N . LEU A 1 219 ? 4.024 4.228 -7.813 1.00 92.88 219 LEU A N 1
ATOM 1716 C CA . LEU A 1 219 ? 2.784 3.579 -7.373 1.00 92.88 219 LEU A CA 1
ATOM 1717 C C . LEU A 1 219 ? 2.723 2.120 -7.848 1.00 92.88 219 LEU A C 1
ATOM 1719 O O . LEU A 1 219 ? 2.404 1.214 -7.073 1.00 92.88 219 LEU A O 1
ATOM 1723 N N . SER A 1 220 ? 3.080 1.871 -9.110 1.00 96.25 220 SER A N 1
ATOM 1724 C CA . SER A 1 220 ? 3.107 0.513 -9.677 1.00 96.25 220 SER A CA 1
ATOM 1725 C C . SER A 1 220 ? 4.250 -0.319 -9.100 1.00 96.25 220 SER A C 1
ATOM 1727 O O . SER A 1 220 ? 4.033 -1.454 -8.676 1.00 96.25 220 SER A O 1
ATOM 1729 N N . THR A 1 221 ? 5.444 0.266 -8.985 1.00 98.56 221 THR A N 1
ATOM 1730 C CA . THR A 1 221 ? 6.615 -0.413 -8.409 1.00 98.56 221 THR A CA 1
ATOM 1731 C C . THR A 1 221 ? 6.418 -0.720 -6.923 1.00 98.56 221 THR A C 1
ATOM 1733 O O . THR A 1 221 ? 6.702 -1.829 -6.480 1.00 98.56 221 THR A O 1
ATOM 1736 N N . GLY A 1 222 ? 5.858 0.218 -6.157 1.00 98.19 222 GLY A N 1
ATOM 1737 C CA . GLY A 1 222 ? 5.504 0.032 -4.752 1.00 98.19 222 GLY A CA 1
ATOM 1738 C C . GLY A 1 222 ? 4.427 -1.037 -4.558 1.00 98.19 222 GLY A C 1
ATOM 1739 O O . GLY A 1 222 ? 4.544 -1.879 -3.673 1.00 98.19 222 GLY A O 1
ATOM 1740 N N . SER A 1 223 ? 3.411 -1.079 -5.425 1.00 98.25 223 SER A N 1
ATOM 1741 C CA . SER A 1 223 ? 2.385 -2.132 -5.379 1.00 98.25 223 SER A CA 1
ATOM 1742 C C . SER A 1 223 ? 2.970 -3.516 -5.687 1.00 98.25 223 SER A C 1
ATOM 1744 O O . SER A 1 223 ? 2.608 -4.503 -5.039 1.00 98.25 223 SER A O 1
ATOM 1746 N N . PHE A 1 224 ? 3.909 -3.595 -6.638 1.00 98.69 224 PHE A N 1
ATOM 1747 C CA . PHE A 1 224 ? 4.604 -4.838 -6.978 1.00 98.69 224 PHE A CA 1
ATOM 1748 C C . PHE A 1 224 ? 5.514 -5.291 -5.836 1.00 98.69 224 PHE A C 1
ATOM 1750 O O . PHE A 1 224 ? 5.504 -6.468 -5.474 1.00 98.69 224 PHE A O 1
ATOM 1757 N N . LEU A 1 225 ? 6.228 -4.351 -5.211 1.00 98.81 225 LEU A N 1
ATOM 1758 C CA . LEU A 1 225 ? 7.016 -4.571 -4.003 1.00 98.81 225 LEU A CA 1
ATOM 1759 C C . LEU A 1 225 ? 6.156 -5.170 -2.878 1.00 98.81 225 LEU A C 1
ATOM 1761 O O . LEU A 1 225 ? 6.509 -6.222 -2.349 1.00 98.81 225 LEU A O 1
ATOM 1765 N N . VAL A 1 226 ? 5.023 -4.547 -2.531 1.00 98.75 226 VAL A N 1
ATOM 1766 C CA . VAL A 1 226 ? 4.142 -5.034 -1.453 1.00 98.75 226 VAL A CA 1
ATOM 1767 C C . VAL A 1 226 ? 3.600 -6.425 -1.774 1.00 98.75 226 VAL A C 1
ATOM 1769 O O . VAL A 1 226 ? 3.694 -7.323 -0.941 1.00 98.75 226 VAL A O 1
ATOM 1772 N N . THR A 1 227 ? 3.082 -6.629 -2.988 1.00 98.62 227 THR A N 1
ATOM 1773 C CA . THR A 1 227 ? 2.534 -7.930 -3.407 1.00 98.62 227 THR A CA 1
ATOM 1774 C C . THR A 1 227 ? 3.598 -9.025 -3.333 1.00 98.62 227 THR A C 1
ATOM 1776 O O . THR A 1 227 ? 3.356 -10.090 -2.768 1.00 98.62 227 THR A O 1
ATOM 1779 N N . SER A 1 228 ? 4.799 -8.747 -3.850 1.00 98.81 228 SER A N 1
ATOM 1780 C CA . SER A 1 228 ? 5.935 -9.674 -3.814 1.00 98.81 228 SER A CA 1
ATOM 1781 C C . SER A 1 228 ? 6.360 -9.981 -2.377 1.00 98.81 228 SER A C 1
ATOM 1783 O O . SER A 1 228 ? 6.552 -11.139 -2.025 1.00 98.81 228 SER A O 1
ATOM 1785 N N . ALA A 1 229 ? 6.453 -8.970 -1.512 1.00 98.62 229 ALA A N 1
ATOM 1786 C CA . ALA A 1 229 ? 6.857 -9.164 -0.124 1.00 98.62 229 ALA A CA 1
ATOM 1787 C C . ALA A 1 229 ? 5.828 -9.991 0.667 1.00 98.62 229 ALA A C 1
ATOM 1789 O O . ALA A 1 229 ? 6.215 -10.880 1.424 1.00 98.62 229 ALA A O 1
ATOM 1790 N N . LEU A 1 230 ? 4.527 -9.748 0.466 1.00 98.62 230 LEU A N 1
ATOM 1791 C CA . LEU A 1 230 ? 3.456 -10.527 1.099 1.00 98.62 230 LEU A CA 1
ATOM 1792 C C . LEU A 1 230 ? 3.446 -11.984 0.617 1.00 98.62 230 LEU A C 1
ATOM 1794 O O . LEU A 1 230 ? 3.291 -12.896 1.427 1.00 98.62 230 LEU A O 1
ATOM 1798 N N . LEU A 1 231 ? 3.657 -12.224 -0.681 1.00 98.75 231 LEU A N 1
ATOM 1799 C CA . LEU A 1 231 ? 3.793 -13.581 -1.220 1.00 98.75 231 LEU A CA 1
ATOM 1800 C C . LEU A 1 231 ? 5.048 -14.283 -0.689 1.00 98.75 231 LEU A C 1
ATOM 1802 O O . LEU A 1 231 ? 4.982 -15.464 -0.348 1.00 98.75 231 LEU A O 1
ATOM 1806 N N . ALA A 1 232 ? 6.168 -13.570 -0.558 1.00 98.38 232 ALA A N 1
ATOM 1807 C CA . ALA A 1 232 ? 7.382 -14.097 0.062 1.00 98.38 232 ALA A CA 1
ATOM 1808 C C . ALA A 1 232 ? 7.133 -14.495 1.524 1.00 98.38 232 ALA A C 1
ATOM 1810 O O . ALA A 1 232 ? 7.501 -15.593 1.923 1.00 98.38 232 ALA A O 1
ATOM 1811 N N . GLU A 1 233 ? 6.445 -13.653 2.299 1.00 97.31 233 GLU A N 1
ATOM 1812 C CA . GLU A 1 233 ? 6.061 -13.959 3.683 1.00 97.31 233 GLU A CA 1
ATOM 1813 C C . GLU A 1 233 ? 5.121 -15.170 3.781 1.00 97.31 233 GLU A C 1
ATOM 1815 O O . GLU A 1 233 ? 5.233 -15.978 4.701 1.00 97.31 233 GLU A O 1
ATOM 1820 N N . ALA A 1 234 ? 4.197 -15.315 2.832 1.00 97.69 234 ALA A N 1
ATOM 1821 C CA . ALA A 1 234 ? 3.213 -16.388 2.851 1.00 97.69 234 ALA A CA 1
ATOM 1822 C C . ALA A 1 234 ? 3.760 -17.746 2.374 1.00 97.69 234 ALA A C 1
ATOM 1824 O O . ALA A 1 234 ? 3.220 -18.780 2.767 1.00 97.69 234 ALA A O 1
ATOM 1825 N N . THR A 1 235 ? 4.792 -17.753 1.523 1.00 97.25 235 THR A N 1
ATOM 1826 C CA . THR A 1 235 ? 5.271 -18.964 0.825 1.00 97.25 235 THR A CA 1
ATOM 1827 C C . THR A 1 235 ? 6.723 -19.334 1.119 1.00 97.25 235 THR A C 1
ATOM 1829 O O . THR A 1 235 ? 7.120 -20.462 0.843 1.00 97.25 235 THR A O 1
ATOM 1832 N N . ASN A 1 236 ? 7.527 -18.405 1.645 1.00 95.69 236 ASN A N 1
ATOM 1833 C CA . ASN A 1 236 ? 8.987 -18.506 1.750 1.00 95.69 236 ASN A CA 1
ATOM 1834 C C . ASN A 1 236 ? 9.708 -18.774 0.410 1.00 95.69 236 ASN A C 1
ATOM 1836 O O . ASN A 1 236 ? 10.851 -19.234 0.405 1.00 95.69 236 ASN A O 1
ATOM 1840 N N . ALA A 1 237 ? 9.074 -18.502 -0.736 1.00 96.62 237 ALA A N 1
ATOM 1841 C CA . ALA A 1 237 ? 9.698 -18.707 -2.039 1.00 96.62 237 ALA A CA 1
ATOM 1842 C C . ALA A 1 237 ? 10.669 -17.564 -2.383 1.00 96.62 237 ALA A C 1
ATOM 1844 O O . ALA A 1 237 ? 10.292 -16.387 -2.386 1.00 96.62 237 ALA A O 1
ATOM 1845 N N . SER A 1 238 ? 11.908 -17.917 -2.747 1.00 96.25 238 SER A N 1
ATOM 1846 C CA . SER A 1 238 ? 12.966 -16.944 -3.054 1.00 96.25 238 SER A CA 1
ATOM 1847 C C . SER A 1 238 ? 12.613 -16.031 -4.226 1.00 96.25 238 SER A C 1
ATOM 1849 O O . SER A 1 238 ? 12.933 -14.853 -4.184 1.00 96.25 238 SER A O 1
ATOM 1851 N N . ALA A 1 239 ? 11.874 -16.524 -5.224 1.00 96.94 239 ALA A N 1
ATOM 1852 C CA . ALA A 1 239 ? 11.472 -15.725 -6.382 1.00 96.94 239 ALA A CA 1
ATOM 1853 C C . ALA A 1 239 ? 10.688 -14.457 -5.991 1.00 96.94 239 ALA A C 1
ATOM 1855 O O . ALA A 1 239 ? 10.950 -13.378 -6.522 1.00 96.94 239 ALA A O 1
ATOM 1856 N N . TYR A 1 240 ? 9.762 -14.561 -5.031 1.00 98.50 240 TYR A N 1
ATOM 1857 C CA . TYR A 1 240 ? 9.008 -13.406 -4.539 1.00 98.50 240 TYR A CA 1
ATOM 1858 C C . TYR A 1 240 ? 9.871 -12.484 -3.678 1.00 98.50 240 TYR A C 1
ATOM 1860 O O . TYR A 1 240 ? 9.760 -11.262 -3.772 1.00 98.50 240 TYR A O 1
ATOM 1868 N N . GLN A 1 241 ? 10.758 -13.058 -2.864 1.00 98.19 241 GLN A N 1
ATOM 1869 C CA . GLN A 1 241 ? 11.697 -12.289 -2.053 1.00 98.19 241 GLN A CA 1
ATOM 1870 C C . GLN A 1 241 ? 12.662 -11.480 -2.931 1.00 98.19 241 GLN A C 1
ATOM 1872 O O . GLN A 1 241 ? 12.850 -10.288 -2.694 1.00 98.19 241 GLN A O 1
ATOM 1877 N N . ASP A 1 242 ? 13.229 -12.099 -3.964 1.00 97.94 242 ASP A N 1
ATOM 1878 C CA . ASP A 1 242 ? 14.156 -11.469 -4.903 1.00 97.94 242 ASP A CA 1
ATOM 1879 C C . ASP A 1 242 ? 13.462 -10.352 -5.685 1.00 97.94 242 ASP A C 1
ATOM 1881 O O . ASP A 1 242 ? 14.001 -9.250 -5.791 1.00 97.94 242 ASP A O 1
ATOM 1885 N N . ALA A 1 243 ? 12.237 -10.595 -6.165 1.00 98.56 243 ALA A N 1
ATOM 1886 C CA . ALA A 1 243 ? 11.423 -9.586 -6.840 1.00 98.56 243 ALA A CA 1
ATOM 1887 C C . ALA A 1 243 ? 11.127 -8.378 -5.932 1.00 98.56 243 ALA A C 1
ATOM 1889 O O . ALA A 1 243 ? 11.244 -7.228 -6.360 1.00 98.56 243 ALA A O 1
ATOM 1890 N N . ALA A 1 244 ? 10.798 -8.625 -4.662 1.00 98.62 244 ALA A N 1
ATOM 1891 C CA . ALA A 1 244 ? 10.571 -7.571 -3.682 1.00 98.62 244 ALA A CA 1
ATOM 1892 C C . ALA A 1 244 ? 11.856 -6.770 -3.390 1.00 98.62 244 ALA A C 1
ATOM 1894 O O . ALA A 1 244 ? 11.820 -5.540 -3.392 1.00 98.62 244 ALA A O 1
ATOM 1895 N N . ILE A 1 245 ? 13.004 -7.429 -3.193 1.00 98.38 245 ILE A N 1
ATOM 1896 C CA . ILE A 1 245 ? 14.295 -6.747 -2.986 1.00 98.38 245 ILE A CA 1
ATOM 1897 C C . ILE A 1 245 ? 14.638 -5.870 -4.195 1.00 98.38 245 ILE A C 1
ATOM 1899 O O . ILE A 1 245 ? 14.974 -4.699 -4.028 1.00 98.38 245 ILE A O 1
ATOM 1903 N N . GLN A 1 246 ? 14.487 -6.405 -5.406 1.00 98.44 246 GLN A N 1
ATOM 1904 C CA . GLN A 1 246 ? 14.747 -5.679 -6.648 1.00 98.44 246 GLN A CA 1
ATOM 1905 C C . GLN A 1 246 ? 13.860 -4.435 -6.787 1.00 98.44 246 GLN A C 1
ATOM 1907 O O . GLN A 1 246 ? 14.359 -3.360 -7.112 1.00 98.44 246 GLN A O 1
ATOM 1912 N N . ALA A 1 247 ? 12.561 -4.544 -6.494 1.00 98.75 247 ALA A N 1
ATOM 1913 C CA . ALA A 1 247 ? 11.651 -3.400 -6.529 1.00 98.75 247 ALA A CA 1
ATOM 1914 C C . ALA A 1 247 ? 12.006 -2.337 -5.468 1.00 98.75 247 ALA A C 1
ATOM 1916 O O . ALA A 1 247 ? 12.000 -1.140 -5.762 1.00 98.75 247 ALA A O 1
ATOM 1917 N N . ALA A 1 248 ? 12.380 -2.751 -4.252 1.00 98.12 248 ALA A N 1
ATOM 1918 C CA . ALA A 1 248 ? 12.829 -1.836 -3.200 1.00 98.12 248 ALA A CA 1
ATOM 1919 C C . ALA A 1 248 ? 14.143 -1.117 -3.562 1.00 98.12 248 ALA A C 1
ATOM 1921 O O . ALA A 1 248 ? 14.300 0.080 -3.293 1.00 98.12 248 ALA A O 1
ATOM 1922 N N . ASP A 1 249 ? 15.082 -1.829 -4.185 1.00 97.38 249 ASP A N 1
ATOM 1923 C CA . ASP A 1 249 ? 16.329 -1.250 -4.678 1.00 97.38 249 ASP A CA 1
ATOM 1924 C C . ASP A 1 249 ? 16.079 -0.293 -5.845 1.00 97.38 249 ASP A C 1
ATOM 1926 O O . ASP A 1 249 ? 16.680 0.779 -5.873 1.00 97.38 249 ASP A O 1
ATOM 1930 N N . PHE A 1 250 ? 15.158 -0.608 -6.762 1.00 98.12 250 PHE A N 1
ATOM 1931 C CA . PHE A 1 250 ? 14.769 0.311 -7.832 1.00 98.12 250 PHE A CA 1
ATOM 1932 C C . PHE A 1 250 ? 14.262 1.644 -7.273 1.00 98.12 250 PHE A C 1
ATOM 1934 O O . PHE A 1 250 ? 14.766 2.704 -7.647 1.00 98.12 250 PHE A O 1
ATOM 1941 N N . ILE A 1 251 ? 13.313 1.590 -6.330 1.00 97.69 251 ILE A N 1
ATOM 1942 C CA . ILE A 1 251 ? 12.767 2.785 -5.674 1.00 97.69 251 ILE A CA 1
ATOM 1943 C C . ILE A 1 251 ? 13.891 3.579 -5.003 1.00 97.69 251 ILE A C 1
ATOM 1945 O O . ILE A 1 251 ? 14.016 4.785 -5.215 1.00 97.69 251 ILE A O 1
ATOM 1949 N N . SER A 1 252 ? 14.756 2.896 -4.249 1.00 95.44 252 SER A N 1
ATOM 1950 C CA . SER A 1 252 ? 15.842 3.545 -3.511 1.00 95.44 252 SER A CA 1
ATOM 1951 C C . SER A 1 252 ? 16.870 4.216 -4.427 1.00 95.44 252 SER A C 1
ATOM 1953 O O . SER A 1 252 ? 17.398 5.272 -4.092 1.00 95.44 252 SER A O 1
ATOM 1955 N N . ASN A 1 253 ? 17.177 3.587 -5.561 1.00 95.50 253 ASN A N 1
ATOM 1956 C CA . ASN A 1 253 ? 18.252 4.013 -6.451 1.00 95.50 253 ASN A CA 1
ATOM 1957 C C . ASN A 1 253 ? 17.821 5.075 -7.463 1.00 95.50 253 ASN A C 1
ATOM 1959 O O . ASN A 1 253 ? 18.675 5.836 -7.918 1.00 95.50 253 ASN A O 1
ATOM 1963 N N . HIS A 1 254 ? 16.540 5.097 -7.842 1.00 95.44 254 HIS A N 1
ATOM 1964 C CA . HIS A 1 254 ? 16.072 5.888 -8.986 1.00 95.44 254 HIS A CA 1
ATOM 1965 C C . HIS A 1 254 ? 14.936 6.849 -8.667 1.00 95.44 254 HIS A C 1
ATOM 1967 O O . HIS A 1 254 ? 14.806 7.864 -9.346 1.00 95.44 254 HIS A O 1
ATOM 1973 N N . LEU A 1 255 ? 14.117 6.544 -7.660 1.00 95.12 255 LEU A N 1
ATOM 1974 C CA . LEU A 1 255 ? 12.913 7.320 -7.354 1.00 95.12 255 LEU A CA 1
ATOM 1975 C C . LEU A 1 255 ? 13.062 8.148 -6.081 1.00 95.12 255 LEU A C 1
ATOM 1977 O O . LEU A 1 255 ? 12.350 9.127 -5.909 1.00 95.12 255 LEU A O 1
ATOM 1981 N N . MET A 1 256 ? 13.994 7.812 -5.194 1.00 92.56 256 MET A N 1
ATOM 1982 C CA . MET A 1 256 ? 14.246 8.598 -3.991 1.00 92.56 256 MET A CA 1
ATOM 1983 C C . MET A 1 256 ? 15.197 9.764 -4.284 1.00 92.56 256 MET A C 1
ATOM 1985 O O . MET A 1 256 ? 16.315 9.571 -4.764 1.00 92.56 256 MET A O 1
ATOM 1989 N N . ASN A 1 257 ? 14.759 10.986 -3.985 1.00 88.38 257 ASN A N 1
ATOM 1990 C CA . ASN A 1 257 ? 15.599 12.175 -4.107 1.00 88.38 257 ASN A CA 1
ATOM 1991 C C . ASN A 1 257 ? 16.508 12.366 -2.876 1.00 88.38 257 ASN A C 1
ATOM 1993 O O . ASN A 1 257 ? 16.469 11.608 -1.905 1.00 88.38 257 ASN A O 1
ATOM 1997 N N . PHE A 1 258 ? 17.350 13.400 -2.906 1.00 84.75 258 PHE A N 1
ATOM 1998 C CA . PHE A 1 258 ? 18.327 13.659 -1.844 1.00 84.75 258 PHE A CA 1
ATOM 1999 C C . PHE A 1 258 ? 17.704 14.107 -0.511 1.00 84.75 258 PHE A C 1
ATOM 2001 O O . PHE A 1 258 ? 18.397 14.103 0.504 1.00 84.75 258 PHE A O 1
ATOM 2008 N N . GLN A 1 259 ? 16.426 14.494 -0.507 1.00 83.12 259 GLN A N 1
ATOM 2009 C CA . GLN A 1 259 ? 15.652 14.820 0.689 1.00 83.12 259 GLN A CA 1
ATOM 2010 C C . GLN A 1 259 ? 14.902 13.608 1.265 1.00 83.12 259 GLN A C 1
ATOM 2012 O O . GLN A 1 259 ? 14.119 13.786 2.191 1.00 83.12 259 GLN A O 1
ATOM 2017 N N . GLY A 1 260 ? 15.096 12.401 0.718 1.00 84.06 260 GLY A N 1
ATOM 2018 C CA . GLY A 1 260 ? 14.401 11.192 1.181 1.00 84.06 260 GLY A CA 1
ATOM 2019 C C . GLY A 1 260 ? 12.956 11.076 0.686 1.00 84.06 260 GLY A C 1
ATOM 2020 O O . GLY A 1 260 ? 12.223 10.186 1.109 1.00 84.06 260 GLY A O 1
ATOM 2021 N N . VAL A 1 261 ? 12.532 11.946 -0.236 1.00 89.75 261 VAL A N 1
ATOM 2022 C CA . VAL A 1 261 ? 11.185 11.918 -0.816 1.00 89.75 261 VAL A CA 1
ATOM 2023 C C . VAL A 1 261 ? 11.180 11.048 -2.073 1.00 89.75 261 VAL A C 1
ATOM 2025 O O . VAL A 1 261 ? 12.065 11.157 -2.925 1.00 89.75 261 VAL A O 1
ATOM 2028 N N . ILE A 1 262 ? 10.169 10.185 -2.191 1.00 93.62 262 ILE A N 1
ATOM 2029 C CA . ILE A 1 262 ? 9.994 9.283 -3.333 1.00 93.62 262 ILE A CA 1
ATOM 2030 C C . ILE A 1 262 ? 9.198 9.995 -4.435 1.00 93.62 262 ILE A C 1
ATOM 2032 O O . ILE A 1 262 ? 8.001 10.252 -4.292 1.00 93.62 262 ILE A O 1
ATOM 2036 N N . GLN A 1 263 ? 9.885 10.301 -5.532 1.00 92.62 263 GLN A N 1
ATOM 2037 C CA . GLN A 1 263 ? 9.360 10.924 -6.748 1.00 92.62 263 GLN A CA 1
ATOM 2038 C C . GLN A 1 263 ? 8.351 10.010 -7.454 1.00 92.62 263 GLN A C 1
ATOM 2040 O O . GLN A 1 263 ? 8.309 8.811 -7.185 1.00 92.62 263 GLN A O 1
ATOM 2045 N N . ASP A 1 264 ? 7.533 10.551 -8.358 1.00 92.25 264 ASP A N 1
ATOM 2046 C CA . ASP A 1 264 ? 6.450 9.774 -8.973 1.00 92.25 264 ASP A CA 1
ATOM 2047 C C . ASP A 1 264 ? 6.922 8.770 -10.033 1.00 92.25 264 ASP A C 1
ATOM 2049 O O . ASP A 1 264 ? 6.539 7.600 -9.977 1.00 92.25 264 ASP A O 1
ATOM 2053 N N . SER A 1 265 ? 7.785 9.167 -10.969 1.00 95.00 265 SER A N 1
ATOM 2054 C CA . SER A 1 265 ? 8.309 8.236 -11.973 1.00 95.00 265 SER A CA 1
ATOM 2055 C C . SER A 1 265 ? 9.663 8.653 -12.546 1.00 95.00 265 SER A C 1
ATOM 2057 O O . SER A 1 265 ? 10.144 9.771 -12.340 1.00 95.00 265 SER A O 1
ATOM 2059 N N . ILE A 1 266 ? 10.272 7.729 -13.292 1.00 95.69 266 ILE A N 1
ATOM 2060 C CA . ILE A 1 266 ? 11.326 8.018 -14.268 1.00 95.69 266 ILE A CA 1
ATOM 2061 C C . ILE A 1 266 ? 10.935 7.461 -15.639 1.00 95.69 266 ILE A C 1
ATOM 2063 O O . ILE A 1 266 ? 10.288 6.418 -15.741 1.00 95.69 266 ILE A O 1
ATOM 2067 N N . ASP A 1 267 ? 11.383 8.112 -16.706 1.00 94.31 267 ASP A N 1
ATOM 2068 C CA . ASP A 1 267 ? 11.238 7.592 -18.065 1.00 94.31 267 ASP A CA 1
ATOM 2069 C C . ASP A 1 267 ? 12.229 6.438 -18.324 1.00 94.31 267 ASP A C 1
ATOM 2071 O O . ASP A 1 267 ? 13.440 6.568 -18.115 1.00 94.31 267 ASP A O 1
ATOM 2075 N N . ALA A 1 268 ? 11.728 5.302 -18.816 1.00 94.12 268 ALA A N 1
ATOM 2076 C CA . ALA A 1 268 ? 12.512 4.081 -19.021 1.00 94.12 268 ALA A CA 1
ATOM 2077 C C . ALA A 1 268 ? 13.617 4.187 -20.097 1.00 94.12 268 ALA A C 1
ATOM 2079 O O . ALA A 1 268 ? 14.515 3.340 -20.148 1.00 94.12 268 ALA A O 1
ATOM 2080 N N . SER A 1 269 ? 13.563 5.194 -20.974 1.00 90.38 269 SER A N 1
ATOM 2081 C CA . SER A 1 269 ? 14.511 5.372 -22.088 1.00 90.38 269 SER A CA 1
ATOM 2082 C C . SER A 1 269 ? 15.566 6.439 -21.788 1.00 90.38 269 SER A C 1
ATOM 2084 O O . SER A 1 269 ? 16.710 6.366 -22.249 1.00 90.38 269 SER A O 1
ATOM 2086 N N . THR A 1 270 ? 15.196 7.452 -21.014 1.00 91.88 270 THR A N 1
ATOM 2087 C CA . THR A 1 270 ? 16.009 8.647 -20.763 1.00 91.88 270 THR A CA 1
ATOM 2088 C C . THR A 1 270 ? 16.478 8.755 -19.318 1.00 91.88 270 THR A C 1
ATOM 2090 O O . THR A 1 270 ? 17.442 9.477 -19.063 1.00 91.88 270 THR A O 1
ATOM 2093 N N . CYS A 1 271 ? 15.868 8.005 -18.393 1.00 93.19 271 CYS A N 1
ATOM 2094 C CA . CYS A 1 271 ? 16.068 8.118 -16.947 1.00 93.19 271 CYS A CA 1
ATOM 2095 C C . CYS A 1 271 ? 15.699 9.495 -16.382 1.00 93.19 271 CYS A C 1
ATOM 2097 O O . CYS A 1 271 ? 16.160 9.861 -15.301 1.00 93.19 271 CYS A O 1
ATOM 2099 N N . THR A 1 272 ? 14.928 10.291 -17.123 1.00 92.88 272 THR A N 1
ATOM 2100 C CA . THR A 1 272 ? 14.498 11.609 -16.666 1.00 92.88 272 THR A CA 1
ATOM 2101 C C . THR A 1 272 ? 13.350 11.443 -15.667 1.00 92.88 272 THR A C 1
ATOM 2103 O O . THR A 1 272 ? 12.371 10.778 -16.007 1.00 92.88 272 THR A O 1
ATOM 2106 N N . PRO A 1 273 ? 13.452 12.004 -14.446 1.00 91.94 273 PRO A N 1
ATOM 2107 C CA . PRO A 1 273 ? 12.340 12.015 -13.501 1.00 91.94 273 PRO A CA 1
ATOM 2108 C C . PRO A 1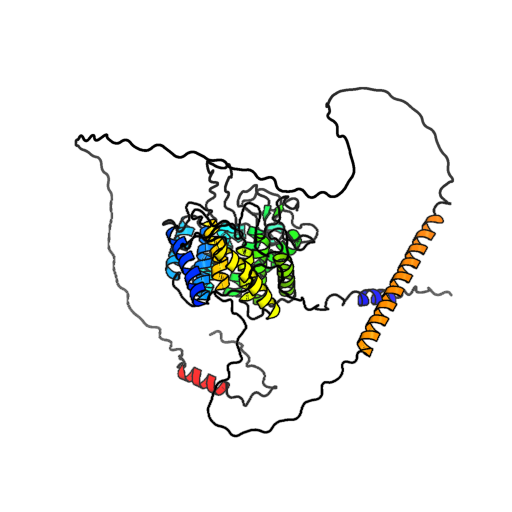 273 ? 11.147 12.804 -14.038 1.00 91.94 273 PRO A C 1
ATOM 2110 O O . PRO A 1 273 ? 11.332 13.803 -14.739 1.00 91.94 273 PRO A O 1
ATOM 2113 N N . SER A 1 274 ? 9.934 12.394 -13.673 1.00 89.31 274 SER A N 1
ATOM 2114 C CA . SER A 1 274 ? 8.725 13.163 -13.967 1.00 89.31 274 SER A CA 1
ATOM 2115 C C . SER A 1 274 ? 8.779 14.560 -13.351 1.00 89.31 274 SER A C 1
ATOM 2117 O O . SER A 1 274 ? 9.322 14.761 -12.263 1.00 89.31 274 SER A O 1
ATOM 2119 N N . ALA A 1 275 ? 8.139 15.522 -14.018 1.00 86.56 275 ALA A N 1
ATOM 2120 C CA . ALA A 1 275 ? 7.876 16.841 -13.441 1.00 86.56 275 ALA A CA 1
ATOM 2121 C C . ALA A 1 275 ? 6.730 16.824 -12.409 1.00 86.56 275 ALA A C 1
ATOM 2123 O O . ALA A 1 275 ? 6.510 17.830 -11.734 1.00 86.56 275 ALA A O 1
ATOM 2124 N N . GLU A 1 276 ? 6.006 15.704 -12.297 1.00 82.50 276 GLU A N 1
ATOM 2125 C CA . GLU A 1 276 ? 4.933 15.518 -11.322 1.00 82.50 276 GLU A CA 1
ATOM 2126 C C . GLU A 1 276 ? 5.453 15.638 -9.879 1.00 82.50 276 GLU A C 1
ATOM 2128 O O . GLU A 1 276 ? 6.550 15.143 -9.575 1.00 82.50 276 GLU A O 1
ATOM 2133 N N . PRO A 1 277 ? 4.687 16.278 -8.977 1.00 82.00 277 PRO A N 1
ATOM 2134 C CA . PRO A 1 277 ? 5.014 16.318 -7.560 1.00 82.00 277 PRO A CA 1
ATOM 2135 C C . PRO A 1 277 ? 5.146 14.917 -6.955 1.00 82.00 277 PRO A C 1
ATOM 2137 O O . PRO A 1 277 ? 4.516 13.956 -7.388 1.00 82.00 277 PRO A O 1
ATOM 2140 N N . ALA A 1 278 ? 5.940 14.801 -5.894 1.00 84.69 278 ALA A N 1
ATOM 2141 C CA . ALA A 1 278 ? 5.960 13.579 -5.107 1.00 84.69 278 ALA A CA 1
ATOM 2142 C C . ALA A 1 278 ? 4.656 13.424 -4.317 1.00 84.69 278 ALA A C 1
ATOM 2144 O O . ALA A 1 278 ? 4.196 14.363 -3.664 1.00 84.69 278 ALA A O 1
ATOM 2145 N N . HIS A 1 279 ? 4.106 12.213 -4.321 1.00 88.19 279 HIS A N 1
ATOM 2146 C CA . HIS A 1 279 ? 2.871 11.887 -3.622 1.00 88.19 279 HIS A CA 1
ATOM 2147 C C . HIS A 1 279 ? 3.123 10.965 -2.428 1.00 88.19 279 HIS A C 1
ATOM 2149 O O . HIS A 1 279 ? 3.966 10.065 -2.482 1.00 88.19 279 HIS A O 1
ATOM 2155 N N . SER A 1 280 ? 2.348 11.133 -1.352 1.00 91.38 280 SER A N 1
ATOM 2156 C CA . SER A 1 280 ? 2.546 10.356 -0.122 1.00 91.38 280 SER A CA 1
ATOM 2157 C C . SER A 1 280 ? 2.278 8.855 -0.295 1.00 91.38 280 SER A C 1
ATOM 2159 O O . SER A 1 280 ? 2.859 8.036 0.420 1.00 91.38 280 SER A O 1
ATOM 2161 N N . TYR A 1 281 ? 1.478 8.457 -1.294 1.00 90.38 281 TYR A N 1
ATOM 2162 C CA . TYR A 1 281 ? 1.241 7.045 -1.606 1.00 90.38 281 TYR A CA 1
ATOM 2163 C C . TYR A 1 281 ? 2.516 6.288 -2.003 1.00 90.38 281 TYR A C 1
ATOM 2165 O O . TYR A 1 281 ? 2.646 5.104 -1.682 1.00 90.38 281 TYR A O 1
ATOM 2173 N N . ASN A 1 282 ? 3.485 6.971 -2.622 1.00 93.38 282 ASN A N 1
ATOM 2174 C CA . ASN A 1 282 ? 4.765 6.381 -3.015 1.00 93.38 282 ASN A CA 1
ATOM 2175 C C . ASN A 1 282 ? 5.559 5.950 -1.780 1.00 93.38 282 ASN A C 1
ATOM 2177 O O . ASN A 1 282 ? 6.063 4.825 -1.703 1.00 93.38 282 ASN A O 1
ATOM 2181 N N . ALA A 1 283 ? 5.603 6.830 -0.779 1.00 94.50 283 ALA A N 1
ATOM 2182 C CA . ALA A 1 283 ? 6.199 6.544 0.516 1.00 94.50 283 ALA A CA 1
ATOM 2183 C C . ALA A 1 283 ? 5.438 5.433 1.248 1.00 94.50 283 ALA A C 1
ATOM 2185 O O . ALA A 1 283 ? 6.050 4.469 1.701 1.00 94.50 283 ALA A O 1
ATOM 2186 N N . GLY A 1 284 ? 4.107 5.511 1.297 1.00 95.75 284 GLY A N 1
ATOM 2187 C CA . GLY A 1 284 ? 3.265 4.540 1.995 1.00 95.75 284 GLY A CA 1
ATOM 2188 C C . GLY A 1 284 ? 3.416 3.093 1.517 1.00 95.75 284 GLY A C 1
ATOM 2189 O O . GLY A 1 284 ? 3.621 2.190 2.329 1.00 95.75 284 GLY A O 1
ATOM 2190 N N . LEU A 1 285 ? 3.387 2.862 0.201 1.00 97.06 285 LEU A N 1
ATOM 2191 C CA . LEU A 1 285 ? 3.605 1.525 -0.368 1.00 97.06 285 LEU A CA 1
ATOM 2192 C C . LEU A 1 285 ? 5.024 1.012 -0.108 1.00 97.06 285 LEU A C 1
ATOM 2194 O O . LEU A 1 285 ? 5.218 -0.162 0.206 1.00 97.06 285 LEU A O 1
ATOM 2198 N N . THR A 1 286 ? 6.018 1.896 -0.202 1.00 97.62 286 THR A N 1
ATOM 2199 C CA . THR A 1 286 ? 7.413 1.535 0.071 1.00 97.62 286 THR A CA 1
ATOM 2200 C C . THR A 1 286 ? 7.608 1.168 1.543 1.00 97.62 286 THR A C 1
ATOM 2202 O O . THR A 1 286 ? 8.249 0.161 1.838 1.00 97.62 286 THR A O 1
ATOM 2205 N N . LEU A 1 287 ? 7.004 1.924 2.468 1.00 97.94 287 LEU A N 1
ATOM 2206 C CA . LEU A 1 287 ? 6.988 1.616 3.901 1.00 97.94 287 LEU A CA 1
ATOM 2207 C C . LEU A 1 287 ? 6.407 0.229 4.168 1.00 97.94 287 LEU A C 1
ATOM 2209 O O . LEU A 1 287 ? 7.026 -0.569 4.867 1.00 97.94 287 LEU A O 1
ATOM 2213 N N . GLU A 1 288 ? 5.247 -0.075 3.586 1.00 98.19 288 GLU A N 1
ATOM 2214 C CA . GLU A 1 288 ? 4.603 -1.378 3.749 1.00 98.19 288 GLU A CA 1
ATOM 2215 C C . GLU A 1 288 ? 5.488 -2.519 3.233 1.00 98.19 288 GLU A C 1
ATOM 2217 O O . GLU A 1 288 ? 5.734 -3.497 3.942 1.00 98.19 288 GLU A O 1
ATOM 2222 N N . GLY A 1 289 ? 6.012 -2.375 2.016 1.00 98.12 289 GLY A N 1
ATOM 2223 C CA . GLY A 1 289 ? 6.875 -3.372 1.396 1.00 98.12 289 GLY A CA 1
ATOM 2224 C C . GLY A 1 289 ? 8.142 -3.641 2.201 1.00 98.12 289 GLY A C 1
ATOM 2225 O O . GLY A 1 289 ? 8.484 -4.796 2.460 1.00 98.12 289 GLY A O 1
ATOM 2226 N N . LEU A 1 290 ? 8.811 -2.579 2.659 1.00 98.19 290 LEU A N 1
ATOM 2227 C CA . LEU A 1 290 ? 9.996 -2.680 3.510 1.00 98.19 290 LEU A CA 1
ATOM 2228 C C . LEU A 1 290 ? 9.669 -3.265 4.891 1.00 98.19 290 LEU A C 1
ATOM 2230 O O . LEU A 1 290 ? 10.479 -4.020 5.429 1.00 98.19 290 LEU A O 1
ATOM 2234 N N . ALA A 1 291 ? 8.494 -2.975 5.459 1.00 97.81 291 ALA A N 1
ATOM 2235 C CA . ALA A 1 291 ? 8.053 -3.567 6.721 1.00 97.81 291 ALA A CA 1
ATOM 2236 C C . ALA A 1 291 ? 7.951 -5.094 6.610 1.00 97.81 291 ALA A C 1
ATOM 2238 O O . ALA A 1 291 ? 8.511 -5.811 7.442 1.00 97.81 291 ALA A O 1
ATOM 2239 N N . VAL A 1 292 ? 7.308 -5.596 5.553 1.00 97.50 292 VAL A N 1
ATOM 2240 C CA . VAL A 1 292 ? 7.199 -7.039 5.290 1.00 97.50 292 VAL A CA 1
ATOM 2241 C C . VAL A 1 292 ? 8.577 -7.638 4.979 1.00 97.50 292 VAL A C 1
ATOM 2243 O O . VAL A 1 292 ? 8.986 -8.605 5.619 1.00 97.50 292 VAL A O 1
ATOM 2246 N N . LEU A 1 293 ? 9.348 -7.026 4.074 1.00 95.75 293 LEU A N 1
ATOM 2247 C CA . LEU A 1 293 ? 10.687 -7.499 3.709 1.00 95.75 293 LEU A CA 1
ATOM 2248 C C . LEU A 1 293 ? 11.646 -7.566 4.896 1.00 95.75 293 LEU A C 1
ATOM 2250 O O . LEU A 1 293 ? 12.411 -8.522 5.008 1.00 95.75 293 LEU A O 1
ATOM 2254 N N . SER A 1 294 ? 11.630 -6.574 5.787 1.00 95.00 294 SER A N 1
ATOM 2255 C CA . SER A 1 294 ? 12.491 -6.573 6.975 1.00 95.00 294 SER A CA 1
ATOM 2256 C C . SER A 1 294 ? 12.193 -7.765 7.891 1.00 95.00 294 SER A C 1
ATOM 2258 O O . SER A 1 294 ? 13.123 -8.371 8.422 1.00 95.00 294 SER A O 1
ATOM 2260 N N . SER A 1 295 ? 10.918 -8.156 8.003 1.00 91.44 295 SER A N 1
ATOM 2261 C CA . SER A 1 295 ? 10.469 -9.323 8.769 1.00 91.44 295 SER A CA 1
ATOM 2262 C C . SER A 1 295 ? 10.927 -10.634 8.125 1.00 91.44 295 SER A C 1
ATOM 2264 O O . SER A 1 295 ? 11.501 -11.490 8.801 1.00 91.44 295 SER A O 1
ATOM 2266 N N . VAL A 1 296 ? 10.739 -10.766 6.807 1.00 92.75 296 VAL A N 1
ATOM 2267 C CA . VAL A 1 296 ? 11.088 -11.977 6.043 1.00 92.75 296 VAL A CA 1
ATOM 2268 C C . VAL A 1 296 ? 12.604 -12.181 5.969 1.00 92.75 296 VAL A C 1
ATOM 2270 O O . VAL A 1 296 ? 13.104 -13.274 6.212 1.00 92.75 296 VAL A O 1
ATOM 2273 N N . THR A 1 297 ? 13.356 -11.123 5.665 1.00 92.88 297 THR A N 1
ATOM 2274 C CA . THR A 1 297 ? 14.803 -11.213 5.395 1.00 92.88 297 THR A CA 1
ATOM 2275 C C . THR A 1 297 ? 15.676 -11.050 6.634 1.00 92.88 297 THR A C 1
ATOM 2277 O O . THR A 1 297 ? 16.843 -11.440 6.612 1.00 92.88 297 THR A O 1
ATOM 2280 N N . ARG A 1 298 ? 15.156 -10.412 7.693 1.00 90.38 298 ARG A N 1
ATOM 2281 C CA . ARG A 1 298 ? 15.925 -9.963 8.871 1.00 90.38 298 ARG A CA 1
ATOM 2282 C C . ARG A 1 298 ? 17.165 -9.133 8.505 1.00 90.38 298 ARG A C 1
ATOM 2284 O O . ARG A 1 298 ? 18.150 -9.102 9.241 1.00 90.38 298 ARG A O 1
ATOM 2291 N N . ASN A 1 299 ? 17.127 -8.451 7.362 1.00 91.56 299 ASN A N 1
ATOM 2292 C CA . ASN A 1 299 ? 18.249 -7.686 6.842 1.00 91.56 299 ASN A CA 1
ATOM 2293 C C . ASN A 1 299 ? 18.342 -6.313 7.534 1.00 91.56 299 ASN A C 1
ATOM 2295 O O . ASN A 1 299 ? 17.451 -5.473 7.406 1.00 91.56 299 ASN A O 1
ATOM 2299 N N . ALA A 1 300 ? 19.452 -6.062 8.235 1.00 91.75 300 ALA A N 1
ATOM 2300 C CA . ALA A 1 300 ? 19.669 -4.820 8.978 1.00 91.75 300 ALA A CA 1
ATOM 2301 C C . ALA A 1 300 ? 19.662 -3.563 8.087 1.00 91.75 300 ALA A C 1
ATOM 2303 O O . ALA A 1 300 ? 19.202 -2.508 8.521 1.00 91.75 300 ALA A O 1
ATOM 2304 N N . THR A 1 301 ? 20.122 -3.663 6.836 1.00 93.12 301 THR A N 1
ATOM 2305 C CA . THR A 1 301 ? 20.094 -2.550 5.878 1.00 93.12 301 THR A CA 1
ATOM 2306 C C . THR A 1 301 ? 18.664 -2.197 5.480 1.00 93.12 301 THR A C 1
ATOM 2308 O O . THR A 1 301 ? 18.323 -1.017 5.465 1.00 93.12 301 THR A O 1
ATOM 2311 N N . ILE A 1 302 ? 17.811 -3.193 5.217 1.00 94.44 302 ILE A N 1
ATOM 2312 C CA . ILE A 1 302 ? 16.384 -2.975 4.919 1.00 94.44 302 ILE A CA 1
ATOM 2313 C C . ILE A 1 302 ? 15.688 -2.344 6.131 1.00 94.44 302 ILE A C 1
ATOM 2315 O O . ILE A 1 302 ? 14.988 -1.345 5.984 1.00 94.44 302 ILE A O 1
ATOM 2319 N N . SER A 1 303 ? 15.955 -2.855 7.336 1.00 94.12 303 SER A N 1
ATOM 2320 C CA . SER A 1 303 ? 15.423 -2.291 8.583 1.00 94.12 303 SER A CA 1
ATOM 2321 C C . SER A 1 303 ? 15.853 -0.838 8.808 1.00 94.12 303 SER A C 1
ATOM 2323 O O . SER A 1 303 ? 15.044 -0.018 9.238 1.00 94.12 303 SER A O 1
ATOM 2325 N N . GLN A 1 304 ? 17.105 -0.488 8.500 1.00 93.44 304 GLN A N 1
ATOM 2326 C CA . GLN A 1 304 ? 17.584 0.891 8.618 1.00 93.44 304 GLN A CA 1
ATOM 2327 C C . GLN A 1 304 ? 16.951 1.812 7.566 1.00 93.44 304 GLN A C 1
ATOM 2329 O O . GLN A 1 304 ? 16.561 2.931 7.897 1.00 93.44 304 GLN A O 1
ATOM 2334 N N . ARG A 1 305 ? 16.809 1.347 6.316 1.00 93.94 305 ARG A N 1
ATOM 2335 C CA . ARG A 1 305 ? 16.112 2.094 5.253 1.00 93.94 305 ARG A CA 1
ATOM 2336 C C . ARG A 1 305 ? 14.659 2.370 5.633 1.00 93.94 305 ARG A C 1
ATOM 2338 O O . ARG A 1 305 ? 14.214 3.503 5.500 1.00 93.94 305 ARG A O 1
ATOM 2345 N N . LEU A 1 306 ? 13.957 1.367 6.167 1.00 96.31 306 LEU A N 1
ATOM 2346 C CA . LEU A 1 306 ? 12.588 1.508 6.661 1.00 96.31 306 LEU A CA 1
ATOM 2347 C C . LEU A 1 306 ? 12.484 2.603 7.728 1.00 96.31 306 LEU A C 1
ATOM 2349 O O . LEU A 1 306 ? 11.635 3.479 7.623 1.00 96.31 306 LEU A O 1
ATOM 2353 N N . ARG A 1 307 ? 13.366 2.587 8.734 1.00 95.31 307 ARG A N 1
ATOM 2354 C CA . ARG A 1 307 ? 13.359 3.586 9.812 1.00 95.31 307 ARG A CA 1
ATOM 2355 C C . ARG A 1 307 ? 13.602 5.011 9.314 1.00 95.31 307 ARG A C 1
ATOM 2357 O O . ARG A 1 307 ? 12.903 5.919 9.750 1.00 95.31 307 ARG A O 1
ATOM 2364 N N . ASN A 1 308 ? 14.550 5.194 8.392 1.00 93.75 308 ASN A N 1
ATOM 2365 C CA . ASN A 1 308 ? 14.793 6.497 7.768 1.00 93.75 308 ASN A CA 1
ATOM 2366 C C . ASN A 1 308 ? 13.549 6.973 7.016 1.00 93.75 308 ASN A C 1
ATOM 2368 O O . ASN A 1 308 ? 13.078 8.079 7.253 1.00 93.75 308 ASN A O 1
ATOM 2372 N N . LEU A 1 309 ? 12.969 6.094 6.190 1.00 95.62 309 LEU A N 1
ATOM 2373 C CA . LEU A 1 309 ? 11.789 6.428 5.406 1.00 95.62 309 LEU A CA 1
ATOM 2374 C C . LEU A 1 309 ? 10.593 6.790 6.296 1.00 95.62 309 LEU A C 1
ATOM 2376 O O . LEU A 1 309 ? 9.825 7.667 5.925 1.00 95.62 309 LEU A O 1
ATOM 2380 N N . ILE A 1 310 ? 10.430 6.171 7.472 1.00 96.06 310 ILE A N 1
ATOM 2381 C CA . ILE A 1 310 ? 9.375 6.552 8.428 1.00 96.06 310 ILE A CA 1
ATOM 2382 C C . ILE A 1 310 ? 9.550 8.007 8.872 1.00 96.06 310 ILE A C 1
ATOM 2384 O O . ILE A 1 310 ? 8.583 8.764 8.829 1.00 96.06 310 ILE A O 1
ATOM 2388 N N . LEU A 1 311 ? 10.765 8.406 9.262 1.00 93.56 311 LEU A N 1
ATOM 2389 C CA . LEU A 1 311 ? 11.048 9.780 9.689 1.00 93.56 311 LEU A CA 1
ATOM 2390 C C . LEU A 1 311 ? 10.824 10.773 8.548 1.00 93.56 311 LEU A C 1
ATOM 2392 O O . LEU A 1 311 ? 10.117 11.763 8.736 1.00 93.56 311 LEU A O 1
ATOM 2396 N N . ASP A 1 312 ? 11.361 10.481 7.364 1.00 92.56 312 ASP A N 1
ATOM 2397 C CA . ASP A 1 312 ? 11.207 11.337 6.185 1.00 92.56 312 ASP A CA 1
ATOM 2398 C C . ASP A 1 312 ? 9.727 11.460 5.799 1.00 92.56 312 ASP A C 1
ATOM 2400 O O . ASP A 1 312 ? 9.241 12.547 5.494 1.00 92.56 312 ASP A O 1
ATOM 2404 N N . THR A 1 313 ? 8.967 10.364 5.897 1.00 93.25 313 THR A N 1
ATOM 2405 C CA . THR A 1 313 ? 7.552 10.352 5.513 1.00 93.25 313 THR A CA 1
ATOM 2406 C C . THR A 1 313 ? 6.683 11.149 6.481 1.00 93.25 313 THR A C 1
ATOM 2408 O O . THR A 1 313 ? 5.851 11.954 6.063 1.00 93.25 313 THR A O 1
ATOM 2411 N N . VAL A 1 314 ? 6.869 10.915 7.780 1.00 92.94 314 VAL A N 1
ATOM 2412 C CA . VAL A 1 314 ? 6.036 11.483 8.847 1.00 92.94 314 VAL A CA 1
ATOM 2413 C C . VAL A 1 314 ? 6.398 12.945 9.147 1.00 92.94 314 VAL A C 1
ATOM 2415 O O . VAL A 1 314 ? 5.594 13.665 9.735 1.00 92.94 314 VAL A O 1
ATOM 2418 N N . SER A 1 315 ? 7.577 13.416 8.729 1.00 89.50 315 SER A N 1
ATOM 2419 C CA . SER A 1 315 ? 7.999 14.820 8.871 1.00 89.50 315 SER A CA 1
ATOM 2420 C C . SER A 1 315 ? 7.871 15.653 7.590 1.00 89.50 315 SER A C 1
ATOM 2422 O O . SER A 1 315 ? 8.060 16.870 7.636 1.00 89.50 315 SER A O 1
ATOM 2424 N N . SER A 1 316 ? 7.533 15.031 6.456 1.00 89.00 316 SER A N 1
ATOM 2425 C CA . SER A 1 316 ? 7.442 15.706 5.160 1.00 89.00 316 SER A CA 1
ATOM 2426 C C . SER A 1 316 ? 6.334 16.756 5.135 1.00 89.00 316 SER A C 1
ATOM 2428 O O . SER A 1 316 ? 5.175 16.459 5.400 1.00 89.00 316 SER A O 1
ATOM 2430 N N . ASN A 1 317 ? 6.677 17.976 4.730 1.00 88.69 317 ASN A N 1
ATOM 2431 C CA . ASN A 1 317 ? 5.721 19.056 4.481 1.00 88.69 317 ASN A CA 1
ATOM 2432 C C . ASN A 1 317 ? 5.137 19.034 3.056 1.00 88.69 317 ASN A C 1
ATOM 2434 O O . ASN A 1 317 ? 4.410 19.948 2.676 1.00 88.69 317 ASN A O 1
ATOM 2438 N N . ALA A 1 318 ? 5.459 18.014 2.253 1.00 85.69 318 ALA A N 1
ATOM 2439 C CA . ALA A 1 318 ? 4.924 17.881 0.899 1.00 85.69 318 ALA A CA 1
ATOM 2440 C C . ALA A 1 318 ? 3.441 17.466 0.883 1.00 85.69 318 ALA A C 1
ATOM 2442 O O . ALA A 1 318 ? 2.763 17.667 -0.120 1.00 85.69 318 ALA A O 1
ATOM 2443 N N . TRP A 1 319 ? 2.936 16.889 1.978 1.00 89.00 319 TRP A N 1
ATOM 2444 C CA . TRP A 1 319 ? 1.570 16.359 2.073 1.00 89.00 319 TRP A CA 1
ATOM 2445 C C . TRP A 1 319 ? 0.925 16.540 3.445 1.00 89.00 319 TRP A C 1
ATOM 2447 O O . TRP A 1 319 ? -0.046 15.860 3.756 1.00 89.00 319 TRP A O 1
ATOM 2457 N N . GLN A 1 320 ? 1.471 17.390 4.306 1.00 89.38 320 GLN A N 1
ATOM 2458 C CA . GLN A 1 320 ? 0.871 17.721 5.597 1.00 89.38 320 GLN A CA 1
ATOM 2459 C C . GLN A 1 320 ? 1.481 19.009 6.141 1.00 89.38 320 GLN A C 1
ATOM 2461 O O . GLN A 1 320 ? 2.606 19.374 5.795 1.00 89.38 320 GLN A O 1
ATOM 2466 N N . ASP A 1 321 ? 0.755 19.651 7.048 1.00 90.31 321 ASP A N 1
ATOM 2467 C CA . ASP A 1 321 ? 1.282 20.749 7.849 1.00 90.31 321 ASP A CA 1
ATOM 2468 C C . ASP A 1 321 ? 1.828 20.231 9.190 1.00 90.31 321 ASP A C 1
ATOM 2470 O O . ASP A 1 321 ? 1.858 19.034 9.483 1.00 90.31 321 ASP A O 1
ATOM 2474 N N . ASN A 1 322 ? 2.241 21.160 10.053 1.00 92.12 322 ASN A N 1
ATOM 2475 C CA . ASN A 1 322 ? 2.722 20.855 11.401 1.00 92.12 322 ASN A CA 1
ATOM 2476 C C . ASN A 1 322 ? 1.672 20.174 12.300 1.00 92.12 322 ASN A C 1
ATOM 2478 O O . ASN A 1 322 ? 2.045 19.596 13.321 1.00 92.12 322 ASN A O 1
ATOM 2482 N N . ASP A 1 323 ? 0.384 20.247 11.941 1.00 94.19 323 ASP A N 1
ATOM 2483 C CA . ASP A 1 323 ? -0.700 19.546 12.639 1.00 94.19 323 ASP A CA 1
ATOM 2484 C C . ASP A 1 323 ? -0.667 18.025 12.418 1.00 94.19 323 ASP A C 1
ATOM 2486 O O . ASP A 1 323 ? -1.335 17.285 13.142 1.00 94.19 323 ASP A O 1
ATOM 2490 N N . GLY A 1 324 ? 0.151 17.560 11.469 1.00 94.19 324 GLY A N 1
ATOM 2491 C CA . GLY A 1 324 ? 0.361 16.156 11.155 1.00 94.19 324 GLY A CA 1
ATOM 2492 C C . GLY A 1 324 ? -0.787 15.517 10.384 1.00 94.19 324 GLY A C 1
ATOM 2493 O O . GLY A 1 324 ? -0.735 14.311 10.177 1.00 94.19 324 GLY A O 1
ATOM 2494 N N . ILE A 1 325 ? -1.818 16.262 9.971 1.00 94.69 325 ILE A N 1
ATOM 2495 C CA . ILE A 1 325 ? -2.934 15.702 9.197 1.00 94.69 325 ILE A CA 1
ATOM 2496 C C . ILE A 1 325 ? -2.521 15.631 7.731 1.00 94.69 325 ILE A C 1
ATOM 2498 O O . ILE A 1 325 ? -2.157 16.648 7.137 1.00 94.69 325 ILE A O 1
ATOM 2502 N N . ILE A 1 326 ? -2.611 14.438 7.139 1.00 92.25 326 ILE A N 1
ATOM 2503 C CA . ILE A 1 326 ? -2.265 14.248 5.730 1.00 92.25 326 ILE A CA 1
ATOM 2504 C C . ILE A 1 326 ? -3.277 14.984 4.843 1.00 92.25 326 ILE A C 1
ATOM 2506 O O . ILE A 1 326 ? -4.478 14.715 4.865 1.00 92.25 326 ILE A O 1
ATOM 2510 N N . GLU A 1 327 ? -2.758 15.886 4.020 1.00 86.12 327 GLU A N 1
ATOM 2511 C CA . GLU A 1 327 ? -3.452 16.696 3.030 1.00 86.12 327 GLU A CA 1
ATOM 2512 C C . GLU A 1 327 ? -2.609 16.736 1.742 1.00 86.12 327 GLU A C 1
ATOM 2514 O O . GLU A 1 327 ? -1.818 17.642 1.484 1.00 86.12 327 GLU A O 1
ATOM 2519 N N . ASN A 1 328 ? -2.762 15.702 0.916 1.00 71.19 328 ASN A N 1
ATOM 2520 C CA . ASN A 1 328 ? -2.189 15.636 -0.427 1.00 71.19 328 ASN A CA 1
ATOM 2521 C C . ASN A 1 328 ? -2.938 16.627 -1.336 1.00 71.19 328 ASN A C 1
ATOM 2523 O O . ASN A 1 328 ? -3.908 16.219 -1.964 1.00 71.19 328 ASN A O 1
ATOM 2527 N N . GLY A 1 329 ? -2.537 17.904 -1.384 1.00 51.94 329 GLY A N 1
ATOM 2528 C CA . GLY A 1 329 ? -3.214 19.016 -2.090 1.00 51.94 329 GLY A CA 1
ATOM 2529 C C . GLY A 1 329 ? -3.394 18.904 -3.623 1.00 51.94 329 GLY A C 1
ATOM 2530 O O . GLY A 1 329 ? -3.254 19.905 -4.321 1.00 51.94 329 GLY A O 1
ATOM 2531 N N . GLY A 1 330 ? -3.699 17.712 -4.152 1.00 57.72 330 GLY A N 1
ATOM 2532 C CA . GLY A 1 330 ? -3.919 17.347 -5.553 1.00 57.72 330 GLY A CA 1
ATOM 2533 C C . GLY A 1 330 ? -4.981 16.238 -5.735 1.00 57.72 330 GLY A C 1
ATOM 2534 O O . GLY A 1 330 ? -5.997 16.221 -5.045 1.00 57.72 330 GLY A O 1
ATOM 2535 N N . SER A 1 331 ? -4.765 15.339 -6.708 1.00 46.25 331 SER A N 1
ATOM 2536 C CA . SER A 1 331 ? -5.734 14.377 -7.283 1.00 46.25 331 SER A CA 1
ATOM 2537 C C . SER A 1 331 ? -6.106 13.156 -6.426 1.00 46.25 331 SER A C 1
ATOM 2539 O O . SER A 1 331 ? -7.094 12.492 -6.736 1.00 46.25 331 SER A O 1
ATOM 2541 N N . GLU A 1 332 ? -5.366 12.858 -5.356 1.00 58.19 332 GLU A N 1
ATOM 2542 C CA . GLU A 1 332 ? -5.693 11.792 -4.398 1.00 58.19 332 GLU A CA 1
ATOM 2543 C C . GLU A 1 332 ? -5.707 12.380 -2.985 1.00 58.19 332 GLU A C 1
ATOM 2545 O O . GLU A 1 332 ? -4.668 12.573 -2.355 1.00 58.19 332 GLU A O 1
ATOM 2550 N N . LEU A 1 333 ? -6.903 12.707 -2.497 1.00 58.66 333 LEU A N 1
ATOM 2551 C CA . LEU A 1 333 ? -7.104 13.224 -1.148 1.00 58.66 333 LEU A CA 1
ATOM 2552 C C . LEU A 1 333 ? -7.070 12.062 -0.131 1.00 58.66 333 LEU A C 1
ATOM 2554 O O . LEU A 1 333 ? -7.750 11.047 -0.308 1.00 58.66 333 LEU A O 1
ATOM 2558 N N . GLY A 1 334 ? -6.278 12.220 0.935 1.00 61.66 334 GLY A N 1
ATOM 2559 C CA . GLY A 1 334 ? -6.101 11.237 2.013 1.00 61.66 334 GLY A CA 1
ATOM 2560 C C . GLY A 1 334 ? -4.756 10.494 1.981 1.00 61.66 334 GLY A C 1
ATOM 2561 O O . GLY A 1 334 ? -4.039 10.498 0.987 1.00 61.66 334 GLY A O 1
ATOM 2562 N N . GLY A 1 335 ? -4.395 9.862 3.101 1.00 81.56 335 GLY A N 1
ATOM 2563 C CA . GLY A 1 335 ? -3.080 9.243 3.337 1.00 81.56 335 GLY A CA 1
ATOM 2564 C C . GLY A 1 335 ? -3.099 7.725 3.515 1.00 81.56 335 GLY A C 1
ATOM 2565 O O . GLY A 1 335 ? -2.265 7.185 4.243 1.00 81.56 335 GLY A O 1
ATOM 2566 N N . GLN A 1 336 ? -4.066 7.032 2.907 1.00 90.19 336 GLN A N 1
ATOM 2567 C CA . GLN A 1 336 ? -4.345 5.606 3.148 1.00 90.19 336 GLN A CA 1
ATOM 2568 C C . GLN A 1 336 ? -3.101 4.705 3.118 1.00 90.19 336 GLN A C 1
ATOM 2570 O O . GLN A 1 336 ? -2.900 3.919 4.039 1.00 90.19 336 GLN A O 1
ATOM 2575 N N . TYR A 1 337 ? -2.234 4.834 2.109 1.00 94.31 337 TYR A N 1
ATOM 2576 C CA . TYR A 1 337 ? -1.052 3.986 1.964 1.00 94.31 337 TYR A CA 1
ATOM 2577 C C . TYR A 1 337 ? 0.004 4.296 3.022 1.00 94.31 337 TYR A C 1
ATOM 2579 O O . TYR A 1 337 ? 0.673 3.377 3.483 1.00 94.31 337 TYR A O 1
ATOM 2587 N N . VAL A 1 338 ? 0.148 5.562 3.434 1.00 96.00 338 VAL A N 1
ATOM 2588 C CA . VAL A 1 338 ? 1.043 5.935 4.541 1.00 96.00 338 VAL A CA 1
ATOM 2589 C C . VAL A 1 338 ? 0.555 5.274 5.820 1.00 96.00 338 VAL A C 1
ATOM 2591 O O . VAL A 1 338 ? 1.313 4.559 6.468 1.00 96.00 338 VAL A O 1
ATOM 2594 N N . VAL A 1 339 ? -0.729 5.432 6.144 1.00 96.88 339 VAL A N 1
ATOM 2595 C CA . VAL A 1 339 ? -1.319 4.834 7.348 1.00 96.88 339 VAL A CA 1
ATOM 2596 C C . VAL A 1 339 ? -1.207 3.312 7.322 1.00 96.88 339 VAL A C 1
ATOM 2598 O O . VAL A 1 339 ? -0.822 2.709 8.320 1.00 96.88 339 VAL A O 1
ATOM 2601 N N . ARG A 1 340 ? -1.450 2.688 6.170 1.00 95.62 340 ARG A N 1
ATOM 2602 C CA . ARG A 1 340 ? -1.332 1.240 5.977 1.00 95.62 340 ARG A CA 1
ATOM 2603 C C . ARG A 1 340 ? 0.105 0.740 6.119 1.00 95.62 340 ARG A C 1
ATOM 2605 O O . ARG A 1 340 ? 0.337 -0.251 6.807 1.00 95.62 340 ARG A O 1
ATOM 2612 N N . GLY A 1 341 ? 1.076 1.436 5.529 1.00 97.62 341 GLY A N 1
ATOM 2613 C CA . GLY A 1 341 ? 2.494 1.115 5.677 1.00 97.62 341 GLY A CA 1
ATOM 2614 C C . GLY A 1 341 ? 2.971 1.252 7.119 1.00 97.62 341 GLY A C 1
ATOM 2615 O O . GLY A 1 341 ? 3.624 0.352 7.640 1.00 97.62 341 GLY A O 1
ATOM 2616 N N . LEU A 1 342 ? 2.568 2.319 7.811 1.00 98.12 342 LEU A N 1
ATOM 2617 C CA . LEU A 1 342 ? 2.870 2.503 9.230 1.00 98.12 342 LEU A CA 1
ATOM 2618 C C . LEU A 1 342 ? 2.183 1.446 10.107 1.00 98.12 342 LEU A C 1
ATOM 2620 O O . LEU A 1 342 ? 2.814 0.913 11.017 1.00 98.12 342 LEU A O 1
ATOM 2624 N N . ALA A 1 343 ? 0.937 1.073 9.810 1.00 97.50 343 ALA A N 1
ATOM 2625 C CA . ALA A 1 343 ? 0.242 -0.011 10.502 1.00 97.50 343 ALA A CA 1
ATOM 2626 C C . ALA A 1 343 ? 0.947 -1.362 10.297 1.00 97.50 343 ALA A C 1
ATOM 2628 O O . ALA A 1 343 ? 1.086 -2.135 11.246 1.00 97.50 343 ALA A O 1
ATOM 2629 N N . ALA A 1 344 ? 1.465 -1.629 9.093 1.00 97.00 344 ALA A N 1
ATOM 2630 C CA . ALA A 1 344 ? 2.271 -2.816 8.826 1.00 97.00 344 ALA A CA 1
ATOM 2631 C C . ALA A 1 344 ? 3.536 -2.844 9.696 1.00 97.00 344 ALA A C 1
ATOM 2633 O O . ALA A 1 344 ? 3.860 -3.898 10.235 1.00 97.00 344 ALA A O 1
ATOM 2634 N N . VAL A 1 345 ? 4.210 -1.703 9.896 1.00 97.31 345 VAL A N 1
ATOM 2635 C CA . VAL A 1 345 ? 5.346 -1.587 10.829 1.00 97.31 345 VAL A CA 1
ATOM 2636 C C . VAL A 1 345 ? 4.893 -1.793 12.273 1.00 97.31 345 VAL A C 1
ATOM 2638 O O . VAL A 1 345 ? 5.495 -2.589 12.994 1.00 97.31 345 VAL A O 1
ATOM 2641 N N . TYR A 1 346 ? 3.823 -1.120 12.705 1.00 96.75 346 TYR A N 1
ATOM 2642 C CA . TYR A 1 346 ? 3.282 -1.241 14.060 1.00 96.75 346 TYR A CA 1
ATOM 2643 C C . TYR A 1 346 ? 2.998 -2.705 14.404 1.00 96.75 346 TYR A C 1
ATOM 2645 O O . TYR A 1 346 ? 3.406 -3.185 15.454 1.00 96.75 346 TYR A O 1
ATOM 2653 N N . ASN A 1 347 ? 2.379 -3.461 13.503 1.00 94.50 347 ASN A N 1
ATOM 2654 C CA . ASN A 1 347 ? 1.958 -4.833 13.777 1.00 94.50 347 ASN A CA 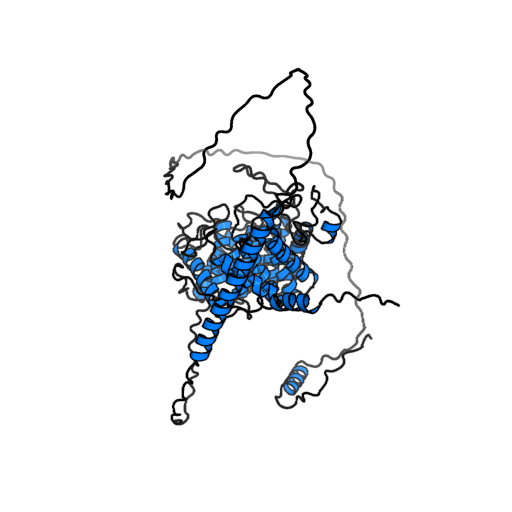1
ATOM 2655 C C . ASN A 1 347 ? 3.104 -5.866 13.818 1.00 94.50 347 ASN A C 1
ATOM 2657 O O . ASN A 1 347 ? 2.856 -7.023 14.152 1.00 94.50 347 ASN A O 1
ATOM 2661 N N . ARG A 1 348 ? 4.363 -5.495 13.530 1.00 92.12 348 ARG A N 1
ATOM 2662 C CA . ARG A 1 348 ? 5.500 -6.428 13.648 1.00 92.12 348 ARG A CA 1
ATOM 2663 C C . ARG A 1 348 ? 6.019 -6.519 15.080 1.00 92.12 348 ARG A C 1
ATOM 2665 O O . ARG A 1 348 ? 6.253 -5.508 15.740 1.00 92.12 348 ARG A O 1
ATOM 2672 N N . ASN A 1 349 ? 6.304 -7.739 15.536 1.00 87.69 349 ASN A N 1
ATOM 2673 C CA . ASN A 1 349 ? 6.880 -7.997 16.865 1.00 87.69 349 ASN A CA 1
ATOM 2674 C C . ASN A 1 349 ? 8.289 -7.410 17.035 1.00 87.69 349 ASN A C 1
ATOM 2676 O O . ASN A 1 349 ? 8.704 -7.106 18.148 1.00 87.69 349 ASN A O 1
ATOM 2680 N N . SER A 1 350 ? 9.023 -7.233 15.936 1.00 87.69 350 SER A N 1
ATOM 2681 C CA . SER A 1 350 ? 10.365 -6.646 15.928 1.00 87.69 350 SER A CA 1
ATOM 2682 C C . SER A 1 350 ? 10.377 -5.123 16.088 1.00 87.69 350 SER A C 1
ATOM 2684 O O . SER A 1 350 ? 11.458 -4.541 16.175 1.00 87.69 350 SER A O 1
ATOM 2686 N N . THR A 1 351 ? 9.214 -4.465 16.090 1.00 91.50 351 THR A N 1
ATOM 2687 C CA . THR A 1 351 ? 9.114 -3.003 16.168 1.00 91.50 351 THR A CA 1
ATOM 2688 C C . THR A 1 351 ? 9.327 -2.522 17.606 1.00 91.50 351 THR A C 1
ATOM 2690 O O . THR A 1 351 ? 8.512 -2.866 18.472 1.00 91.50 351 THR A O 1
ATOM 2693 N N . PRO A 1 352 ? 10.384 -1.722 17.865 1.00 91.31 352 PRO A N 1
ATOM 2694 C CA . PRO A 1 352 ? 10.671 -1.161 19.185 1.00 91.31 352 PRO A CA 1
ATOM 2695 C C . PRO A 1 352 ? 9.536 -0.293 19.736 1.00 91.31 352 PRO A C 1
ATOM 2697 O O . PRO A 1 352 ? 8.745 0.264 18.977 1.00 91.31 352 PRO A O 1
ATOM 2700 N N . SER A 1 353 ? 9.462 -0.159 21.061 1.00 91.44 353 SER A N 1
ATOM 2701 C CA . SER A 1 353 ? 8.371 0.543 21.750 1.00 91.44 353 SER A CA 1
ATOM 2702 C C . SER A 1 353 ? 8.308 2.046 21.460 1.00 91.44 353 SER A C 1
ATOM 2704 O O . SER A 1 353 ? 7.217 2.597 21.365 1.00 91.44 353 SER A O 1
ATOM 2706 N N . ASP A 1 354 ? 9.451 2.713 21.315 1.00 93.12 354 ASP A N 1
ATOM 2707 C CA . ASP A 1 354 ? 9.548 4.127 20.925 1.00 93.12 354 ASP A CA 1
ATOM 2708 C C . ASP A 1 354 ? 8.968 4.349 19.521 1.00 93.12 354 ASP A C 1
ATOM 2710 O O . ASP A 1 354 ? 8.037 5.134 19.352 1.00 93.12 354 ASP A O 1
ATOM 2714 N N . LEU A 1 355 ? 9.408 3.556 18.539 1.00 94.69 355 LEU A N 1
ATOM 2715 C CA . LEU A 1 355 ? 8.871 3.591 17.178 1.00 94.69 355 LEU A CA 1
ATOM 2716 C C . LEU A 1 355 ? 7.379 3.223 17.138 1.00 94.69 355 LEU A C 1
ATOM 2718 O O . LEU A 1 355 ? 6.593 3.854 16.432 1.00 94.69 355 LEU A O 1
ATOM 2722 N N . ARG A 1 356 ? 6.965 2.218 17.914 1.00 94.88 356 ARG A N 1
ATOM 2723 C CA . ARG A 1 356 ? 5.562 1.799 18.029 1.00 94.88 356 ARG A CA 1
ATOM 2724 C C . ARG A 1 356 ? 4.680 2.933 18.557 1.00 94.88 356 ARG A C 1
ATOM 2726 O O . ARG A 1 356 ? 3.600 3.148 18.014 1.00 94.88 356 ARG A O 1
ATOM 2733 N N . ASN A 1 357 ? 5.136 3.662 19.576 1.00 94.81 357 ASN A N 1
ATOM 2734 C CA . ASN A 1 357 ? 4.414 4.811 20.126 1.00 94.81 357 ASN A CA 1
ATOM 2735 C C . ASN A 1 357 ? 4.380 5.992 19.155 1.00 94.81 357 ASN A C 1
ATOM 2737 O O . ASN A 1 357 ? 3.314 6.561 18.950 1.00 94.81 357 ASN A O 1
ATOM 2741 N N . TYR A 1 358 ? 5.494 6.292 18.489 1.00 96.56 358 TYR A N 1
ATOM 2742 C CA . TYR A 1 358 ? 5.552 7.326 17.455 1.00 96.56 358 TYR A CA 1
ATOM 2743 C C . TYR A 1 358 ? 4.545 7.0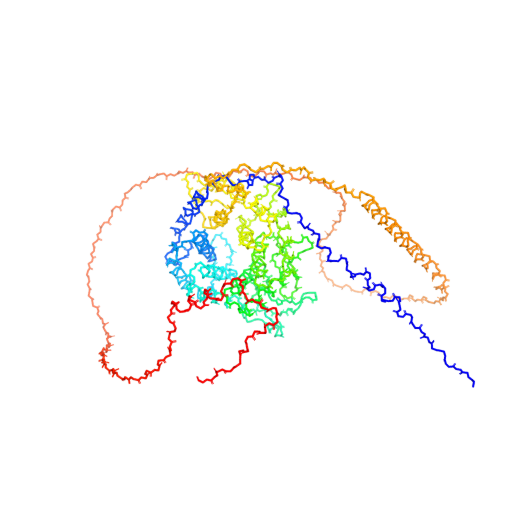74 16.322 1.00 96.56 358 TYR A C 1
ATOM 2745 O O . TYR A 1 358 ? 3.781 7.960 15.940 1.00 96.56 358 TYR A O 1
ATOM 2753 N N . ILE A 1 359 ? 4.483 5.831 15.831 1.00 97.44 359 ILE A N 1
ATOM 2754 C CA . ILE A 1 359 ? 3.508 5.413 14.816 1.00 97.44 359 ILE A CA 1
ATOM 2755 C C . ILE A 1 359 ? 2.076 5.496 15.352 1.00 97.44 359 ILE A C 1
ATOM 2757 O O . ILE A 1 359 ? 1.191 5.991 14.656 1.00 97.44 359 ILE A O 1
ATOM 2761 N N . LYS A 1 360 ? 1.841 5.010 16.578 1.00 96.75 360 LYS A N 1
ATOM 2762 C CA . LYS A 1 360 ? 0.524 5.054 17.227 1.00 96.75 360 LYS A CA 1
ATOM 2763 C C . LYS A 1 360 ? -0.010 6.480 17.282 1.00 96.75 360 LYS A C 1
ATOM 2765 O O . LYS A 1 360 ? -1.156 6.701 16.905 1.00 96.75 360 LYS A O 1
ATOM 2770 N N . ASP A 1 361 ? 0.817 7.419 17.726 1.00 97.12 361 ASP A N 1
ATOM 2771 C CA . ASP A 1 361 ? 0.437 8.819 17.867 1.00 97.12 361 ASP A CA 1
ATOM 2772 C C . ASP A 1 361 ? 0.096 9.428 16.502 1.00 97.12 361 ASP A C 1
ATOM 2774 O O . ASP A 1 361 ? -0.943 10.068 16.361 1.00 97.12 361 ASP A O 1
ATOM 2778 N N . TYR A 1 362 ? 0.903 9.158 15.471 1.00 97.56 362 TYR A N 1
ATOM 2779 C CA . TYR A 1 362 ? 0.648 9.664 14.122 1.00 97.56 362 TYR A CA 1
ATOM 2780 C C . TYR A 1 362 ? -0.618 9.072 13.475 1.00 97.56 362 TYR A C 1
ATOM 2782 O O . TYR A 1 362 ? -1.405 9.804 12.871 1.00 97.56 362 TYR A O 1
ATOM 2790 N N . ILE A 1 363 ? -0.869 7.764 13.627 1.00 98.00 363 ILE A N 1
ATOM 2791 C CA . ILE A 1 363 ? -2.131 7.143 13.180 1.00 98.00 363 ILE A CA 1
ATOM 2792 C C . ILE A 1 363 ? -3.311 7.705 13.986 1.00 98.00 363 ILE A C 1
ATOM 2794 O O . ILE A 1 363 ? -4.380 7.937 13.423 1.00 98.00 363 ILE A O 1
ATOM 2798 N N . GLY A 1 364 ? -3.118 7.977 15.279 1.00 97.94 364 GLY A N 1
ATOM 2799 C CA . GLY A 1 364 ? -4.115 8.605 16.143 1.00 97.94 364 GLY A CA 1
ATOM 2800 C C . GLY A 1 364 ? -4.541 9.996 15.672 1.00 97.94 364 GLY A C 1
ATOM 2801 O O . GLY A 1 364 ? -5.740 10.282 15.672 1.00 97.94 364 GLY A O 1
ATOM 2802 N N . VAL A 1 365 ? -3.603 10.813 15.174 1.00 97.88 365 VAL A N 1
ATOM 2803 C CA . VAL A 1 365 ? -3.911 12.097 14.511 1.00 97.88 365 VAL A CA 1
ATOM 2804 C C . VAL A 1 365 ? -4.869 11.877 13.341 1.00 97.88 365 VAL A C 1
ATOM 2806 O O . VAL A 1 365 ? -5.928 12.505 13.291 1.00 97.88 365 VAL A O 1
ATOM 2809 N N . GLN A 1 366 ? -4.545 10.948 12.431 1.00 97.62 366 GLN A N 1
ATOM 2810 C CA . GLN A 1 366 ? -5.380 10.691 11.250 1.00 97.62 366 GLN A CA 1
ATOM 2811 C C . GLN A 1 366 ? -6.764 10.170 11.651 1.00 97.62 366 GLN A C 1
ATOM 2813 O O . GLN A 1 366 ? -7.779 10.628 11.131 1.00 97.62 366 GLN A O 1
ATOM 2818 N N . TYR A 1 367 ? -6.815 9.232 12.600 1.00 98.00 367 TYR A N 1
ATOM 2819 C CA . TYR A 1 367 ? -8.054 8.622 13.079 1.00 98.00 367 TYR A CA 1
ATOM 2820 C C . TYR A 1 367 ? -9.005 9.671 13.656 1.00 98.00 367 TYR A C 1
ATOM 2822 O O . TYR A 1 367 ? -10.175 9.747 13.277 1.00 98.00 367 TYR A O 1
ATOM 2830 N N . ASN A 1 368 ? -8.488 10.532 14.533 1.00 98.12 368 ASN A N 1
ATOM 2831 C CA . ASN A 1 368 ? -9.283 11.585 15.145 1.00 98.12 368 ASN A CA 1
ATOM 2832 C C . ASN A 1 368 ? -9.692 12.663 14.130 1.00 98.12 368 ASN A C 1
ATOM 2834 O O . ASN A 1 368 ? -10.803 13.187 14.226 1.00 98.12 368 ASN A O 1
ATOM 2838 N N . ALA A 1 369 ? -8.845 12.970 13.143 1.00 96.94 369 ALA A N 1
ATOM 2839 C CA . ALA A 1 369 ? -9.174 13.894 12.061 1.00 96.94 369 ALA A CA 1
ATOM 2840 C C . ALA A 1 369 ? -10.327 13.367 11.185 1.00 96.94 369 ALA A C 1
ATOM 2842 O O . ALA A 1 369 ? -11.290 14.098 10.948 1.00 96.94 369 ALA A O 1
ATOM 2843 N N . VAL A 1 370 ? -10.297 12.085 10.792 1.00 96.62 370 VAL A N 1
ATOM 2844 C CA . VAL A 1 370 ? -11.386 11.434 10.037 1.00 96.62 370 VAL A CA 1
ATOM 2845 C C . VAL A 1 370 ? -12.713 11.540 10.790 1.00 96.62 370 VAL A C 1
ATOM 2847 O O . VAL A 1 370 ? -13.702 12.034 10.242 1.00 96.62 370 VAL A O 1
ATOM 2850 N N . LEU A 1 371 ? -12.732 11.135 12.063 1.00 97.19 371 LEU A N 1
ATOM 2851 C CA . LEU A 1 371 ? -13.964 11.121 12.854 1.00 97.19 371 LEU A CA 1
ATOM 2852 C C . LEU A 1 371 ? -14.515 12.515 13.143 1.00 97.19 371 LEU A C 1
ATOM 2854 O O . LEU A 1 371 ? -15.727 12.717 13.132 1.00 97.19 371 LEU A O 1
ATOM 2858 N N . LYS A 1 372 ? -13.638 13.481 13.421 1.00 96.12 372 LYS A N 1
ATOM 2859 C CA . LYS A 1 372 ? -14.059 14.818 13.846 1.00 96.12 372 LYS A CA 1
ATOM 2860 C C . LYS A 1 372 ? -14.378 15.742 12.676 1.00 96.12 372 LYS A C 1
ATOM 2862 O O . LYS A 1 372 ? -15.335 16.507 12.755 1.00 96.12 372 LYS A O 1
ATOM 2867 N N . ASN A 1 373 ? -13.560 15.710 11.628 1.00 95.56 373 ASN A N 1
ATOM 2868 C CA . ASN A 1 373 ? -13.574 16.732 10.583 1.00 95.56 373 ASN A CA 1
ATOM 2869 C C . ASN A 1 373 ? -14.157 16.221 9.263 1.00 95.56 373 ASN A C 1
ATOM 2871 O O . ASN A 1 373 ? -14.615 17.032 8.463 1.00 95.56 373 ASN A O 1
ATOM 2875 N N . ALA A 1 374 ? -14.131 14.906 9.025 1.00 95.06 374 ALA A N 1
ATOM 2876 C CA . ALA A 1 374 ? -14.438 14.313 7.725 1.00 95.06 374 ALA A CA 1
ATOM 2877 C C . ALA A 1 374 ? -15.561 13.269 7.776 1.00 95.06 374 ALA A C 1
ATOM 2879 O O . ALA A 1 374 ? -15.676 12.467 6.858 1.00 95.06 374 ALA A O 1
ATOM 2880 N N . THR A 1 375 ? -16.390 13.258 8.818 1.00 97.00 375 THR A N 1
ATOM 2881 C CA . THR A 1 375 ? -17.525 12.328 8.940 1.00 97.00 375 THR A CA 1
ATOM 2882 C C . THR A 1 375 ? -18.837 13.071 8.726 1.00 97.00 375 THR A C 1
ATOM 2884 O O . THR A 1 375 ? -19.098 14.062 9.409 1.00 97.00 375 THR A O 1
ATOM 2887 N N . GLU A 1 376 ? -19.672 12.601 7.797 1.00 96.56 376 GLU A N 1
ATOM 2888 C CA . GLU A 1 376 ? -21.040 13.106 7.649 1.00 96.56 376 GLU A CA 1
ATOM 2889 C C . GLU A 1 376 ? -21.827 12.812 8.934 1.00 96.56 376 GLU A C 1
ATOM 2891 O O . GLU A 1 376 ? -21.864 11.681 9.429 1.00 96.56 376 GLU A O 1
ATOM 2896 N N . GLN A 1 377 ? -22.453 13.849 9.490 1.00 92.94 377 GLN A N 1
ATOM 2897 C CA . GLN A 1 377 ? -23.061 13.803 10.814 1.00 92.94 377 GLN A CA 1
ATOM 2898 C C . GLN A 1 377 ? -24.104 12.683 10.940 1.00 92.94 377 GLN A C 1
ATOM 2900 O O . GLN A 1 377 ? -25.073 12.630 10.191 1.00 92.94 377 GLN A O 1
ATOM 2905 N N . GLY A 1 378 ? -23.934 11.824 11.952 1.00 90.00 378 GLY A N 1
ATOM 2906 C CA . GLY A 1 378 ? -24.875 10.738 12.244 1.00 90.00 378 GLY A CA 1
ATOM 2907 C C . GLY A 1 378 ? -24.836 9.580 11.243 1.00 90.00 378 GLY A C 1
ATOM 2908 O O . GLY A 1 378 ? -25.763 8.775 11.224 1.00 90.00 378 GLY A O 1
ATOM 2909 N N . SER A 1 379 ? -23.785 9.491 10.426 1.00 95.38 379 SER A N 1
ATOM 2910 C CA . SER A 1 379 ? -23.606 8.454 9.410 1.00 95.38 379 SER A CA 1
ATOM 2911 C C . SER A 1 379 ? -22.250 7.746 9.546 1.00 95.38 379 SER A C 1
ATOM 2913 O O . SER A 1 379 ? -21.395 8.154 10.335 1.00 95.38 379 SER A O 1
ATOM 2915 N N . SER A 1 380 ? -22.040 6.725 8.713 1.00 97.25 380 SER A N 1
ATOM 2916 C CA . SER A 1 380 ? -20.740 6.072 8.496 1.00 97.25 380 SER A CA 1
ATOM 2917 C C . SER A 1 380 ? -20.148 6.437 7.129 1.00 97.25 380 SER A C 1
ATOM 2919 O O . SER A 1 380 ? -19.555 5.587 6.463 1.00 97.25 380 SER A O 1
ATOM 2921 N N . VAL A 1 381 ? -20.377 7.674 6.671 1.00 97.62 381 VAL A N 1
ATOM 2922 C CA . VAL A 1 381 ? -19.843 8.216 5.413 1.00 97.62 381 VAL A CA 1
ATOM 2923 C C . VAL A 1 381 ? -18.699 9.184 5.713 1.00 97.62 381 VAL A C 1
ATOM 2925 O O . VAL A 1 381 ? -18.858 10.148 6.466 1.00 97.62 381 VAL A O 1
ATOM 2928 N N . TYR A 1 382 ? -17.543 8.927 5.104 1.00 96.00 382 TYR A N 1
ATOM 2929 C CA . TYR A 1 382 ? -16.288 9.625 5.357 1.00 96.00 382 TYR A CA 1
ATOM 2930 C C . TYR A 1 382 ? -15.762 10.335 4.104 1.00 96.00 382 TYR A C 1
ATOM 2932 O O . TYR A 1 382 ? -15.871 9.844 2.980 1.00 96.00 382 TYR A O 1
ATOM 2940 N N . GLY A 1 383 ? -15.202 11.525 4.305 1.00 91.75 383 GLY A N 1
ATOM 2941 C CA . GLY A 1 383 ? -14.711 12.411 3.259 1.00 91.75 383 GLY A CA 1
ATOM 2942 C C . GLY A 1 383 ? -13.236 12.203 2.935 1.00 91.75 383 GLY A C 1
ATOM 2943 O O . GLY A 1 383 ? -12.462 11.667 3.727 1.00 91.75 383 GLY A O 1
ATOM 2944 N N . ALA A 1 384 ? -12.840 12.682 1.756 1.00 85.31 384 ALA A N 1
ATOM 2945 C CA . ALA A 1 384 ? -11.482 12.512 1.250 1.00 85.31 384 ALA A CA 1
ATOM 2946 C C . ALA A 1 384 ? -10.478 13.482 1.909 1.00 85.31 384 ALA A C 1
ATOM 2948 O O . ALA A 1 384 ? -9.306 13.151 2.066 1.00 85.31 384 ALA A O 1
ATOM 2949 N N . SER A 1 385 ? -10.939 14.669 2.327 1.00 90.88 385 SER A N 1
ATOM 2950 C CA . SER A 1 385 ? -10.144 15.637 3.095 1.00 90.88 385 SER A CA 1
ATOM 2951 C C . SER A 1 385 ? -10.318 15.400 4.593 1.00 90.88 385 SER A C 1
ATOM 2953 O O . SER A 1 385 ? -11.380 15.676 5.150 1.00 90.88 385 SER A O 1
ATOM 2955 N N . TRP A 1 386 ? -9.266 14.942 5.273 1.00 93.12 386 TRP A N 1
ATOM 2956 C CA . TRP A 1 386 ? -9.297 14.711 6.724 1.00 93.12 386 TRP A CA 1
ATOM 2957 C C . TRP A 1 386 ? -9.176 16.000 7.550 1.00 93.12 386 TRP A C 1
ATOM 2959 O O . TRP A 1 386 ? -9.475 16.003 8.743 1.00 93.12 386 TRP A O 1
ATOM 2969 N N . LYS A 1 387 ? -8.818 17.128 6.921 1.00 92.62 387 LYS A N 1
ATOM 2970 C CA . LYS A 1 387 ? -8.969 18.464 7.525 1.00 92.62 387 LYS A CA 1
ATOM 2971 C C . LYS A 1 387 ? -10.409 18.983 7.470 1.00 92.62 387 LYS A C 1
ATOM 2973 O O . LYS A 1 387 ? -10.734 19.967 8.132 1.00 92.62 387 LYS A O 1
ATOM 2978 N N . GLY A 1 388 ? -11.280 18.295 6.735 1.00 90.88 388 GLY A N 1
ATOM 2979 C CA . GLY A 1 388 ? -12.664 18.676 6.511 1.00 90.88 388 GLY A CA 1
ATOM 2980 C C . GLY A 1 388 ? -12.848 19.612 5.307 1.00 90.88 388 GLY A C 1
ATOM 2981 O O . GLY A 1 388 ? -11.899 19.859 4.554 1.00 90.88 388 GLY A O 1
ATOM 2982 N N . PRO A 1 389 ? -14.072 20.136 5.109 1.00 92.81 389 PRO A N 1
ATOM 2983 C CA . PRO A 1 389 ? -15.277 19.844 5.896 1.00 92.81 389 PRO A CA 1
ATOM 2984 C C . PRO A 1 389 ? -15.785 18.398 5.703 1.00 92.81 389 PRO A C 1
ATOM 2986 O O . PRO A 1 389 ? -15.294 17.696 4.814 1.00 92.81 389 PRO A O 1
ATOM 2989 N N . PRO A 1 390 ? -16.780 17.953 6.498 1.00 93.81 390 PRO A N 1
ATOM 2990 C CA . PRO A 1 390 ? -17.461 16.683 6.274 1.00 93.81 390 PRO A CA 1
ATOM 2991 C C . PRO A 1 390 ? -17.977 16.527 4.837 1.00 93.81 390 PRO A C 1
ATOM 2993 O O . PRO A 1 390 ? -18.339 17.529 4.208 1.00 93.81 390 PRO A O 1
ATOM 2996 N N . PRO A 1 391 ? -18.040 15.292 4.310 1.00 93.19 391 PRO A N 1
ATOM 2997 C CA . PRO A 1 391 ? -18.576 15.050 2.979 1.00 93.19 391 PRO A CA 1
ATOM 2998 C C . PRO A 1 391 ? -20.072 15.380 2.924 1.00 93.19 391 PRO A C 1
ATOM 3000 O O . PRO A 1 391 ? -20.792 15.233 3.908 1.00 93.19 391 PRO A O 1
ATOM 3003 N N . SER A 1 392 ? -20.543 15.788 1.746 1.00 91.50 392 SER A N 1
ATOM 3004 C CA . SER A 1 392 ? -21.972 15.987 1.463 1.00 91.50 392 SER A CA 1
ATOM 3005 C C . SER A 1 392 ? -22.624 14.796 0.756 1.00 91.50 392 SER A C 1
ATOM 3007 O O . SER A 1 392 ? -23.825 14.816 0.503 1.00 91.50 392 SER A O 1
ATOM 3009 N N . ALA A 1 393 ? -21.826 13.813 0.336 1.00 92.19 393 ALA A N 1
ATOM 3010 C CA . ALA A 1 393 ? -22.274 12.604 -0.339 1.00 92.19 393 ALA A CA 1
ATOM 3011 C C . ALA A 1 393 ? -21.218 11.502 -0.200 1.00 92.19 393 ALA A C 1
ATOM 3013 O O . ALA A 1 393 ? -20.040 11.772 0.043 1.00 92.19 393 ALA A O 1
ATOM 3014 N N . PHE A 1 394 ? -21.646 10.259 -0.408 1.00 94.38 394 PHE A N 1
ATOM 3015 C CA . PHE A 1 394 ? -20.747 9.116 -0.486 1.00 94.38 394 PHE A CA 1
ATOM 3016 C C . PHE A 1 394 ? -19.855 9.197 -1.734 1.00 94.38 394 PHE A C 1
ATOM 3018 O O . PHE A 1 394 ? -20.329 9.512 -2.823 1.00 94.38 394 PHE A O 1
ATOM 3025 N N . SER A 1 395 ? -18.581 8.847 -1.571 1.00 93.62 395 SER A N 1
ATOM 3026 C CA . SER A 1 395 ? -17.638 8.580 -2.657 1.00 93.62 395 SER A CA 1
ATOM 3027 C C . SER A 1 395 ? -16.872 7.315 -2.303 1.00 93.62 395 SER A C 1
ATOM 3029 O O . SER A 1 395 ? -16.286 7.245 -1.220 1.00 93.62 395 SER A O 1
ATOM 3031 N N . SER A 1 396 ? -16.864 6.321 -3.195 1.00 93.38 396 SER A N 1
ATOM 3032 C CA . SER A 1 396 ? -16.190 5.046 -2.907 1.00 93.38 396 SER A CA 1
ATOM 3033 C C . SER A 1 396 ? -14.691 5.225 -2.661 1.00 93.38 396 SER A C 1
ATOM 3035 O O . SER A 1 396 ? -14.132 4.586 -1.771 1.00 93.38 396 SER A O 1
ATOM 3037 N N . GLU A 1 397 ? -14.053 6.149 -3.378 1.00 90.25 397 GLU A N 1
ATOM 3038 C CA . GLU A 1 397 ? -12.645 6.508 -3.200 1.00 90.25 397 GLU A CA 1
ATOM 3039 C C . GLU A 1 397 ? -12.379 7.127 -1.819 1.00 90.25 397 GLU A C 1
ATOM 3041 O O . GLU A 1 397 ? -11.540 6.638 -1.062 1.00 90.25 397 GLU A O 1
ATOM 3046 N N . ALA A 1 398 ? -13.139 8.167 -1.461 1.00 92.44 398 ALA A N 1
ATOM 3047 C CA . ALA A 1 398 ? -13.013 8.870 -0.184 1.00 92.44 398 ALA A CA 1
ATOM 3048 C C . ALA A 1 398 ? -13.235 7.934 1.012 1.00 92.44 398 ALA A C 1
ATOM 3050 O O . ALA A 1 398 ? -12.441 7.902 1.957 1.00 92.44 398 ALA A O 1
ATOM 3051 N N . GLN A 1 399 ? -14.301 7.140 0.925 1.00 95.38 399 GLN A N 1
ATOM 3052 C CA . GLN A 1 399 ? -14.696 6.178 1.938 1.00 95.38 399 GLN A CA 1
ATOM 3053 C C . GLN A 1 399 ? -13.612 5.117 2.139 1.00 95.38 399 GLN A C 1
ATOM 3055 O O . GLN A 1 399 ? -13.198 4.859 3.270 1.00 95.38 399 GLN A O 1
ATOM 3060 N N . THR A 1 400 ? -13.118 4.538 1.040 1.00 95.00 400 THR A N 1
ATOM 3061 C CA . THR A 1 400 ? -12.044 3.540 1.076 1.00 95.00 400 THR A CA 1
ATOM 3062 C C . THR A 1 400 ? -10.783 4.147 1.690 1.00 95.00 400 THR A C 1
ATOM 3064 O O . THR A 1 400 ? -10.172 3.528 2.554 1.00 95.00 400 THR A O 1
ATOM 3067 N N . ASN A 1 401 ? -10.417 5.387 1.359 1.00 94.06 401 ASN A N 1
ATOM 3068 C CA . ASN A 1 401 ? -9.236 6.022 1.951 1.00 94.06 401 ASN A CA 1
ATOM 3069 C C . ASN A 1 401 ? -9.359 6.188 3.476 1.00 94.06 401 ASN A C 1
ATOM 3071 O O . ASN A 1 401 ? -8.405 5.914 4.209 1.00 94.06 401 ASN A O 1
ATOM 3075 N N . ALA A 1 402 ? -10.528 6.609 3.964 1.00 95.81 402 ALA A N 1
ATOM 3076 C CA . ALA A 1 402 ? -10.788 6.772 5.392 1.00 95.81 402 ALA A CA 1
ATOM 3077 C C . ALA A 1 402 ? -10.815 5.430 6.148 1.00 95.81 402 ALA A C 1
ATOM 3079 O O . ALA A 1 402 ? -10.269 5.334 7.250 1.00 95.81 402 ALA A O 1
ATOM 3080 N N . LEU A 1 403 ? -11.381 4.375 5.550 1.00 97.56 403 LEU A N 1
ATOM 3081 C CA . LEU A 1 403 ? -11.456 3.041 6.156 1.00 97.56 403 LEU A CA 1
ATOM 3082 C C . LEU A 1 403 ? -10.085 2.468 6.526 1.00 97.56 403 LEU A C 1
ATOM 3084 O O . LEU A 1 403 ? -9.953 1.855 7.585 1.00 97.56 403 LEU A O 1
ATOM 3088 N N . SER A 1 404 ? -9.049 2.727 5.722 1.00 95.44 404 SER A N 1
ATOM 3089 C CA . SER A 1 404 ? -7.677 2.320 6.053 1.00 95.44 404 SER A CA 1
ATOM 3090 C C . SER A 1 404 ? -7.213 2.872 7.402 1.00 95.44 404 SER A C 1
ATOM 3092 O O . SER A 1 404 ? -6.496 2.186 8.126 1.00 95.44 404 SER A O 1
ATOM 3094 N N . VAL A 1 405 ? -7.650 4.077 7.773 1.00 96.69 405 VAL A N 1
ATOM 3095 C CA . VAL A 1 405 ? -7.329 4.688 9.068 1.00 96.69 405 VAL A CA 1
ATOM 3096 C C . VAL A 1 405 ? -8.121 4.051 10.199 1.00 96.69 405 VAL A C 1
ATOM 3098 O O . VAL A 1 405 ? -7.558 3.719 11.243 1.00 96.69 405 VAL A O 1
ATOM 3101 N N . LEU A 1 406 ? -9.423 3.856 9.987 1.00 98.38 406 LEU A N 1
ATOM 3102 C CA . LEU A 1 406 ? -10.320 3.282 10.989 1.00 98.38 406 LEU A CA 1
ATOM 3103 C C . LEU A 1 406 ? -9.908 1.849 11.352 1.00 98.38 406 LEU A C 1
ATOM 3105 O O . LEU A 1 406 ? -9.880 1.497 12.529 1.00 98.38 406 LEU A O 1
ATOM 3109 N N . ILE A 1 407 ? -9.502 1.052 10.360 1.00 98.31 407 ILE A N 1
ATOM 3110 C CA . ILE A 1 407 ? -9.022 -0.322 10.556 1.00 98.31 407 ILE A CA 1
ATOM 3111 C C . ILE A 1 407 ? -7.632 -0.335 11.199 1.00 98.31 407 ILE A C 1
ATOM 3113 O O . ILE A 1 407 ? -7.417 -1.069 12.164 1.00 98.31 407 ILE A O 1
ATOM 3117 N N . ALA A 1 408 ? -6.705 0.516 10.739 1.00 97.62 408 ALA A N 1
ATOM 3118 C CA . ALA A 1 408 ? -5.372 0.636 11.335 1.00 97.62 408 ALA A CA 1
ATOM 3119 C C . ALA A 1 408 ? -5.416 1.023 12.822 1.00 97.62 408 ALA A C 1
ATOM 3121 O O . ALA A 1 408 ? -4.517 0.659 13.580 1.00 97.62 408 ALA A O 1
ATOM 3122 N N . ALA A 1 409 ? -6.466 1.727 13.253 1.00 97.62 409 ALA A N 1
ATOM 3123 C CA . ALA A 1 409 ? -6.660 2.109 14.641 1.00 97.62 409 ALA A CA 1
ATOM 3124 C C . ALA A 1 409 ? -7.120 0.955 15.551 1.00 97.62 409 ALA A C 1
ATOM 3126 O O . ALA A 1 409 ? -6.861 1.019 16.751 1.00 97.62 409 ALA A O 1
ATOM 3127 N N . ILE A 1 410 ? -7.759 -0.103 15.032 1.00 97.75 410 ILE A N 1
ATOM 3128 C CA . ILE A 1 410 ? -8.292 -1.229 15.830 1.00 97.75 410 ILE A CA 1
ATOM 3129 C C . ILE A 1 410 ? -7.240 -1.860 16.765 1.00 97.75 410 ILE A C 1
ATOM 3131 O O . ILE A 1 410 ? -7.517 -1.964 17.968 1.00 97.75 410 ILE A O 1
ATOM 3135 N N . PRO A 1 411 ? -6.046 -2.272 16.283 1.00 95.06 411 PRO A N 1
ATOM 3136 C CA . PRO A 1 411 ? -5.056 -2.947 17.121 1.00 95.06 411 PRO A CA 1
ATOM 3137 C C . PRO A 1 411 ? -4.284 -2.002 18.046 1.00 95.06 411 PRO A C 1
ATOM 3139 O O . PRO A 1 411 ? -3.609 -2.485 18.955 1.00 95.06 411 PRO A O 1
ATOM 3142 N N . LEU A 1 412 ? -4.368 -0.678 17.852 1.00 94.12 412 LEU A N 1
ATOM 3143 C CA . LEU A 1 412 ? -3.573 0.277 18.621 1.00 94.12 412 LEU A CA 1
ATOM 3144 C C . LEU A 1 412 ? -3.933 0.194 20.106 1.00 94.12 412 LEU A C 1
ATOM 3146 O O . LEU A 1 412 ? -5.091 0.396 20.487 1.00 94.12 412 LEU A O 1
ATOM 3150 N N . ARG A 1 413 ? -2.950 -0.102 20.955 1.00 85.25 413 ARG A N 1
ATOM 3151 C CA . ARG A 1 413 ? -3.115 -0.146 22.411 1.00 85.25 413 ARG A CA 1
ATOM 3152 C C . ARG A 1 413 ? -2.546 1.120 23.039 1.00 85.25 413 ARG A C 1
ATOM 3154 O O . ARG A 1 413 ? -1.488 1.604 22.641 1.00 85.25 413 ARG A O 1
ATOM 3161 N N . ASN A 1 414 ? -3.250 1.650 24.036 1.00 68.75 414 ASN A N 1
ATOM 3162 C CA . ASN A 1 414 ? -2.633 2.582 24.965 1.00 68.75 414 ASN A CA 1
ATOM 3163 C C . ASN A 1 414 ? -1.768 1.738 25.892 1.00 68.75 414 ASN A C 1
ATOM 3165 O O . ASN A 1 414 ? -2.298 0.984 26.704 1.00 68.75 414 ASN A O 1
ATOM 3169 N N . ASP A 1 415 ? -0.450 1.831 25.735 1.00 49.34 415 ASP A N 1
ATOM 3170 C CA . ASP A 1 415 ? 0.518 1.219 26.643 1.00 49.34 415 ASP A CA 1
ATOM 3171 C C . ASP A 1 415 ? 0.519 1.967 27.989 1.00 49.34 415 ASP A C 1
ATOM 3173 O O . ASP A 1 415 ? 1.487 2.593 28.402 1.00 49.34 415 ASP A O 1
ATOM 3177 N N . THR A 1 416 ? -0.614 1.918 28.677 1.00 38.19 416 THR A N 1
ATOM 3178 C CA . THR A 1 416 ? -0.737 2.094 30.118 1.00 38.19 416 THR A CA 1
ATOM 3179 C C . THR A 1 416 ? -1.358 0.816 30.658 1.00 38.19 416 THR A C 1
ATOM 3181 O O . THR A 1 416 ? -2.476 0.801 31.161 1.00 38.19 416 THR A O 1
ATOM 3184 N N . PHE A 1 417 ? -0.629 -0.294 30.537 1.00 29.72 417 PHE A N 1
ATOM 3185 C CA . PHE A 1 417 ? -0.885 -1.435 31.404 1.00 29.72 417 PHE A CA 1
ATOM 3186 C C . PHE A 1 417 ? -0.211 -1.148 32.751 1.00 29.72 417 PHE A C 1
ATOM 3188 O O . PHE A 1 417 ? 1.021 -1.128 32.810 1.00 29.72 417 PHE A O 1
ATOM 3195 N N . PRO A 1 418 ? -0.966 -0.911 33.842 1.00 35.75 418 PRO A N 1
ATOM 3196 C CA . PRO A 1 418 ? -0.404 -1.121 35.163 1.00 35.75 418 PRO A CA 1
ATOM 3197 C C . PRO A 1 418 ? -0.025 -2.600 35.237 1.00 35.75 418 PRO A C 1
ATOM 3199 O O . PRO A 1 418 ? -0.824 -3.455 34.851 1.00 35.75 418 PRO A O 1
ATOM 3202 N N . SER A 1 419 ? 1.187 -2.908 35.699 1.00 30.86 419 SER A N 1
ATOM 3203 C CA . SER A 1 419 ? 1.549 -4.270 36.089 1.00 30.86 419 SER A CA 1
ATOM 3204 C C . SER A 1 419 ? 0.431 -4.816 36.971 1.00 30.86 419 SER A C 1
ATOM 3206 O O . SER A 1 419 ? 0.239 -4.349 38.093 1.00 30.86 419 SER A O 1
ATOM 3208 N N . GLY A 1 420 ? -0.358 -5.738 36.420 1.00 29.64 420 GLY A N 1
ATOM 3209 C CA . GLY A 1 420 ? -1.470 -6.363 37.109 1.00 29.64 420 GLY A CA 1
ATOM 3210 C C . GLY A 1 420 ? -0.925 -7.120 38.305 1.00 29.64 420 GLY A C 1
ATOM 3211 O O . GLY A 1 420 ? -0.382 -8.212 38.158 1.00 29.64 420 GLY A O 1
ATOM 3212 N N . GLY A 1 421 ? -1.044 -6.516 39.485 1.00 31.94 421 GLY A N 1
ATOM 3213 C CA . GLY A 1 421 ? -0.884 -7.206 40.749 1.00 31.94 421 GLY A CA 1
ATOM 3214 C C . GLY A 1 421 ? -1.978 -8.257 40.848 1.00 31.94 421 GLY A C 1
ATOM 3215 O O . GLY A 1 421 ? -3.145 -7.937 41.063 1.00 31.94 421 GLY A O 1
ATOM 3216 N N . SER A 1 422 ? -1.601 -9.517 40.670 1.00 30.33 422 SER A N 1
ATOM 3217 C CA . SER A 1 422 ? -2.412 -10.649 41.091 1.00 30.33 422 SER A CA 1
ATOM 3218 C C . SER A 1 422 ? -2.523 -10.607 42.615 1.00 30.33 422 SER A C 1
ATOM 3220 O O . SER A 1 422 ? -1.568 -10.924 43.324 1.00 30.33 422 SER A O 1
ATOM 3222 N N . VAL A 1 423 ? -3.682 -10.180 43.114 1.00 36.47 423 VAL A N 1
ATOM 3223 C CA . VAL A 1 423 ? -4.066 -10.328 44.519 1.00 36.47 423 VAL A CA 1
ATOM 3224 C C . VAL A 1 423 ? -4.311 -11.815 44.775 1.00 36.47 423 VAL A C 1
ATOM 3226 O O . VAL A 1 423 ? -5.276 -12.385 44.272 1.00 36.47 423 VAL A O 1
ATOM 3229 N N . GLY A 1 424 ? -3.420 -12.438 45.542 1.00 31.39 424 GLY A N 1
ATOM 3230 C CA . GLY A 1 424 ? -3.648 -13.708 46.229 1.00 31.39 424 GLY A CA 1
ATOM 3231 C C . GLY A 1 424 ? -3.555 -13.474 47.744 1.00 31.39 424 GLY A C 1
ATOM 3232 O O . GLY A 1 424 ? -2.705 -12.681 48.157 1.00 31.39 424 GLY A O 1
ATOM 3233 N N . PRO A 1 425 ? -4.428 -14.085 48.565 1.00 42.44 425 PRO A N 1
ATOM 3234 C CA . PRO A 1 425 ? -4.480 -13.828 49.999 1.00 42.44 425 PRO A CA 1
ATOM 3235 C C . PRO A 1 425 ? -3.398 -14.606 50.767 1.00 42.44 425 PRO A C 1
ATOM 3237 O O . PRO A 1 425 ? -3.060 -15.733 50.416 1.00 42.44 425 PRO A O 1
ATOM 3240 N N . ASP A 1 426 ? -2.926 -13.975 51.843 1.00 42.84 426 ASP A N 1
ATOM 3241 C CA . ASP A 1 426 ? -2.188 -14.520 52.989 1.00 42.84 426 ASP A CA 1
ATOM 3242 C C . ASP A 1 426 ? -0.749 -15.047 52.797 1.00 42.84 426 ASP A C 1
ATOM 3244 O O . ASP A 1 426 ? -0.487 -16.177 52.389 1.00 42.84 426 ASP A O 1
ATOM 3248 N N . GLY A 1 427 ? 0.208 -14.230 53.259 1.00 32.72 427 GLY A N 1
ATOM 3249 C CA . GLY A 1 427 ? 1.586 -14.611 53.592 1.00 32.72 427 GLY A CA 1
ATOM 3250 C C . GLY A 1 427 ? 2.290 -13.510 54.416 1.00 32.72 427 GLY A C 1
ATOM 3251 O O . GLY A 1 427 ? 2.047 -12.333 54.155 1.00 32.72 427 GLY A O 1
ATOM 3252 N N . PRO A 1 428 ? 3.117 -13.848 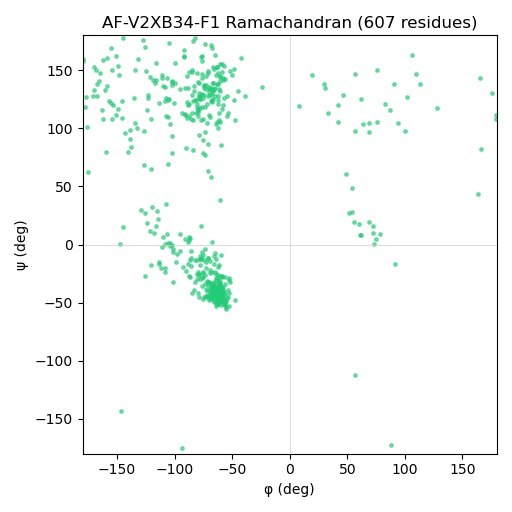55.431 1.00 37.72 428 PRO A N 1
ATOM 3253 C CA . PRO A 1 428 ? 3.505 -12.949 56.531 1.00 37.72 428 PRO A CA 1
ATOM 3254 C C . PRO A 1 428 ? 4.557 -11.889 56.135 1.00 37.72 428 PRO A C 1
ATOM 3256 O O . PRO A 1 428 ? 5.240 -12.049 55.120 1.00 37.72 428 PRO A O 1
ATOM 3259 N N . PRO A 1 429 ? 4.717 -10.805 56.929 1.00 36.91 429 PRO A N 1
ATOM 3260 C CA . PRO A 1 429 ? 5.434 -9.605 56.504 1.00 36.91 429 PRO A CA 1
ATOM 3261 C C . PRO A 1 429 ? 6.940 -9.859 56.367 1.00 36.91 429 PRO A C 1
ATOM 3263 O O . PRO A 1 429 ? 7.587 -10.354 57.293 1.00 36.91 429 PRO A O 1
ATOM 3266 N N . LYS A 1 430 ? 7.506 -9.494 55.210 1.00 33.69 430 LYS A N 1
ATOM 3267 C CA . LYS A 1 430 ? 8.956 -9.461 54.984 1.00 33.69 430 LYS A CA 1
ATOM 3268 C C . LYS A 1 430 ? 9.506 -8.056 55.229 1.00 33.69 430 LYS A C 1
ATOM 3270 O O . LYS A 1 430 ? 8.936 -7.071 54.779 1.00 33.69 430 LYS A O 1
ATOM 3275 N N . PHE A 1 431 ? 10.610 -8.056 55.968 1.00 35.31 431 PHE A N 1
ATOM 3276 C CA . PHE A 1 431 ? 11.452 -6.948 56.410 1.00 35.31 431 PHE A CA 1
ATOM 3277 C C . PHE A 1 431 ? 11.874 -5.977 55.296 1.00 35.31 431 PHE A C 1
ATOM 3279 O O . PHE A 1 431 ? 12.153 -6.398 54.175 1.00 35.31 431 PHE A O 1
ATOM 3286 N N . ASP A 1 432 ? 11.990 -4.700 55.670 1.00 36.72 432 ASP A N 1
ATOM 3287 C CA . ASP A 1 432 ? 12.591 -3.620 54.886 1.00 36.72 432 ASP A CA 1
ATOM 3288 C C . ASP A 1 432 ? 14.080 -3.892 54.602 1.00 36.72 432 ASP A C 1
ATOM 3290 O O . ASP A 1 432 ? 14.874 -4.055 55.532 1.00 36.72 432 ASP A O 1
ATOM 3294 N N . ASP A 1 433 ? 14.468 -3.888 53.323 1.00 36.75 433 ASP A N 1
ATOM 3295 C CA . ASP A 1 433 ? 15.875 -3.858 52.906 1.00 36.75 433 ASP A CA 1
ATOM 3296 C C . ASP A 1 433 ? 16.400 -2.405 52.806 1.00 36.75 433 ASP A C 1
ATOM 3298 O O . ASP A 1 433 ? 15.645 -1.492 52.450 1.00 36.75 433 ASP A O 1
ATOM 3302 N N . PRO A 1 434 ? 17.698 -2.149 53.077 1.00 42.25 434 PRO A N 1
ATOM 3303 C CA . PRO A 1 434 ? 18.271 -0.802 53.091 1.00 42.25 434 PRO A CA 1
ATOM 3304 C C . PRO A 1 434 ? 18.535 -0.248 51.675 1.00 42.25 434 PRO A C 1
ATOM 3306 O O . PRO A 1 434 ? 18.671 -1.006 50.712 1.00 42.25 434 PRO A O 1
ATOM 3309 N N . PRO A 1 435 ? 18.692 1.083 51.518 1.00 37.97 435 PRO A N 1
ATOM 3310 C CA . PRO A 1 435 ? 18.854 1.712 50.211 1.00 37.97 435 PRO A CA 1
ATOM 3311 C C . PRO A 1 435 ? 20.220 1.403 49.577 1.00 37.97 435 PRO A C 1
ATOM 3313 O O . PRO A 1 435 ? 21.276 1.656 50.158 1.00 37.97 435 PRO A O 1
ATOM 3316 N N . VAL A 1 436 ? 20.198 0.921 48.332 1.00 41.66 436 VAL A N 1
ATOM 3317 C CA . VAL A 1 436 ? 21.391 0.706 47.495 1.00 41.66 436 VAL A CA 1
ATOM 3318 C C . VAL A 1 436 ? 21.992 2.060 47.062 1.00 41.66 436 VAL A C 1
ATOM 3320 O O . VAL A 1 436 ? 21.262 2.916 46.550 1.00 41.66 436 VAL A O 1
ATOM 3323 N N . PRO A 1 437 ? 23.314 2.287 47.206 1.00 41.28 437 PRO A N 1
ATOM 3324 C CA . PRO A 1 437 ? 23.941 3.559 46.858 1.00 41.28 437 PRO A CA 1
ATOM 3325 C C . PRO A 1 437 ? 24.100 3.729 45.338 1.00 41.28 437 PRO A C 1
ATOM 3327 O O . PRO A 1 437 ? 24.654 2.876 44.641 1.00 41.28 437 PRO A O 1
ATOM 3330 N N . LYS A 1 438 ? 23.653 4.879 44.818 1.00 43.91 438 LYS A N 1
ATOM 3331 C CA . LYS A 1 438 ? 23.861 5.296 43.422 1.00 43.91 438 LYS A CA 1
ATOM 3332 C C . LYS A 1 438 ? 25.345 5.608 43.188 1.00 43.91 438 LYS A C 1
ATOM 3334 O O . LYS A 1 438 ? 25.909 6.464 43.866 1.00 43.91 438 LYS A O 1
ATOM 3339 N N . LYS A 1 439 ? 25.977 4.947 42.211 1.00 42.34 439 LYS A N 1
ATOM 3340 C CA . LYS A 1 439 ? 27.341 5.283 41.761 1.00 42.34 439 LYS A CA 1
ATOM 3341 C C . LYS A 1 439 ? 27.357 6.675 41.099 1.00 42.34 439 LYS A C 1
ATOM 3343 O O . LYS A 1 439 ? 26.496 6.930 40.254 1.00 42.34 439 LYS A O 1
ATOM 3348 N N . PRO A 1 440 ? 28.319 7.558 41.421 1.00 47.47 440 PRO A N 1
ATOM 3349 C CA . PRO A 1 440 ? 28.446 8.852 40.760 1.00 47.47 440 PRO A CA 1
ATOM 3350 C C . PRO A 1 440 ? 28.991 8.689 39.334 1.00 47.47 440 PRO A C 1
ATOM 3352 O O . PRO A 1 440 ? 29.915 7.914 39.084 1.00 47.47 440 PRO A O 1
ATOM 3355 N N . LEU A 1 441 ? 28.409 9.430 38.390 1.00 53.81 441 LEU A N 1
ATOM 3356 C CA . LEU A 1 441 ? 28.885 9.517 37.010 1.00 53.81 441 LEU A CA 1
ATOM 3357 C C . LEU A 1 441 ? 30.241 10.238 36.960 1.00 53.81 441 LEU A C 1
ATOM 3359 O O . LEU A 1 441 ? 30.396 11.337 37.491 1.00 53.81 441 LEU A O 1
ATOM 3363 N N . ASN A 1 442 ? 31.217 9.631 36.281 1.00 55.06 442 ASN A N 1
ATOM 3364 C CA . ASN A 1 442 ? 32.559 10.182 36.079 1.00 55.06 442 ASN A CA 1
ATOM 3365 C C . ASN A 1 442 ? 32.542 11.303 35.027 1.00 55.06 442 ASN A C 1
ATOM 3367 O O . ASN A 1 442 ? 32.941 11.113 33.877 1.00 55.06 442 ASN A O 1
ATOM 3371 N N . VAL A 1 443 ? 32.101 12.491 35.442 1.00 56.19 443 VAL A N 1
ATOM 3372 C CA . VAL A 1 443 ? 32.049 13.718 34.624 1.00 56.19 443 VAL A CA 1
ATOM 3373 C C . VAL A 1 443 ? 33.408 14.040 33.973 1.00 56.19 443 VAL A C 1
ATOM 3375 O O . VAL A 1 443 ? 33.452 14.530 32.847 1.00 56.19 443 VAL A O 1
ATOM 3378 N N . GLY A 1 444 ? 34.526 13.675 34.612 1.00 48.81 444 GLY A N 1
ATOM 3379 C CA . GLY A 1 444 ? 35.876 13.900 34.081 1.00 48.81 444 GLY A CA 1
ATOM 3380 C C . GLY A 1 444 ? 36.182 13.180 32.758 1.00 48.81 444 GLY A C 1
ATOM 3381 O O . GLY A 1 444 ? 36.882 13.738 31.915 1.00 48.81 444 GLY A O 1
ATOM 3382 N N . ALA A 1 445 ? 35.620 11.988 32.526 1.00 58.16 445 ALA A N 1
ATOM 3383 C CA . ALA A 1 445 ? 35.844 11.244 31.281 1.00 58.16 445 ALA A CA 1
ATOM 3384 C C . ALA A 1 445 ? 35.091 11.867 30.092 1.00 58.16 445 ALA A C 1
ATOM 3386 O O . ALA A 1 445 ? 35.596 11.892 28.970 1.00 58.16 445 ALA A O 1
ATOM 3387 N N . ILE A 1 446 ? 33.908 12.429 30.357 1.00 61.50 446 ILE A N 1
ATOM 3388 C CA . ILE A 1 446 ? 33.071 13.091 29.350 1.00 61.50 446 ILE A CA 1
ATOM 3389 C C . ILE A 1 446 ? 33.704 14.427 28.943 1.00 61.50 446 ILE A C 1
ATOM 3391 O O . ILE A 1 446 ? 33.835 14.715 27.755 1.00 61.50 446 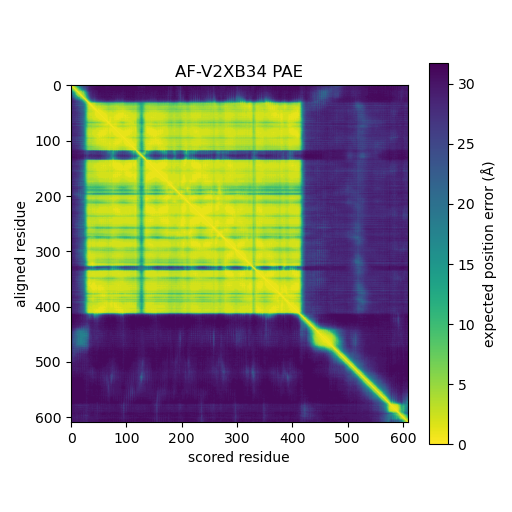ILE A O 1
ATOM 3395 N N . VAL A 1 447 ? 34.185 15.209 29.913 1.00 65.25 447 VAL A N 1
ATOM 3396 C CA . VAL A 1 447 ? 34.852 16.491 29.636 1.00 65.25 447 VAL A CA 1
ATOM 3397 C C . VAL A 1 447 ? 36.186 16.283 28.905 1.00 65.25 447 VAL A C 1
ATOM 3399 O O . VAL A 1 447 ? 36.476 17.007 27.953 1.00 65.25 447 VAL A O 1
ATOM 3402 N N . GLY A 1 448 ? 36.965 15.254 29.264 1.00 62.53 448 GLY A N 1
ATOM 3403 C CA . GLY A 1 448 ? 38.222 14.927 28.577 1.00 62.53 448 GLY A CA 1
ATOM 3404 C C . GLY A 1 448 ? 38.039 14.547 27.101 1.00 62.53 448 GLY A C 1
ATOM 3405 O O . GLY A 1 448 ? 38.822 14.979 26.253 1.00 62.53 448 GLY A O 1
ATOM 3406 N N . GLY A 1 449 ? 36.974 13.804 26.774 1.00 67.31 449 GLY A N 1
ATOM 3407 C CA . GLY A 1 449 ? 36.659 13.415 25.395 1.00 67.31 449 GLY A CA 1
ATOM 3408 C C . GLY A 1 449 ? 36.275 14.598 24.500 1.00 67.31 449 GLY A C 1
ATOM 3409 O O . GLY A 1 449 ? 36.739 14.689 23.363 1.00 67.31 449 GLY A O 1
ATOM 3410 N N . VAL A 1 450 ? 35.487 15.544 25.021 1.00 73.00 450 VAL A N 1
ATOM 3411 C CA . VAL A 1 450 ? 35.043 16.728 24.261 1.00 73.00 450 VAL A CA 1
ATOM 3412 C C . VAL A 1 450 ? 36.212 17.671 23.970 1.00 73.00 450 VAL A C 1
ATOM 3414 O O . VAL A 1 450 ? 36.369 18.133 22.839 1.00 73.00 450 VAL A O 1
ATOM 3417 N N . VAL A 1 451 ? 37.079 17.910 24.957 1.00 78.88 451 VAL A N 1
ATOM 3418 C CA . VAL A 1 451 ? 38.253 18.779 24.780 1.00 78.88 451 VAL A CA 1
ATOM 3419 C C . VAL A 1 451 ? 39.261 18.156 23.806 1.00 78.88 451 VAL A C 1
ATOM 3421 O O . VAL A 1 451 ? 39.781 18.853 22.934 1.00 78.88 451 VAL A O 1
ATOM 3424 N N . GLY A 1 452 ? 39.481 16.838 23.883 1.00 80.06 452 GLY A N 1
ATOM 3425 C CA . GLY A 1 452 ? 40.339 16.116 22.938 1.00 80.06 452 GLY A CA 1
ATOM 3426 C C . GLY A 1 452 ? 39.807 16.141 21.500 1.00 80.06 452 GLY A C 1
ATOM 3427 O O . GLY A 1 452 ? 40.570 16.378 20.561 1.00 80.06 452 GLY A O 1
ATOM 3428 N N . GLY A 1 453 ? 38.492 15.973 21.321 1.00 76.88 453 GLY A N 1
ATOM 3429 C CA . GLY A 1 453 ? 37.842 16.042 20.009 1.00 76.88 453 GLY A CA 1
ATOM 3430 C C . GLY A 1 453 ? 37.950 17.425 19.362 1.00 76.88 453 GLY A C 1
ATOM 3431 O O . GLY A 1 453 ? 38.306 17.532 18.187 1.00 76.88 453 GLY A O 1
ATOM 3432 N N . LEU A 1 454 ? 37.726 18.493 20.133 1.00 83.25 454 LEU A N 1
ATOM 3433 C CA . LEU A 1 454 ? 37.842 19.869 19.638 1.00 83.25 454 LEU A CA 1
ATOM 3434 C C . LEU A 1 454 ? 39.281 20.230 19.240 1.00 83.25 454 LEU A C 1
ATOM 3436 O O . LEU A 1 454 ? 39.486 20.884 18.215 1.00 83.25 454 LEU A O 1
ATOM 3440 N N . ALA A 1 455 ? 40.281 19.756 19.990 1.00 85.94 455 ALA A N 1
ATOM 3441 C CA . ALA A 1 455 ? 41.687 19.950 19.639 1.00 85.94 455 ALA A CA 1
ATOM 3442 C C . ALA A 1 455 ? 42.047 19.259 18.312 1.00 85.94 455 ALA A C 1
ATOM 3444 O O . ALA A 1 455 ? 42.739 19.840 17.473 1.00 85.94 455 ALA A O 1
ATOM 3445 N N . LEU A 1 456 ? 41.532 18.048 18.080 1.00 88.44 456 LEU A N 1
ATOM 3446 C CA . LEU A 1 456 ? 41.793 17.298 16.853 1.00 88.44 456 LEU A CA 1
ATOM 3447 C C . LEU A 1 456 ? 41.152 17.965 15.624 1.00 88.44 456 LEU A C 1
ATOM 3449 O O . LEU A 1 456 ? 41.800 18.089 14.584 1.00 88.44 456 LEU A O 1
ATOM 3453 N N . VAL A 1 457 ? 39.926 18.485 15.757 1.00 89.00 457 VAL A N 1
ATOM 3454 C CA . VAL A 1 457 ? 39.254 19.258 14.694 1.00 89.00 457 VAL A CA 1
ATOM 3455 C C . VAL A 1 457 ? 40.025 20.541 14.365 1.00 89.00 457 VAL A C 1
ATOM 3457 O O . VAL A 1 457 ? 40.225 20.854 13.188 1.00 89.00 457 VAL A O 1
ATOM 3460 N N . ALA A 1 458 ? 40.523 21.257 15.377 1.00 88.56 458 ALA A N 1
ATOM 3461 C CA . ALA A 1 458 ? 41.322 22.465 15.172 1.00 88.56 458 ALA A CA 1
ATOM 3462 C C . ALA A 1 458 ? 42.635 22.176 14.418 1.00 88.56 458 ALA A C 1
ATOM 3464 O O . ALA A 1 458 ? 43.008 22.930 13.515 1.00 88.56 458 ALA A O 1
ATOM 3465 N N . ILE A 1 459 ? 43.305 21.060 14.726 1.00 92.06 459 ILE A N 1
ATOM 3466 C CA . ILE A 1 459 ? 44.533 20.634 14.036 1.00 92.06 459 ILE A CA 1
ATOM 3467 C C . ILE A 1 459 ? 44.244 20.284 12.571 1.00 92.06 459 ILE A C 1
ATOM 3469 O O . ILE A 1 459 ? 44.973 20.727 11.682 1.00 92.06 459 ILE A O 1
ATOM 3473 N N . VAL A 1 460 ? 43.163 19.548 12.291 1.00 92.25 460 VAL A N 1
ATOM 3474 C CA . VAL A 1 460 ? 42.773 19.193 10.913 1.00 92.25 460 VAL A CA 1
ATOM 3475 C C . VAL A 1 460 ? 42.465 20.445 10.087 1.00 92.25 460 VAL A C 1
ATOM 3477 O O . VAL A 1 460 ? 42.936 20.565 8.953 1.00 92.25 460 VAL A O 1
ATOM 3480 N N . LEU A 1 461 ? 41.753 21.418 10.663 1.00 90.81 461 LEU A N 1
ATOM 3481 C CA . LEU A 1 461 ? 41.480 22.698 10.005 1.00 90.81 461 LEU A CA 1
ATOM 3482 C C . LEU A 1 461 ? 42.763 23.496 9.743 1.00 90.81 461 LEU A C 1
ATOM 3484 O O . LEU A 1 461 ? 42.932 24.038 8.650 1.00 90.81 461 LEU A O 1
ATOM 3488 N N . ALA A 1 462 ? 43.698 23.530 10.695 1.00 89.88 462 ALA A N 1
ATOM 3489 C CA . ALA A 1 462 ? 44.981 24.205 10.513 1.00 89.88 462 ALA A CA 1
ATOM 3490 C C . ALA A 1 462 ? 45.805 23.572 9.376 1.00 89.88 462 ALA A C 1
ATOM 3492 O O . ALA A 1 462 ? 46.312 24.286 8.507 1.00 89.88 462 ALA A O 1
ATOM 3493 N N . VAL A 1 463 ? 45.881 22.238 9.323 1.00 91.75 463 VAL A N 1
ATOM 3494 C CA . VAL A 1 463 ? 46.578 21.505 8.252 1.00 91.75 463 VAL A CA 1
ATOM 3495 C C . VAL A 1 463 ? 45.920 21.759 6.894 1.00 91.75 463 VAL A C 1
ATOM 3497 O O . VAL A 1 463 ? 46.620 22.042 5.918 1.00 91.75 463 VAL A O 1
ATOM 3500 N N . PHE A 1 464 ? 44.586 21.742 6.827 1.00 90.38 464 PHE A N 1
ATOM 3501 C CA . PHE A 1 464 ? 43.842 22.031 5.600 1.00 90.38 464 PHE A CA 1
ATOM 3502 C C . PHE A 1 464 ? 44.093 23.459 5.089 1.00 90.38 464 PHE A C 1
ATOM 3504 O O . PHE A 1 464 ? 44.338 23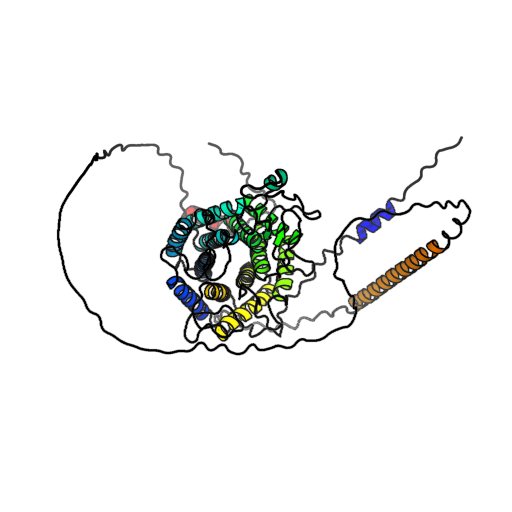.665 3.897 1.00 90.38 464 PHE A O 1
ATOM 3511 N N . LEU A 1 465 ? 44.104 24.452 5.983 1.00 88.19 465 LEU A N 1
ATOM 3512 C CA . LEU A 1 465 ? 44.377 25.845 5.622 1.00 88.19 465 LEU A CA 1
ATOM 3513 C C . LEU A 1 465 ? 45.826 26.054 5.156 1.00 88.19 465 LEU A C 1
ATOM 3515 O O . LEU A 1 465 ? 46.055 26.790 4.192 1.00 88.19 465 LEU A O 1
ATOM 3519 N N . ILE A 1 466 ? 46.801 25.383 5.778 1.00 88.62 466 ILE A N 1
ATOM 3520 C CA . ILE A 1 466 ? 48.209 25.418 5.347 1.00 88.62 466 ILE A CA 1
ATOM 3521 C C . ILE A 1 466 ? 48.366 24.768 3.968 1.00 88.62 466 ILE A C 1
ATOM 3523 O O . ILE A 1 466 ? 49.040 25.324 3.098 1.00 88.62 466 ILE A O 1
ATOM 3527 N N . TRP A 1 467 ? 47.710 23.630 3.733 1.00 87.69 467 TRP A N 1
ATOM 3528 C CA . TRP A 1 467 ? 47.734 22.951 2.438 1.00 87.69 467 TRP A CA 1
ATOM 3529 C C . TRP A 1 467 ? 47.108 23.810 1.331 1.00 87.69 467 TRP A C 1
ATOM 3531 O O . TRP A 1 467 ? 47.712 23.994 0.273 1.00 87.69 467 TRP A O 1
ATOM 3541 N N . ARG A 1 468 ? 45.959 24.443 1.605 1.00 82.62 468 ARG A N 1
ATOM 3542 C CA . ARG A 1 468 ? 45.294 25.360 0.667 1.00 82.62 468 ARG A CA 1
ATOM 3543 C C . ARG A 1 468 ? 46.147 26.595 0.355 1.00 82.62 468 ARG A C 1
ATOM 3545 O O . ARG A 1 468 ? 46.201 27.021 -0.797 1.00 82.62 468 ARG A O 1
ATOM 3552 N N . ARG A 1 469 ? 46.855 27.148 1.347 1.00 80.94 469 ARG A N 1
ATOM 3553 C CA . ARG A 1 469 ? 47.792 28.267 1.135 1.00 80.94 469 ARG A CA 1
ATOM 3554 C C . ARG A 1 469 ? 48.995 27.867 0.277 1.00 80.94 469 ARG A C 1
ATOM 3556 O O . ARG A 1 469 ? 49.403 28.644 -0.580 1.00 80.94 469 ARG A O 1
ATOM 3563 N N . ARG A 1 470 ? 49.523 26.648 0.439 1.00 78.19 470 ARG A N 1
ATOM 3564 C CA . ARG A 1 470 ? 50.631 26.133 -0.391 1.00 78.19 470 ARG A CA 1
ATOM 3565 C C . ARG A 1 470 ? 50.213 25.852 -1.839 1.00 78.19 470 ARG A C 1
ATOM 3567 O O . ARG A 1 470 ? 50.964 26.175 -2.753 1.00 78.19 470 ARG A O 1
ATOM 3574 N N . GLN A 1 471 ? 49.001 25.342 -2.058 1.00 72.31 471 GLN A N 1
ATOM 3575 C CA . GLN A 1 471 ? 48.429 25.128 -3.398 1.00 72.31 471 GLN A CA 1
ATOM 3576 C C . GLN A 1 471 ? 48.269 26.440 -4.191 1.00 72.31 471 GLN A C 1
ATOM 3578 O O . GLN A 1 471 ? 48.481 26.468 -5.401 1.00 72.31 471 GLN A O 1
ATOM 3583 N N . LEU A 1 472 ? 47.946 27.547 -3.514 1.00 64.50 472 LEU A N 1
ATOM 3584 C CA . LEU A 1 472 ? 47.833 28.866 -4.149 1.00 64.50 472 LEU A CA 1
ATOM 3585 C C . LEU A 1 472 ? 49.202 29.503 -4.454 1.00 64.50 472 LEU A C 1
ATOM 3587 O O . LEU A 1 472 ? 49.324 30.216 -5.447 1.00 64.50 472 LEU A O 1
ATOM 3591 N N . GLY A 1 473 ? 50.243 29.196 -3.672 1.00 59.69 473 GLY A N 1
ATOM 3592 C CA . GLY A 1 473 ? 51.614 29.657 -3.931 1.00 59.69 473 GLY A CA 1
ATOM 3593 C C . GLY A 1 473 ? 52.255 29.034 -5.178 1.00 59.69 473 GLY A C 1
ATOM 3594 O O . GLY A 1 473 ? 52.988 29.713 -5.894 1.00 59.69 473 GLY A O 1
ATOM 3595 N N . HIS A 1 474 ? 51.924 27.780 -5.505 1.00 55.41 474 HIS A N 1
ATOM 3596 C CA . HIS A 1 474 ? 52.445 27.110 -6.706 1.00 55.41 474 HIS A CA 1
ATOM 3597 C C . HIS A 1 474 ? 51.847 27.613 -8.027 1.00 55.41 474 HIS A C 1
ATOM 3599 O O . HIS A 1 474 ? 52.426 27.374 -9.084 1.00 55.41 474 HIS A O 1
ATOM 3605 N N . ARG A 1 475 ? 50.732 28.357 -7.999 1.00 51.41 475 ARG A N 1
ATOM 3606 C CA . ARG A 1 475 ? 50.148 28.950 -9.216 1.00 51.41 475 ARG A CA 1
ATOM 3607 C C . ARG A 1 475 ? 50.806 30.264 -9.644 1.00 51.41 475 ARG A C 1
ATOM 3609 O O . ARG A 1 475 ? 50.604 30.682 -10.777 1.00 51.41 475 ARG A O 1
ATOM 3616 N N . TYR A 1 476 ? 51.621 30.889 -8.792 1.00 48.44 476 TYR A N 1
ATOM 3617 C CA . TYR A 1 476 ? 52.307 32.142 -9.130 1.00 48.44 476 TYR A CA 1
ATOM 3618 C C . TYR A 1 476 ? 53.672 31.951 -9.806 1.00 48.44 476 TYR A C 1
ATOM 3620 O O . TYR A 1 476 ? 54.170 32.883 -10.426 1.00 48.44 476 TYR A O 1
ATOM 3628 N N . THR A 1 477 ? 54.273 30.759 -9.738 1.00 47.59 477 THR A N 1
ATOM 3629 C CA . THR A 1 477 ? 55.618 30.506 -10.294 1.00 47.59 477 THR A CA 1
ATOM 3630 C C . THR A 1 477 ? 55.606 29.969 -11.729 1.00 47.59 477 THR A C 1
ATOM 3632 O O . THR A 1 477 ? 56.599 30.119 -12.431 1.00 47.59 477 THR A O 1
ATOM 3635 N N . ASN A 1 478 ? 54.483 29.415 -12.206 1.00 46.12 478 ASN A N 1
ATOM 3636 C CA . ASN A 1 478 ? 54.379 28.867 -13.568 1.00 46.12 478 ASN A CA 1
ATOM 3637 C C . ASN A 1 478 ? 54.012 29.898 -14.652 1.00 46.12 478 ASN A C 1
ATOM 3639 O O . ASN A 1 478 ? 54.165 29.600 -15.829 1.00 46.12 478 ASN A O 1
ATOM 3643 N N . ASN A 1 479 ? 53.588 31.114 -14.290 1.00 45.50 479 ASN A N 1
ATOM 3644 C CA . ASN A 1 479 ? 53.188 32.139 -15.267 1.00 45.50 479 ASN A CA 1
ATOM 3645 C C . ASN A 1 479 ? 54.346 33.024 -15.775 1.00 45.50 479 ASN A C 1
ATOM 3647 O O . ASN A 1 479 ? 54.092 33.980 -16.499 1.00 45.50 479 ASN A O 1
ATOM 3651 N N . TYR A 1 480 ? 55.605 32.733 -15.422 1.00 41.34 480 TYR A N 1
ATOM 3652 C CA . TYR A 1 480 ? 56.761 33.550 -15.835 1.00 41.34 480 TYR A CA 1
ATOM 3653 C C . TYR A 1 480 ? 57.631 32.918 -16.939 1.00 41.34 480 TYR A C 1
ATOM 3655 O O . TYR A 1 480 ? 58.623 33.514 -17.342 1.00 41.34 480 TYR A O 1
ATOM 3663 N N . LEU A 1 481 ? 57.283 31.730 -17.452 1.00 44.06 481 LEU A N 1
ATOM 3664 C CA . LEU A 1 481 ? 58.102 31.020 -18.451 1.00 44.06 481 LEU A CA 1
ATOM 3665 C C . LEU A 1 481 ? 57.429 30.787 -19.814 1.00 44.06 481 LEU A C 1
ATOM 3667 O O . LEU A 1 481 ? 58.019 30.108 -20.645 1.00 44.06 481 LEU A O 1
ATOM 3671 N N . ASP A 1 482 ? 56.263 31.383 -20.088 1.00 40.66 482 ASP A N 1
ATOM 3672 C CA . ASP A 1 482 ? 55.547 31.181 -21.365 1.00 40.66 482 ASP A CA 1
ATOM 3673 C C . ASP A 1 482 ? 55.327 32.474 -22.176 1.00 40.66 482 ASP A C 1
ATOM 3675 O O . ASP A 1 482 ? 54.335 32.659 -22.877 1.00 40.66 482 ASP A O 1
ATOM 3679 N N . HIS A 1 483 ? 56.263 33.423 -22.074 1.00 40.28 483 HIS A N 1
ATOM 3680 C CA . HIS A 1 483 ? 56.262 34.628 -22.907 1.00 40.28 483 HIS A CA 1
ATOM 3681 C C . HIS A 1 483 ? 57.597 34.805 -23.622 1.00 40.28 483 HIS A C 1
ATOM 3683 O O . HIS A 1 483 ? 58.387 35.694 -23.317 1.00 40.28 483 HIS A O 1
ATOM 3689 N N . SER A 1 484 ? 57.880 33.912 -24.572 1.00 41.97 484 SER A N 1
ATOM 3690 C CA . SER A 1 484 ? 58.949 34.092 -25.560 1.00 41.97 484 SER A CA 1
ATOM 3691 C C . SER A 1 484 ? 58.724 33.208 -26.792 1.00 41.97 484 SER A C 1
ATOM 3693 O O . SER A 1 484 ? 59.372 32.174 -26.929 1.00 41.97 484 SER A O 1
ATOM 3695 N N . ARG A 1 485 ? 57.845 33.630 -27.716 1.00 29.89 485 ARG A N 1
ATOM 3696 C CA . ARG A 1 485 ? 58.079 33.504 -29.172 1.00 29.89 485 ARG A CA 1
ATOM 3697 C C . ARG A 1 485 ? 57.041 34.279 -30.014 1.00 29.89 485 ARG A C 1
ATOM 3699 O O . ARG A 1 485 ? 55.854 34.154 -29.732 1.00 29.89 485 ARG A O 1
ATOM 3706 N N . PRO A 1 486 ? 57.465 35.060 -31.031 1.00 48.94 486 PRO A N 1
ATOM 3707 C CA . PRO A 1 486 ? 56.580 35.845 -31.897 1.00 48.94 486 PRO A CA 1
ATOM 3708 C C . PRO A 1 486 ? 56.442 35.250 -33.313 1.00 48.94 486 PRO A C 1
ATOM 3710 O O . PRO A 1 486 ? 57.435 34.780 -33.855 1.00 48.94 486 PRO A O 1
ATOM 3713 N N . GLN A 1 487 ? 55.242 35.325 -33.907 1.00 32.47 487 GLN A N 1
ATOM 3714 C CA . GLN A 1 487 ? 54.900 35.281 -35.354 1.00 32.47 487 GLN A CA 1
ATOM 3715 C C . GLN A 1 487 ? 53.376 35.038 -35.456 1.00 32.47 487 GLN A C 1
ATOM 3717 O O . GLN A 1 487 ? 52.842 34.304 -34.638 1.00 32.47 487 GLN A O 1
ATOM 3722 N N . GLU A 1 488 ? 52.569 35.570 -36.372 1.00 31.38 488 GLU A N 1
ATOM 3723 C CA . GLU A 1 488 ? 52.761 36.399 -37.562 1.00 31.38 488 GLU A CA 1
ATOM 3724 C C . GLU A 1 488 ? 51.363 36.904 -37.982 1.00 31.38 488 GLU A C 1
ATOM 3726 O O . GLU A 1 488 ? 50.358 36.235 -37.739 1.00 31.38 488 GLU A O 1
ATOM 3731 N N . ARG A 1 489 ? 51.286 38.091 -38.593 1.00 36.41 489 ARG A N 1
ATOM 3732 C CA . ARG A 1 489 ? 50.065 38.613 -39.226 1.00 36.41 489 ARG A CA 1
ATOM 3733 C C . ARG A 1 489 ? 49.698 37.766 -40.442 1.00 36.41 489 ARG A C 1
ATOM 3735 O O . ARG A 1 489 ? 50.554 37.560 -41.294 1.00 36.41 489 ARG A O 1
ATOM 3742 N N . GLN A 1 490 ? 48.408 37.486 -40.618 1.00 31.70 490 GLN A N 1
ATOM 3743 C CA . GLN A 1 490 ? 47.815 37.422 -41.953 1.00 31.70 490 GLN A CA 1
ATOM 3744 C C . GLN A 1 490 ? 46.368 37.934 -41.934 1.00 31.70 490 GLN A C 1
ATOM 3746 O O . GLN A 1 490 ? 45.463 37.317 -41.382 1.00 31.70 490 GLN A O 1
ATOM 3751 N N . GLU A 1 491 ? 46.211 39.115 -42.527 1.00 32.78 491 GLU A N 1
ATOM 3752 C CA . GLU A 1 491 ? 44.986 39.656 -43.115 1.00 32.78 491 GLU A CA 1
ATOM 3753 C C . GLU A 1 491 ? 44.724 38.930 -44.445 1.00 32.78 491 GLU A C 1
ATOM 3755 O O . GLU A 1 491 ? 45.650 38.821 -45.250 1.00 32.78 491 GLU A O 1
ATOM 3760 N N . MET A 1 492 ? 43.484 38.500 -44.708 1.00 28.72 492 MET A N 1
ATOM 3761 C CA . MET A 1 492 ? 42.845 38.707 -46.016 1.00 28.72 492 MET A CA 1
ATOM 3762 C C . MET A 1 492 ? 41.339 38.405 -45.996 1.00 28.72 492 MET A C 1
ATOM 3764 O O . MET A 1 492 ? 40.878 37.429 -45.409 1.00 28.72 492 MET A O 1
ATOM 3768 N N . ASP A 1 493 ? 40.629 39.302 -46.675 1.00 30.05 493 ASP A N 1
ATOM 3769 C CA . ASP A 1 493 ? 39.209 39.371 -47.011 1.00 30.05 493 ASP A CA 1
ATOM 3770 C C . ASP A 1 493 ? 38.586 38.090 -47.599 1.00 30.05 493 ASP A C 1
ATOM 3772 O O . ASP A 1 493 ? 39.234 37.367 -48.350 1.00 30.05 493 ASP A O 1
ATOM 3776 N N . HIS A 1 494 ? 37.276 37.890 -47.373 1.00 31.48 494 HIS A N 1
ATOM 3777 C CA . HIS A 1 494 ? 36.286 38.012 -48.458 1.00 31.48 494 HIS A CA 1
ATOM 3778 C C . HIS A 1 494 ? 34.810 37.975 -47.996 1.00 31.48 494 HIS A C 1
ATOM 3780 O O . HIS A 1 494 ? 34.328 37.083 -47.304 1.00 31.48 494 HIS A O 1
ATOM 3786 N N . THR A 1 495 ? 34.129 39.016 -48.465 1.00 30.91 495 THR A N 1
ATOM 3787 C CA . THR A 1 495 ? 32.713 39.329 -48.703 1.00 30.91 495 THR A CA 1
ATOM 3788 C C . THR A 1 495 ? 31.661 38.213 -48.924 1.00 30.91 495 THR A C 1
ATOM 3790 O O . THR A 1 495 ? 31.808 37.346 -49.774 1.00 30.91 495 THR A O 1
ATOM 3793 N N . LEU A 1 496 ? 30.515 38.403 -48.239 1.00 32.22 496 LEU A N 1
ATOM 3794 C CA . LEU A 1 496 ? 29.097 38.380 -48.687 1.00 32.22 496 LEU A CA 1
ATOM 3795 C C . LEU A 1 496 ? 28.582 37.305 -49.676 1.00 32.22 496 LEU A C 1
ATOM 3797 O O . LEU A 1 496 ? 28.846 37.389 -50.870 1.00 32.22 496 LEU A O 1
ATOM 3801 N N . GLN A 1 497 ? 27.583 36.523 -49.230 1.00 28.05 497 GLN A N 1
ATOM 3802 C CA . GLN A 1 497 ? 26.223 36.562 -49.807 1.00 28.05 497 GLN A CA 1
ATOM 3803 C C . GLN A 1 497 ? 25.147 35.996 -48.853 1.00 28.05 497 GLN A C 1
ATOM 3805 O O . GLN A 1 497 ? 25.338 34.976 -48.198 1.00 28.05 497 GLN A O 1
ATOM 3810 N N . LEU A 1 498 ? 24.018 36.713 -48.785 1.00 30.75 498 LEU A N 1
ATOM 3811 C CA . LEU A 1 498 ? 22.789 36.400 -48.049 1.00 30.75 498 LEU A CA 1
ATOM 3812 C C . LEU A 1 498 ? 22.010 35.228 -48.672 1.00 30.75 498 LEU A C 1
ATOM 3814 O O . LEU A 1 498 ? 21.911 35.158 -49.894 1.00 30.75 498 LEU A O 1
ATOM 3818 N N . ASN A 1 499 ? 21.291 34.455 -47.844 1.00 27.58 499 ASN A N 1
ATOM 3819 C CA . ASN A 1 499 ? 19.823 34.402 -47.949 1.00 27.58 499 ASN A CA 1
ATOM 3820 C C . ASN A 1 499 ? 19.125 33.723 -46.756 1.00 27.58 499 ASN A C 1
ATOM 3822 O O . ASN A 1 499 ? 19.420 32.576 -46.447 1.00 27.58 499 ASN A O 1
ATOM 3826 N N . ALA A 1 500 ? 18.141 34.465 -46.219 1.00 29.97 500 ALA A N 1
ATOM 3827 C CA . ALA A 1 500 ? 16.868 34.064 -45.595 1.00 29.97 500 ALA A CA 1
ATOM 3828 C C . ALA A 1 500 ? 16.880 33.094 -44.393 1.00 29.97 500 ALA A C 1
ATOM 3830 O O . ALA A 1 500 ? 17.617 32.128 -44.344 1.00 29.97 500 ALA A O 1
ATOM 3831 N N . SER A 1 501 ? 15.988 33.168 -43.411 1.00 25.12 501 SER A N 1
ATOM 3832 C CA . SER A 1 501 ? 14.996 34.132 -42.927 1.00 25.12 501 SER A CA 1
ATOM 3833 C C . SER A 1 501 ? 14.429 33.422 -41.694 1.00 25.12 501 SER A C 1
ATOM 3835 O O . SER A 1 501 ? 13.905 32.325 -41.844 1.00 25.12 501 SER A O 1
ATOM 3837 N N . PHE A 1 502 ? 14.569 33.984 -40.494 1.00 27.61 502 PHE A N 1
ATOM 3838 C CA . PHE A 1 502 ? 13.715 33.642 -39.354 1.00 27.61 502 PHE A CA 1
ATOM 3839 C C . PHE A 1 502 ? 13.621 34.873 -38.456 1.00 27.61 502 PHE A C 1
ATOM 3841 O O . PHE A 1 502 ? 14.613 35.321 -37.886 1.00 27.61 502 PHE A O 1
ATOM 3848 N N . SER A 1 503 ? 12.425 35.454 -38.411 1.00 28.45 503 SER A N 1
ATOM 3849 C CA . SER A 1 503 ? 12.075 36.573 -37.545 1.00 28.45 503 SER A CA 1
ATOM 3850 C C . SER A 1 503 ? 11.893 36.102 -36.101 1.00 28.45 503 SER A C 1
ATOM 3852 O O . SER A 1 503 ? 11.144 35.158 -35.865 1.00 28.45 503 SER A O 1
ATOM 3854 N N . ASP A 1 504 ? 12.628 36.765 -35.200 1.00 26.30 504 ASP A N 1
ATOM 3855 C CA . ASP A 1 504 ? 12.229 37.388 -33.921 1.00 26.30 504 ASP A CA 1
ATOM 3856 C C . ASP A 1 504 ? 11.050 36.768 -33.137 1.00 26.30 504 ASP A C 1
ATOM 3858 O O . ASP A 1 504 ? 10.000 36.458 -33.683 1.00 26.30 504 ASP A O 1
ATOM 3862 N N . VAL A 1 505 ? 11.102 36.635 -31.806 1.00 28.33 505 VAL A N 1
ATOM 3863 C CA . VAL A 1 505 ? 11.242 37.758 -30.860 1.00 28.33 505 VAL A CA 1
ATOM 3864 C C . VAL A 1 505 ? 11.914 37.326 -29.541 1.00 28.33 505 VAL A C 1
ATOM 3866 O O . VAL A 1 505 ? 11.421 36.482 -28.798 1.00 28.33 505 VAL A O 1
ATOM 3869 N N . THR A 1 506 ? 13.052 37.972 -29.283 1.00 27.27 506 THR A N 1
ATOM 3870 C CA . THR A 1 506 ? 13.470 38.708 -28.071 1.00 27.27 506 THR A CA 1
ATOM 3871 C C . THR A 1 506 ? 13.181 38.141 -26.672 1.00 27.27 506 THR A C 1
ATOM 3873 O O . THR A 1 506 ? 12.119 38.321 -26.079 1.00 27.27 506 THR A O 1
ATOM 3876 N N . THR A 1 507 ? 14.254 37.641 -26.064 1.00 30.56 507 THR A N 1
ATOM 3877 C CA . THR A 1 507 ? 14.521 37.633 -24.623 1.00 30.56 507 THR A CA 1
ATOM 3878 C C . THR A 1 507 ? 14.889 39.036 -24.120 1.00 30.56 507 THR A C 1
ATOM 3880 O O . THR A 1 507 ? 15.763 39.698 -24.679 1.00 30.56 507 THR A O 1
ATOM 3883 N N . GLN A 1 508 ? 14.297 39.465 -23.003 1.00 31.33 508 GLN A N 1
ATOM 3884 C CA . GLN A 1 508 ? 14.904 40.471 -22.128 1.00 31.33 508 GLN A CA 1
ATOM 3885 C C . GLN A 1 508 ? 15.052 39.923 -20.708 1.00 31.33 508 GLN A C 1
ATOM 3887 O O . GLN A 1 508 ? 14.112 39.427 -20.094 1.00 31.33 508 GLN A O 1
ATOM 3892 N N . ASN A 1 509 ? 16.292 40.018 -20.232 1.00 28.38 509 ASN A N 1
ATOM 3893 C CA . ASN A 1 509 ? 16.746 39.759 -18.875 1.00 28.38 509 ASN A CA 1
ATOM 3894 C C . ASN A 1 509 ? 16.136 40.742 -17.870 1.00 28.38 509 ASN A C 1
ATOM 3896 O O . ASN A 1 509 ? 16.097 41.939 -18.144 1.00 28.38 509 ASN A O 1
ATOM 3900 N N . LEU A 1 510 ? 15.879 40.268 -16.647 1.00 26.75 510 LEU A N 1
ATOM 3901 C CA . LEU A 1 510 ? 16.202 41.029 -15.437 1.00 26.75 510 LEU A CA 1
ATOM 3902 C C . LEU A 1 510 ? 16.401 40.095 -14.233 1.00 26.75 510 LEU A C 1
ATOM 3904 O O . LEU A 1 510 ? 15.536 39.302 -13.872 1.00 26.75 510 LEU A O 1
ATOM 3908 N N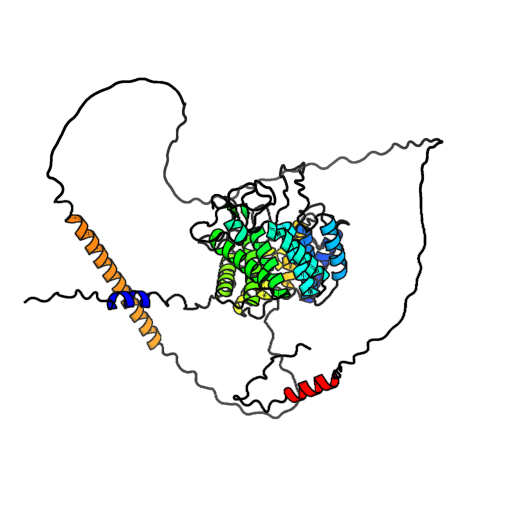 . GLN A 1 511 ? 17.592 40.194 -13.644 1.00 28.47 511 GLN A N 1
ATOM 3909 C CA . GLN A 1 511 ? 18.002 39.574 -12.386 1.00 28.47 511 GLN A CA 1
ATOM 3910 C C . GLN A 1 511 ? 17.418 40.329 -11.180 1.00 28.47 511 GLN A C 1
ATOM 3912 O O . GLN A 1 511 ? 17.430 41.557 -11.165 1.00 28.47 511 GLN A O 1
ATOM 3917 N N . GLY A 1 512 ? 17.100 39.588 -10.110 1.00 25.06 512 GLY A N 1
ATOM 3918 C CA . GLY A 1 512 ? 17.337 40.030 -8.728 1.00 25.06 512 GLY A CA 1
ATOM 3919 C C . GLY A 1 512 ? 16.116 40.314 -7.839 1.00 25.06 512 GLY A C 1
ATOM 3920 O O . GLY A 1 512 ? 15.196 41.013 -8.237 1.00 25.06 512 GLY A O 1
ATOM 3921 N N . PHE A 1 513 ? 16.241 39.855 -6.583 1.00 26.09 513 PHE A N 1
ATOM 3922 C CA . PHE A 1 513 ? 15.500 40.189 -5.347 1.00 26.09 513 PHE A CA 1
ATOM 3923 C C . PHE A 1 513 ? 14.365 39.264 -4.838 1.00 26.09 513 PHE A C 1
ATOM 3925 O O . PHE A 1 513 ? 13.209 39.350 -5.224 1.00 26.09 513 PHE A O 1
ATOM 3932 N N . THR A 1 514 ? 14.767 38.419 -3.873 1.00 27.22 514 THR A N 1
ATOM 3933 C CA . THR A 1 514 ? 14.250 38.240 -2.490 1.00 27.22 514 THR A CA 1
ATOM 3934 C C . THR A 1 514 ? 12.747 38.133 -2.182 1.00 27.22 514 THR A C 1
ATOM 3936 O O . THR A 1 514 ? 11.985 39.059 -2.418 1.00 27.22 514 THR A O 1
ATOM 3939 N N . ASN A 1 515 ? 12.419 37.064 -1.434 1.00 29.39 515 ASN A N 1
ATOM 3940 C CA . ASN A 1 515 ? 11.426 36.931 -0.351 1.00 29.39 515 ASN A CA 1
ATOM 3941 C C . ASN A 1 515 ? 10.130 37.760 -0.418 1.00 29.39 515 ASN A C 1
ATOM 3943 O O . ASN A 1 515 ? 10.112 38.944 -0.094 1.00 29.39 515 ASN A O 1
ATOM 3947 N N . GLY A 1 516 ? 9.002 37.068 -0.597 1.00 24.81 516 GLY A N 1
ATOM 3948 C CA . GLY A 1 516 ? 7.679 37.607 -0.299 1.00 24.81 516 GLY A CA 1
ATOM 3949 C C . GLY A 1 516 ? 6.625 36.511 -0.189 1.00 24.81 516 GLY A C 1
ATOM 3950 O O . GLY A 1 516 ? 6.333 35.826 -1.162 1.00 24.81 516 GLY A O 1
ATOM 3951 N N . ARG A 1 517 ? 6.050 36.365 1.012 1.00 30.67 517 ARG A N 1
ATOM 3952 C CA . ARG A 1 517 ? 4.809 35.626 1.289 1.00 30.67 517 ARG A CA 1
ATOM 3953 C C . ARG A 1 517 ? 3.745 35.985 0.250 1.00 30.67 517 ARG A C 1
ATOM 3955 O O . ARG A 1 517 ? 3.470 37.172 0.085 1.00 30.67 517 ARG A O 1
ATOM 3962 N N . TYR A 1 518 ? 3.073 34.994 -0.336 1.00 24.28 518 TYR A N 1
ATOM 3963 C CA . TYR A 1 518 ? 1.790 35.231 -0.990 1.00 24.28 518 TYR A CA 1
ATOM 3964 C C . TYR A 1 518 ? 0.654 34.533 -0.255 1.00 24.28 518 TYR A C 1
ATOM 3966 O O . TYR A 1 518 ? 0.650 33.334 -0.002 1.00 24.28 518 TYR A O 1
ATOM 3974 N N . ARG A 1 519 ? -0.271 35.399 0.138 1.00 25.55 519 ARG A N 1
ATOM 3975 C CA . ARG A 1 519 ? -1.502 35.194 0.872 1.00 25.55 519 ARG A CA 1
ATOM 3976 C C . ARG A 1 519 ? -2.591 34.816 -0.128 1.00 25.55 519 ARG A C 1
ATOM 3978 O O . ARG A 1 519 ? -2.782 35.515 -1.119 1.00 25.55 519 ARG A O 1
ATOM 3985 N N . GLU A 1 520 ? -3.262 33.715 0.176 1.00 28.33 520 GLU A N 1
ATOM 3986 C CA . GLU A 1 520 ? -4.683 33.427 -0.025 1.00 28.33 520 GLU A CA 1
ATOM 3987 C C . GLU A 1 520 ? -5.486 34.456 -0.852 1.00 28.33 520 GLU A C 1
ATOM 3989 O O . GLU A 1 520 ? -5.697 35.601 -0.438 1.00 28.33 520 GLU A O 1
ATOM 3994 N N . LYS A 1 521 ? -6.044 34.005 -1.981 1.00 25.06 521 LYS A N 1
ATOM 3995 C CA . LYS A 1 521 ? -7.255 34.594 -2.559 1.00 25.06 521 LYS A CA 1
ATOM 3996 C C . LYS A 1 521 ? -8.341 33.529 -2.652 1.00 25.06 521 LYS A C 1
ATOM 3998 O O . LYS A 1 521 ? -8.296 32.649 -3.504 1.00 25.06 521 LYS A O 1
ATOM 4003 N N . ARG A 1 522 ? -9.333 33.685 -1.771 1.00 26.48 522 ARG A N 1
ATOM 4004 C CA . ARG A 1 522 ? -10.702 33.173 -1.903 1.00 26.48 522 ARG A CA 1
ATOM 4005 C C . ARG A 1 522 ? -11.190 33.287 -3.347 1.00 26.48 522 ARG A C 1
ATOM 4007 O O . ARG A 1 522 ? -11.247 34.394 -3.880 1.00 26.48 522 ARG A O 1
ATOM 4014 N N . LEU A 1 523 ? -11.683 32.182 -3.894 1.00 28.47 523 LEU A N 1
ATOM 4015 C CA . LEU A 1 523 ? -12.707 32.205 -4.932 1.00 28.47 523 LEU A CA 1
ATOM 4016 C C . LEU A 1 523 ? -14.035 31.817 -4.285 1.00 28.47 523 LEU A C 1
ATOM 4018 O O . LEU A 1 523 ? -14.293 30.679 -3.909 1.00 28.47 523 LEU A O 1
ATOM 4022 N N . THR A 1 524 ? -14.850 32.842 -4.077 1.00 27.20 524 THR A N 1
ATOM 4023 C CA . THR A 1 524 ? -16.246 32.759 -3.676 1.00 27.20 524 THR A CA 1
ATOM 4024 C C . THR A 1 524 ? -17.101 32.138 -4.777 1.00 27.20 524 THR A C 1
ATOM 4026 O O . THR A 1 524 ? -17.084 32.620 -5.903 1.00 27.20 524 THR A O 1
ATOM 4029 N N . ARG A 1 525 ? -17.942 31.183 -4.362 1.00 26.02 525 ARG A N 1
ATOM 4030 C CA . ARG A 1 525 ? -19.385 31.116 -4.647 1.00 26.02 525 ARG A CA 1
ATOM 4031 C C . ARG A 1 525 ? -19.779 31.113 -6.136 1.00 26.02 525 ARG A C 1
ATOM 4033 O O . ARG A 1 525 ? -20.028 32.166 -6.710 1.00 26.02 525 ARG A O 1
ATOM 4040 N N . PHE A 1 526 ? -20.027 29.920 -6.677 1.00 24.41 526 PHE A N 1
ATOM 4041 C CA . PHE A 1 526 ? -21.041 29.733 -7.718 1.00 24.41 526 PHE A CA 1
ATOM 4042 C C . PHE A 1 526 ? -22.240 28.997 -7.120 1.00 24.41 526 PHE A C 1
ATOM 4044 O O . PHE A 1 526 ? -22.160 27.838 -6.730 1.00 24.41 526 PHE A O 1
ATOM 4051 N N . VAL A 1 527 ? -23.335 29.744 -6.999 1.00 26.36 527 VAL A N 1
ATOM 4052 C CA . VAL A 1 527 ? -24.692 29.247 -6.776 1.00 26.36 527 VAL A CA 1
ATOM 4053 C C . VAL A 1 527 ? -25.223 28.829 -8.145 1.00 26.36 527 VAL A C 1
ATOM 4055 O O . VAL A 1 527 ? -25.229 29.654 -9.058 1.00 26.36 527 VAL A O 1
ATOM 4058 N N . ALA A 1 528 ? -25.668 27.584 -8.289 1.00 25.94 528 ALA A N 1
ATOM 4059 C CA . ALA A 1 528 ? -26.558 27.181 -9.375 1.00 25.94 528 ALA A CA 1
ATOM 4060 C C . ALA A 1 528 ? -27.984 27.061 -8.799 1.00 25.94 528 ALA A C 1
ATOM 4062 O O . ALA A 1 528 ? -28.130 26.590 -7.670 1.00 25.94 528 ALA A O 1
ATOM 4063 N N . PRO A 1 529 ? -29.016 27.553 -9.504 1.00 27.45 529 PRO A N 1
ATOM 4064 C CA . PRO A 1 529 ? -30.330 27.788 -8.920 1.00 27.45 529 PRO A CA 1
ATOM 4065 C C . PRO A 1 529 ? -31.167 26.512 -8.807 1.00 27.45 529 PRO A C 1
ATOM 4067 O O . PRO A 1 529 ? -31.233 25.707 -9.734 1.00 27.45 529 PRO A O 1
ATOM 4070 N N . GLU A 1 530 ? -31.881 26.393 -7.689 1.00 26.28 530 GLU A N 1
ATOM 4071 C CA . GLU A 1 530 ? -33.084 25.574 -7.598 1.00 26.28 530 GLU A CA 1
ATOM 4072 C C . GLU A 1 530 ? -34.272 26.280 -8.262 1.00 26.28 530 GLU A C 1
ATOM 4074 O O . GLU A 1 530 ? -34.458 27.486 -8.103 1.00 26.28 530 GLU A O 1
ATOM 4079 N N . THR A 1 531 ? -35.102 25.459 -8.912 1.00 26.62 531 THR A N 1
ATOM 4080 C CA . THR A 1 531 ? -36.580 25.443 -8.985 1.00 26.62 531 THR A CA 1
ATOM 4081 C C . THR A 1 531 ? -37.130 25.405 -10.410 1.00 26.62 531 THR A C 1
ATOM 4083 O O . THR A 1 531 ? -36.944 26.328 -11.190 1.00 26.62 531 THR A O 1
ATOM 4086 N N . PHE A 1 532 ? -37.857 24.328 -10.736 1.00 22.41 532 PHE A N 1
ATOM 4087 C CA . PHE A 1 532 ? -39.316 24.400 -10.876 1.00 22.41 532 PHE A CA 1
ATOM 4088 C C . PHE A 1 532 ? -39.964 23.009 -10.783 1.00 22.41 532 PHE A C 1
ATOM 4090 O O . PHE A 1 532 ? -39.527 22.033 -11.389 1.00 22.41 532 PHE A O 1
ATOM 4097 N N . THR A 1 533 ? -41.019 22.951 -9.979 1.00 26.02 533 THR A N 1
ATOM 4098 C CA . THR A 1 533 ? -41.913 21.827 -9.717 1.00 26.02 533 THR A CA 1
ATOM 4099 C C . THR A 1 533 ? -43.038 21.724 -10.754 1.00 26.02 533 THR A C 1
ATOM 4101 O O . THR A 1 533 ? -43.573 22.727 -11.212 1.00 26.02 533 THR A O 1
ATOM 4104 N N . SER A 1 534 ? -43.450 20.471 -10.987 1.00 25.52 534 SER A N 1
ATOM 4105 C CA . SER A 1 534 ? -44.779 19.965 -11.381 1.00 25.52 534 SER A CA 1
ATOM 4106 C C . SER A 1 534 ? -45.420 20.388 -12.712 1.00 25.52 534 SER A C 1
ATOM 4108 O O . SER A 1 534 ? -45.777 21.545 -12.899 1.00 25.52 534 SER A O 1
ATOM 4110 N N . LEU A 1 535 ? -45.800 19.390 -13.520 1.00 23.94 535 LEU A N 1
ATOM 4111 C CA . LEU A 1 535 ? -47.216 19.100 -13.790 1.00 23.94 535 LEU A CA 1
ATOM 4112 C C . LEU A 1 535 ? -47.406 17.714 -14.419 1.00 23.94 535 LEU A C 1
ATOM 4114 O O . LEU A 1 535 ? -46.551 17.170 -15.109 1.00 23.94 535 LEU A O 1
ATOM 4118 N N . SER A 1 536 ? -48.549 17.146 -14.071 1.00 24.47 536 SER A N 1
ATOM 4119 C CA . SER A 1 536 ? -49.054 15.814 -14.348 1.00 24.47 536 SER A CA 1
ATOM 4120 C C . SER A 1 536 ? -49.740 15.694 -15.715 1.00 24.47 536 SER A C 1
ATOM 4122 O O . SER A 1 536 ? -50.045 16.686 -16.370 1.00 24.47 536 SER A O 1
ATOM 4124 N N . SER A 1 537 ? -50.115 14.444 -16.021 1.00 25.03 537 SER A N 1
ATOM 4125 C CA . SER A 1 537 ? -51.163 13.992 -16.954 1.00 25.03 537 SER A CA 1
ATOM 4126 C C . SER A 1 537 ? -50.682 13.492 -18.316 1.00 25.03 537 SER A C 1
ATOM 4128 O O . SER A 1 537 ? -49.994 14.189 -19.051 1.00 25.03 537 SER A O 1
ATOM 4130 N N . GLY A 1 538 ? -51.112 12.276 -18.677 1.00 23.88 538 GLY A N 1
ATOM 4131 C CA . GLY A 1 538 ? -50.928 11.772 -20.039 1.00 23.88 538 GLY A CA 1
ATOM 4132 C C . GLY A 1 538 ? -51.084 10.271 -20.248 1.00 23.88 538 GLY A C 1
ATOM 4133 O O . GLY A 1 538 ? -50.283 9.662 -20.939 1.00 23.88 538 GLY A O 1
ATOM 4134 N N . ARG A 1 539 ? -52.106 9.660 -19.651 1.00 28.23 539 ARG A N 1
ATOM 4135 C CA . ARG A 1 539 ? -52.575 8.300 -19.953 1.00 28.23 539 ARG A CA 1
ATOM 4136 C C . ARG A 1 539 ? -52.874 8.147 -21.455 1.00 28.23 539 ARG A C 1
ATOM 4138 O O . ARG A 1 539 ? -53.719 8.874 -21.961 1.00 28.23 539 ARG A O 1
ATOM 4145 N N . SER A 1 540 ? -52.319 7.129 -22.116 1.00 25.30 540 SER A N 1
ATOM 4146 C CA . SER A 1 540 ? -53.009 6.463 -23.229 1.00 25.30 540 SER A CA 1
ATOM 4147 C C . SER A 1 540 ? -52.631 4.984 -23.326 1.00 25.30 540 SER A C 1
ATOM 4149 O O . SER A 1 540 ? -51.476 4.617 -23.523 1.00 25.30 540 SER A O 1
ATOM 4151 N N . LYS A 1 541 ? -53.655 4.149 -23.131 1.00 29.30 541 LYS A N 1
ATOM 4152 C CA . LYS A 1 541 ? -53.750 2.743 -23.530 1.00 29.30 541 LYS A CA 1
ATOM 4153 C C . LYS A 1 541 ? -54.332 2.709 -24.943 1.00 29.30 541 LYS A C 1
ATOM 4155 O O . LYS A 1 541 ? -55.280 3.451 -25.159 1.00 29.30 541 LYS A O 1
ATOM 4160 N N . THR A 1 542 ? -53.886 1.760 -25.768 1.00 26.77 542 THR A N 1
ATOM 4161 C CA . THR A 1 542 ? -54.685 0.880 -26.668 1.00 26.77 542 THR A CA 1
ATOM 4162 C C . THR A 1 542 ? -53.692 -0.018 -27.421 1.00 26.77 542 THR A C 1
ATOM 4164 O O . THR A 1 542 ? -52.769 0.500 -28.034 1.00 26.77 542 THR A O 1
ATOM 4167 N N . SER A 1 543 ? -53.671 -1.332 -27.159 1.00 27.12 543 SER A N 1
ATOM 4168 C CA . SER A 1 543 ? -54.462 -2.399 -27.824 1.00 27.12 543 SER A CA 1
ATOM 4169 C C . SER A 1 543 ? -53.918 -2.743 -29.212 1.00 27.12 543 SER A C 1
ATOM 4171 O O . SER A 1 543 ? -54.030 -1.934 -30.120 1.00 27.12 543 SER A O 1
ATOM 4173 N N . GLY A 1 544 ? -53.245 -3.889 -29.353 1.00 24.77 544 GLY A N 1
ATOM 4174 C CA . GLY A 1 544 ? -53.784 -5.096 -30.019 1.00 24.77 544 GLY A CA 1
ATOM 4175 C C . GLY A 1 544 ? -53.019 -5.273 -31.345 1.00 24.77 544 GLY A C 1
ATOM 4176 O O . GLY A 1 544 ? -52.590 -4.273 -31.900 1.00 24.77 544 GLY A O 1
ATOM 4177 N N . THR A 1 545 ? -52.714 -6.435 -31.918 1.00 27.36 545 THR A N 1
ATOM 4178 C CA . THR A 1 545 ? -53.213 -7.812 -31.809 1.00 27.36 545 THR A CA 1
ATOM 4179 C C . THR A 1 545 ? -52.210 -8.695 -32.607 1.00 27.36 545 THR A C 1
ATOM 4181 O O . THR A 1 545 ? -51.548 -8.160 -33.490 1.00 27.36 545 THR A O 1
ATOM 4184 N N . GLN A 1 546 ? -52.071 -9.985 -32.250 1.00 28.52 546 GLN A N 1
ATOM 4185 C CA . GLN A 1 546 ? -51.908 -11.211 -33.090 1.00 28.52 546 GLN A CA 1
ATOM 4186 C C . GLN A 1 546 ? -51.438 -11.077 -34.570 1.00 28.52 546 GLN A C 1
ATOM 4188 O O . GLN A 1 546 ? -51.885 -10.186 -35.274 1.00 28.52 546 GLN A O 1
ATOM 4193 N N . ASP A 1 547 ? -50.659 -11.962 -35.210 1.00 26.38 547 ASP A N 1
ATOM 4194 C CA . ASP A 1 547 ? -50.424 -13.400 -35.032 1.00 26.38 547 ASP A CA 1
ATOM 4195 C C . ASP A 1 547 ? -49.382 -13.909 -36.079 1.00 26.38 547 ASP A C 1
ATOM 4197 O O . ASP A 1 547 ? -49.259 -13.331 -37.155 1.00 26.38 547 ASP A O 1
ATOM 4201 N N . ILE A 1 548 ? -48.763 -15.065 -35.780 1.00 28.00 548 ILE A N 1
ATOM 4202 C CA . ILE A 1 548 ? -48.442 -16.209 -36.680 1.00 28.00 548 ILE A CA 1
ATOM 4203 C C . ILE A 1 548 ? -47.177 -16.244 -37.598 1.00 28.00 548 ILE A C 1
ATOM 4205 O O . ILE A 1 548 ? -47.052 -15.533 -38.588 1.00 28.00 548 ILE A O 1
ATOM 4209 N N . ALA A 1 549 ? -46.387 -17.306 -37.315 1.00 28.81 549 ALA A N 1
ATOM 4210 C CA . ALA A 1 549 ? -45.608 -18.228 -38.178 1.00 28.81 549 ALA A CA 1
ATOM 4211 C C . ALA A 1 549 ? -44.280 -17.791 -38.828 1.00 28.81 549 ALA A C 1
ATOM 4213 O O . ALA A 1 549 ? -44.136 -16.669 -39.277 1.00 28.81 549 ALA A O 1
ATOM 4214 N N . ASN A 1 550 ? -43.297 -18.662 -39.093 1.00 28.97 550 ASN A N 1
ATOM 4215 C CA . ASN A 1 550 ? -42.898 -20.019 -38.673 1.00 28.97 550 ASN A CA 1
ATOM 4216 C C . ASN A 1 550 ? -41.672 -20.342 -39.561 1.00 28.97 550 ASN A C 1
ATOM 4218 O O . ASN A 1 550 ? -41.797 -20.195 -40.772 1.00 28.97 550 ASN A O 1
ATOM 4222 N N . SER A 1 551 ? -40.544 -20.810 -39.017 1.00 28.30 551 SER A N 1
ATOM 4223 C CA . SER A 1 551 ? -39.699 -21.830 -39.675 1.00 28.30 551 SER A CA 1
ATOM 4224 C C . SER A 1 551 ? -38.511 -22.240 -38.798 1.00 28.30 551 SER A C 1
ATOM 4226 O O . SER A 1 551 ? -37.732 -21.424 -38.316 1.00 28.30 551 SER A O 1
ATOM 4228 N N . SER A 1 552 ? -38.438 -23.552 -38.631 1.00 31.12 552 SER A N 1
ATOM 4229 C CA . SER A 1 552 ? -37.623 -24.414 -37.778 1.00 31.12 552 SER A CA 1
ATOM 4230 C C . SER A 1 552 ? -36.418 -25.050 -38.485 1.00 31.12 552 SER A C 1
ATOM 4232 O O . SER A 1 552 ? -36.525 -25.355 -39.668 1.00 31.12 552 SER A O 1
ATOM 4234 N N . SER A 1 553 ? -35.389 -25.420 -37.708 1.00 28.50 553 SER A N 1
ATOM 4235 C CA . SER A 1 553 ? -34.632 -26.701 -37.760 1.00 28.50 553 SER A CA 1
ATOM 4236 C C . SER A 1 553 ? -33.538 -26.637 -36.671 1.00 28.50 553 SER A C 1
ATOM 4238 O O . SER A 1 553 ? -32.682 -25.766 -36.759 1.00 28.50 553 SER A O 1
ATOM 4240 N N . ALA A 1 554 ? -33.548 -27.326 -35.523 1.00 30.34 554 ALA A N 1
ATOM 4241 C CA . ALA A 1 554 ? -33.694 -28.749 -35.185 1.00 30.34 554 ALA A CA 1
ATOM 4242 C C . ALA A 1 554 ? -32.563 -29.651 -35.720 1.00 30.34 554 ALA A C 1
ATOM 4244 O O . ALA A 1 554 ? -32.576 -30.010 -36.889 1.00 30.34 554 ALA A O 1
ATOM 4245 N N . TYR A 1 555 ? -31.651 -30.064 -34.829 1.00 27.25 555 TYR A N 1
ATOM 4246 C CA . TYR A 1 555 ? -31.269 -31.469 -34.618 1.00 27.25 555 TYR A CA 1
ATOM 4247 C C . TYR A 1 555 ? -30.682 -31.629 -33.206 1.00 27.25 555 TYR A C 1
ATOM 4249 O O . TYR A 1 555 ? -29.757 -30.917 -32.823 1.00 27.25 555 TYR A O 1
ATOM 4257 N N . GLY A 1 556 ? -31.275 -32.532 -32.425 1.00 25.64 556 GLY A N 1
ATOM 4258 C CA . GLY A 1 556 ? -30.829 -32.924 -31.091 1.00 25.64 556 GLY A CA 1
ATOM 4259 C C . GLY A 1 556 ? -30.158 -34.298 -31.084 1.00 25.64 556 GLY A C 1
ATOM 4260 O O . GLY A 1 556 ? -30.182 -35.022 -32.078 1.00 25.64 556 GLY A O 1
ATOM 4261 N N . GLY A 1 557 ? -29.610 -34.660 -29.926 1.00 24.31 557 GLY A N 1
ATOM 4262 C CA . GLY A 1 557 ? -29.114 -36.000 -29.627 1.00 24.31 557 GLY A CA 1
ATOM 4263 C C . GLY A 1 557 ? -28.640 -36.089 -28.179 1.00 24.31 557 GLY A C 1
ATOM 4264 O O . GLY A 1 557 ? -27.565 -35.608 -27.848 1.00 24.31 557 GLY A O 1
ATOM 4265 N N . SER A 1 558 ? -29.477 -36.672 -27.324 1.00 26.64 558 SER A N 1
ATOM 4266 C CA . SER A 1 558 ? -29.201 -37.031 -25.931 1.00 26.64 558 SER A CA 1
ATOM 4267 C C . SER A 1 558 ? -28.939 -38.537 -25.855 1.00 26.64 558 SER A C 1
ATOM 4269 O O . SER A 1 558 ? -29.659 -39.294 -26.506 1.00 26.64 558 SER A O 1
ATOM 4271 N N . SER A 1 559 ? -27.971 -38.980 -25.046 1.00 27.14 559 SER A N 1
ATOM 4272 C CA . SER A 1 559 ? -27.915 -40.364 -24.552 1.00 27.14 559 SER A CA 1
ATOM 4273 C C . SER A 1 559 ? -26.997 -40.508 -23.329 1.00 27.14 559 SER A C 1
ATOM 4275 O O . SER A 1 559 ? -25.781 -40.404 -23.443 1.00 27.14 559 SER A O 1
ATOM 4277 N N . ASN A 1 560 ? -27.641 -40.719 -22.179 1.00 27.08 560 ASN A N 1
ATOM 4278 C CA . ASN A 1 560 ? -27.388 -41.683 -21.097 1.00 27.08 560 ASN A CA 1
ATOM 4279 C C . ASN A 1 560 ? -25.966 -42.182 -20.745 1.00 27.08 560 ASN A C 1
ATOM 4281 O O . ASN A 1 560 ? -25.213 -42.678 -21.577 1.00 27.08 560 ASN A O 1
ATOM 4285 N N . LEU A 1 561 ? -25.738 -42.175 -19.422 1.00 28.78 561 LEU A N 1
ATOM 4286 C CA . LEU A 1 561 ? -24.786 -42.953 -18.611 1.00 28.78 561 LEU A CA 1
ATOM 4287 C C . LEU A 1 561 ? -24.677 -44.442 -18.997 1.00 28.78 561 LEU A C 1
ATOM 4289 O O . LEU A 1 561 ? -25.635 -45.030 -19.507 1.00 28.78 561 LEU A O 1
ATOM 4293 N N . PRO A 1 562 ? -23.570 -45.085 -18.586 1.00 28.80 562 PRO A N 1
ATOM 4294 C CA . PRO A 1 562 ? -23.700 -46.074 -17.513 1.00 28.80 562 PRO A CA 1
ATOM 4295 C C . PRO A 1 562 ? -22.635 -45.981 -16.406 1.00 28.80 562 PRO A C 1
ATOM 4297 O O . PRO A 1 562 ? -21.491 -45.581 -16.617 1.00 28.80 562 PRO A O 1
ATOM 4300 N N . SER A 1 563 ? -23.081 -46.393 -15.222 1.00 28.28 563 SER A N 1
ATOM 4301 C CA . SER A 1 563 ? -22.331 -46.684 -14.001 1.00 28.28 563 SER A CA 1
ATOM 4302 C C . SER A 1 563 ? -21.550 -48.008 -14.092 1.00 28.28 563 SER A C 1
ATOM 4304 O O . SER A 1 563 ? -21.787 -48.808 -14.992 1.00 28.28 563 SER A O 1
ATOM 4306 N N . ASP A 1 564 ? -20.723 -48.233 -13.065 1.00 27.67 564 ASP A N 1
ATOM 4307 C CA . ASP A 1 564 ? -20.025 -49.463 -12.646 1.00 27.67 564 ASP A CA 1
ATOM 4308 C C . ASP A 1 564 ? -18.592 -49.682 -13.152 1.00 27.67 564 ASP A C 1
ATOM 4310 O O . ASP A 1 564 ? -18.356 -50.132 -14.265 1.00 27.67 564 ASP A O 1
ATOM 4314 N N . TYR A 1 565 ? -17.630 -49.461 -12.245 1.00 23.09 565 TYR A N 1
ATOM 4315 C CA . TYR A 1 565 ? -16.681 -50.499 -11.821 1.00 23.09 565 TYR A CA 1
ATOM 4316 C C . TYR A 1 565 ? -16.165 -50.174 -10.407 1.00 23.09 565 TYR A C 1
ATOM 4318 O O . TYR A 1 565 ? -15.404 -49.232 -10.189 1.00 23.09 565 TYR A O 1
ATOM 4326 N N . GLN A 1 566 ? -16.618 -50.959 -9.429 1.00 27.95 566 GLN A N 1
ATOM 4327 C CA . GLN A 1 566 ? -16.018 -51.089 -8.100 1.00 27.95 566 GLN A CA 1
ATOM 4328 C C . GLN A 1 566 ? -15.004 -52.246 -8.097 1.00 27.95 566 GLN A C 1
ATOM 4330 O O . GLN A 1 566 ? -15.120 -53.167 -8.903 1.00 27.95 566 GLN A O 1
ATOM 4335 N N . SER A 1 567 ? -14.130 -52.226 -7.078 1.00 28.02 567 SER A N 1
ATOM 4336 C CA . SER A 1 567 ? -13.183 -53.254 -6.585 1.00 28.02 567 SER A CA 1
ATOM 4337 C C . SER A 1 567 ? -11.761 -53.233 -7.179 1.00 28.02 567 SER A C 1
ATOM 4339 O O . SER A 1 567 ? -11.592 -53.068 -8.375 1.00 28.02 567 SER A O 1
ATOM 4341 N N . SER A 1 568 ? -10.663 -53.421 -6.437 1.00 27.20 568 SER A N 1
ATOM 4342 C CA . SER A 1 568 ? -10.368 -53.414 -4.992 1.00 27.20 568 SER A CA 1
ATOM 4343 C C . SER A 1 568 ? -8.864 -53.707 -4.790 1.00 27.20 568 SER A C 1
ATOM 4345 O O . SER A 1 568 ? -8.280 -54.419 -5.598 1.00 27.20 568 SER A O 1
ATOM 4347 N N . VAL A 1 569 ? -8.335 -53.302 -3.628 1.00 28.64 569 VAL A N 1
ATOM 4348 C CA . VAL A 1 569 ? -7.150 -53.827 -2.905 1.00 28.64 569 VAL A CA 1
ATOM 4349 C C . VAL A 1 569 ? -5.758 -53.276 -3.253 1.00 28.64 569 VAL A C 1
ATOM 4351 O O . VAL A 1 569 ? -5.175 -53.542 -4.296 1.00 28.64 569 VAL A O 1
ATOM 4354 N N . GLY A 1 570 ? -5.187 -52.622 -2.235 1.00 25.64 570 GLY A N 1
ATOM 4355 C CA . GLY A 1 570 ? -3.770 -52.313 -2.062 1.00 25.64 570 GLY A CA 1
ATOM 4356 C C . GLY A 1 570 ? -3.532 -51.645 -0.704 1.00 25.64 570 GLY A C 1
ATOM 4357 O O . GLY A 1 570 ? -3.181 -50.475 -0.641 1.00 25.64 570 GLY A O 1
ATOM 4358 N N . SER A 1 571 ? -3.831 -52.358 0.387 1.00 29.09 571 SER A N 1
ATOM 4359 C CA . SER A 1 571 ? -3.555 -51.929 1.763 1.00 29.09 571 SER A CA 1
ATOM 4360 C C . SER A 1 571 ? -2.050 -52.000 2.037 1.00 29.09 571 SER A C 1
ATOM 4362 O O . SER A 1 571 ? -1.464 -53.077 1.962 1.00 29.09 571 SER A O 1
ATOM 4364 N N . SER A 1 572 ? -1.435 -50.871 2.392 1.00 29.06 572 SER A N 1
ATOM 4365 C CA . SER A 1 572 ? -0.158 -50.838 3.108 1.00 29.06 572 SER A CA 1
ATOM 4366 C C . SER A 1 572 ? -0.270 -49.866 4.276 1.00 29.06 572 SER A C 1
ATOM 4368 O O . SER A 1 572 ? -0.223 -48.645 4.129 1.00 29.06 572 SER A O 1
ATOM 4370 N N . THR A 1 573 ? -0.484 -50.458 5.442 1.00 35.97 573 THR A N 1
ATOM 4371 C CA . THR A 1 573 ? -0.542 -49.860 6.770 1.00 35.97 573 THR A CA 1
ATOM 4372 C C . THR A 1 573 ? 0.795 -49.189 7.104 1.00 35.97 573 THR A C 1
ATOM 4374 O O . THR A 1 573 ? 1.763 -49.875 7.419 1.00 35.97 573 THR A O 1
ATOM 4377 N N . PHE A 1 574 ? 0.858 -47.857 7.070 1.00 30.59 574 PHE A N 1
ATOM 4378 C CA . PHE A 1 574 ? 1.919 -47.097 7.738 1.00 30.59 574 PHE A CA 1
ATOM 4379 C C . PHE A 1 574 ? 1.371 -46.549 9.055 1.00 30.59 574 PHE A C 1
ATOM 4381 O O . PHE A 1 574 ? 0.340 -45.880 9.091 1.00 30.59 574 PHE A O 1
ATOM 4388 N N . GLY A 1 575 ? 2.032 -46.931 10.149 1.00 40.28 575 GLY A N 1
ATOM 4389 C CA . GLY A 1 575 ? 1.572 -46.730 11.517 1.00 40.28 575 GLY A CA 1
ATOM 4390 C C . GLY A 1 575 ? 1.396 -45.259 11.876 1.00 40.28 575 GLY A C 1
ATOM 4391 O O . GLY A 1 575 ? 2.367 -44.520 12.019 1.00 40.28 575 GLY A O 1
ATOM 4392 N N . SER A 1 576 ? 0.149 -44.850 12.097 1.00 47.59 576 SER A N 1
ATOM 4393 C CA . SER A 1 576 ? -0.157 -43.609 12.795 1.00 47.59 576 SER A CA 1
ATOM 4394 C C . SER A 1 576 ? 0.178 -43.799 14.273 1.00 47.59 576 SER A C 1
ATOM 4396 O O . SER A 1 576 ? -0.554 -44.476 14.999 1.00 47.59 576 SER A O 1
ATOM 4398 N N . VAL A 1 577 ? 1.286 -43.216 14.723 1.00 63.03 577 VAL A N 1
ATOM 4399 C CA . VAL A 1 577 ? 1.543 -43.039 16.155 1.00 63.03 577 VAL A CA 1
ATOM 4400 C C . VAL A 1 577 ? 0.378 -42.212 16.719 1.00 63.03 577 VAL A C 1
ATOM 4402 O O . VAL A 1 577 ? 0.139 -41.110 16.220 1.00 63.03 577 VAL A O 1
ATOM 4405 N N . PRO A 1 578 ? -0.394 -42.720 17.697 1.00 76.38 578 PRO A N 1
ATOM 4406 C CA . PRO A 1 578 ? -1.533 -41.989 18.236 1.00 76.38 578 PRO A CA 1
ATOM 4407 C C . PRO A 1 578 ? -1.092 -40.636 18.793 1.00 76.38 578 PRO A C 1
ATOM 4409 O O . PRO A 1 578 ? -0.040 -40.536 19.423 1.00 76.38 578 PRO A O 1
ATOM 4412 N N . THR A 1 579 ? -1.914 -39.600 18.626 1.00 66.44 579 THR A N 1
ATOM 4413 C CA . THR A 1 579 ? -1.621 -38.237 19.104 1.00 66.44 579 THR A CA 1
ATOM 4414 C C . THR A 1 579 ? -1.240 -38.205 20.587 1.00 66.44 579 THR A C 1
ATOM 4416 O O . THR A 1 579 ? -0.387 -37.422 20.990 1.00 66.44 579 THR A O 1
ATOM 4419 N N . ALA A 1 580 ? -1.807 -39.102 21.398 1.00 67.06 580 ALA A N 1
ATOM 4420 C CA . ALA A 1 580 ? -1.455 -39.252 22.808 1.00 67.06 580 ALA A CA 1
ATOM 4421 C C . ALA A 1 580 ? 0.015 -39.660 23.027 1.00 67.06 580 ALA A C 1
ATOM 4423 O O . ALA A 1 580 ? 0.652 -39.170 23.954 1.00 67.06 580 ALA A O 1
ATOM 4424 N N . GLU A 1 581 ? 0.570 -40.498 22.152 1.00 69.94 581 GLU A N 1
ATOM 4425 C CA . GLU A 1 581 ? 1.958 -40.954 22.225 1.00 69.94 581 GLU A CA 1
ATOM 4426 C C . GLU A 1 581 ? 2.927 -39.858 21.755 1.00 69.94 581 GLU A C 1
ATOM 4428 O O . GLU A 1 581 ? 3.974 -39.650 22.361 1.00 69.94 581 GLU A O 1
ATOM 4433 N N . LEU A 1 582 ? 2.529 -39.066 20.753 1.00 64.75 582 LEU A N 1
ATOM 4434 C CA . LEU A 1 582 ? 3.241 -37.849 20.340 1.00 64.75 582 LEU A CA 1
ATOM 4435 C C . LEU A 1 582 ? 3.293 -36.806 21.463 1.00 64.75 582 LEU A C 1
ATOM 4437 O O . LEU A 1 582 ? 4.349 -36.235 21.733 1.00 64.75 582 LEU A O 1
ATOM 4441 N N . VAL A 1 583 ? 2.171 -36.590 22.152 1.00 68.06 583 VAL A N 1
ATOM 4442 C CA . VAL A 1 583 ? 2.097 -35.672 23.296 1.00 68.06 583 VAL A CA 1
ATOM 4443 C C . VAL A 1 583 ? 2.921 -36.203 24.470 1.00 68.06 583 VAL A C 1
ATOM 4445 O O . VAL A 1 583 ? 3.622 -35.423 25.110 1.00 68.06 583 VAL A O 1
ATOM 4448 N N . ARG A 1 584 ? 2.917 -37.519 24.720 1.00 80.69 584 ARG A N 1
ATOM 4449 C CA . ARG A 1 584 ? 3.756 -38.153 25.749 1.00 80.69 584 ARG A CA 1
ATOM 4450 C C . ARG A 1 584 ? 5.247 -37.950 25.469 1.00 80.69 584 ARG A C 1
ATOM 4452 O O . ARG A 1 584 ? 5.967 -37.497 26.356 1.00 80.69 584 ARG A O 1
ATOM 4459 N N . LEU A 1 585 ? 5.690 -38.213 24.238 1.00 70.00 585 LEU A N 1
ATOM 4460 C CA . LEU A 1 585 ? 7.086 -38.044 23.816 1.00 70.00 585 LEU A CA 1
ATOM 4461 C C . LEU A 1 585 ? 7.534 -36.577 23.863 1.00 70.00 585 LEU A C 1
ATOM 4463 O O . LEU A 1 585 ? 8.661 -36.283 24.264 1.00 70.00 585 LEU A O 1
ATOM 4467 N N . LEU A 1 586 ? 6.648 -35.647 23.497 1.00 63.72 586 LEU A N 1
ATOM 4468 C CA . LEU A 1 586 ? 6.914 -34.214 23.599 1.00 63.72 586 LEU A CA 1
ATOM 4469 C C . LEU A 1 586 ? 7.058 -33.777 25.064 1.00 63.72 586 LEU A C 1
ATOM 4471 O O . LEU A 1 586 ? 7.963 -33.015 25.395 1.00 63.72 586 LEU A O 1
ATOM 4475 N N . ASN A 1 587 ? 6.211 -34.298 25.953 1.00 71.50 587 ASN A N 1
ATOM 4476 C CA . ASN A 1 587 ? 6.243 -33.954 27.372 1.00 71.50 587 ASN A CA 1
ATOM 4477 C C . ASN A 1 587 ? 7.457 -34.567 28.100 1.00 71.50 587 ASN A C 1
ATOM 4479 O O . ASN A 1 587 ? 8.008 -33.944 29.005 1.00 71.50 587 ASN A O 1
ATOM 4483 N N . GLU A 1 588 ? 7.930 -35.745 27.674 1.00 69.94 588 GLU A N 1
ATOM 4484 C CA . GLU A 1 588 ? 9.206 -36.319 28.135 1.00 69.94 588 GLU A CA 1
ATOM 4485 C C . GLU A 1 588 ? 10.413 -35.478 27.689 1.00 69.94 588 GLU A C 1
ATOM 4487 O O . GLU A 1 588 ? 11.359 -35.299 28.455 1.00 69.94 588 GLU A O 1
ATOM 4492 N N . ARG A 1 589 ? 10.374 -34.912 26.475 1.00 61.59 589 ARG A N 1
ATOM 4493 C CA . ARG A 1 589 ? 11.452 -34.073 25.914 1.00 61.59 589 ARG A CA 1
ATOM 4494 C C . ARG A 1 589 ? 11.517 -32.662 26.504 1.00 61.59 589 ARG A C 1
ATOM 4496 O O . ARG A 1 589 ? 12.576 -32.042 26.456 1.00 61.59 589 ARG A O 1
ATOM 4503 N N . LEU A 1 590 ? 10.408 -32.152 27.040 1.00 59.47 590 LEU A N 1
ATOM 4504 C CA . LEU A 1 590 ? 10.310 -30.805 27.612 1.00 59.47 590 LEU A CA 1
ATOM 4505 C C . LEU A 1 590 ? 10.680 -30.736 29.104 1.00 59.47 590 LEU A C 1
ATOM 4507 O O . LEU A 1 590 ? 10.617 -29.654 29.690 1.00 59.47 590 LEU A O 1
ATO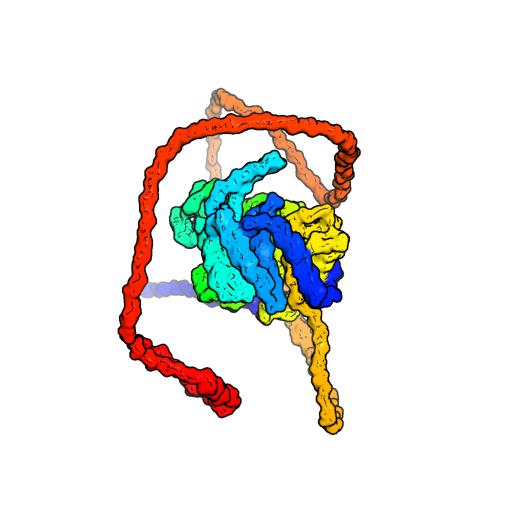M 4511 N N . GLN A 1 591 ? 11.088 -31.844 29.738 1.00 68.00 591 GLN A N 1
ATOM 4512 C CA . GLN A 1 591 ? 11.517 -31.785 31.136 1.00 68.00 591 GLN A CA 1
ATOM 4513 C C . GLN A 1 591 ? 12.866 -31.047 31.293 1.00 68.00 591 GLN A C 1
ATOM 4515 O O . GLN A 1 591 ? 13.812 -31.351 30.564 1.00 68.00 591 GLN A O 1
ATOM 4520 N N . PRO A 1 592 ? 13.019 -30.112 32.257 1.00 47.88 592 PRO A N 1
ATOM 4521 C CA . PRO A 1 592 ? 14.109 -29.123 32.251 1.00 47.88 592 PRO A CA 1
ATOM 4522 C C . PRO A 1 592 ? 15.494 -29.636 32.678 1.00 47.88 592 PRO A C 1
ATOM 4524 O O . PRO A 1 592 ? 16.361 -28.836 33.018 1.00 47.88 592 PRO A O 1
ATOM 4527 N N . VAL A 1 593 ? 15.736 -30.948 32.713 1.00 52.06 593 VAL A N 1
ATOM 4528 C CA . VAL A 1 593 ? 16.993 -31.499 33.237 1.00 52.06 593 VAL A CA 1
ATOM 4529 C C . VAL A 1 593 ? 17.458 -32.674 32.386 1.00 52.06 593 VAL A C 1
ATOM 4531 O O . VAL A 1 593 ? 17.254 -33.825 32.760 1.00 52.06 593 VAL A O 1
ATOM 4534 N N . ARG A 1 594 ? 18.080 -32.366 31.241 1.00 48.50 594 ARG A N 1
ATOM 4535 C CA . ARG A 1 594 ? 19.157 -33.130 30.567 1.00 48.50 594 ARG A CA 1
ATOM 4536 C C . ARG A 1 594 ? 19.334 -32.611 29.136 1.00 48.50 594 ARG A C 1
ATOM 4538 O O . ARG A 1 594 ? 18.846 -33.207 28.188 1.00 48.50 594 ARG A O 1
ATOM 4545 N N . TRP A 1 595 ? 20.075 -31.523 28.994 1.00 48.88 595 TRP A N 1
ATOM 4546 C CA . TRP A 1 595 ? 20.769 -31.211 27.746 1.00 48.88 595 TRP A CA 1
ATOM 4547 C C . TRP A 1 595 ? 22.240 -31.057 28.122 1.00 48.88 595 TRP A C 1
ATOM 4549 O O . TRP A 1 595 ? 22.568 -30.222 28.964 1.00 48.88 595 TRP A O 1
ATOM 4559 N N . ARG A 1 596 ? 23.103 -31.940 27.609 1.00 56.19 596 ARG A N 1
ATOM 4560 C CA . ARG A 1 596 ? 24.558 -31.755 27.693 1.00 56.19 596 ARG A CA 1
ATOM 4561 C C . ARG A 1 596 ? 24.971 -30.943 26.469 1.00 56.19 596 ARG A C 1
ATOM 4563 O O . ARG A 1 596 ? 24.495 -31.228 25.375 1.00 56.19 596 ARG A O 1
ATOM 4570 N N . GLU A 1 597 ? 25.808 -29.928 26.659 1.00 53.81 597 GLU A N 1
ATOM 4571 C CA . GLU A 1 597 ? 26.223 -28.985 25.602 1.00 53.81 597 GLU A CA 1
ATOM 4572 C C . GLU A 1 597 ? 27.040 -29.650 24.472 1.00 53.81 597 GLU A C 1
ATOM 4574 O O . GLU A 1 597 ? 27.319 -29.037 23.446 1.00 53.81 597 GLU A O 1
ATOM 4579 N N . ASP A 1 598 ? 27.390 -30.919 24.652 1.00 56.47 598 ASP A N 1
ATOM 4580 C CA . ASP A 1 598 ? 28.262 -31.742 23.825 1.00 56.47 598 ASP A CA 1
ATOM 4581 C C . ASP A 1 598 ? 27.513 -32.815 22.995 1.00 56.47 598 ASP A C 1
ATOM 4583 O O . ASP A 1 598 ? 28.141 -33.654 22.347 1.00 56.47 598 ASP A O 1
ATOM 4587 N N . GLU A 1 599 ? 26.175 -32.785 22.950 1.00 47.19 599 GLU A N 1
ATOM 4588 C CA . GLU A 1 599 ? 25.366 -33.721 22.152 1.00 47.19 599 GLU A CA 1
ATOM 4589 C C . GLU A 1 599 ? 25.089 -33.176 20.733 1.00 47.19 599 GLU A C 1
ATOM 4591 O O . GLU A 1 599 ? 24.378 -32.187 20.547 1.00 47.19 599 GLU A O 1
ATOM 4596 N N . ALA A 1 600 ? 25.667 -33.813 19.707 1.00 53.12 600 ALA A N 1
ATOM 4597 C CA . ALA A 1 600 ? 25.446 -33.445 18.307 1.00 53.12 600 ALA A CA 1
ATOM 4598 C C . ALA A 1 600 ? 24.034 -33.856 17.821 1.00 53.12 600 ALA A C 1
ATOM 4600 O O . ALA A 1 600 ? 23.529 -34.906 18.228 1.00 53.12 600 ALA A O 1
ATOM 4601 N N . PRO A 1 601 ? 23.388 -33.064 16.941 1.00 45.94 601 PRO A N 1
ATOM 4602 C CA . PRO A 1 601 ? 22.045 -33.363 16.447 1.00 45.94 601 PRO A CA 1
ATOM 4603 C C . PRO A 1 601 ? 22.010 -34.635 15.574 1.00 45.94 601 PRO A C 1
ATOM 4605 O O . PRO A 1 601 ? 23.016 -34.963 14.942 1.00 45.94 601 PRO A O 1
ATOM 4608 N N . PRO A 1 602 ? 20.863 -35.346 15.500 1.00 43.44 602 PRO A N 1
ATOM 4609 C CA . PRO A 1 602 ? 20.747 -36.564 14.701 1.00 43.44 602 PRO A CA 1
ATOM 4610 C C . PRO A 1 602 ? 20.948 -36.288 13.209 1.00 43.44 602 PRO A C 1
ATOM 4612 O O . PRO A 1 602 ? 20.420 -35.311 12.674 1.00 43.44 602 PRO A O 1
ATOM 4615 N N . ASP A 1 603 ? 21.679 -37.184 12.552 1.00 42.75 603 ASP A N 1
ATOM 4616 C CA . ASP A 1 603 ? 21.966 -37.138 11.122 1.00 42.75 603 ASP A CA 1
ATOM 4617 C C . ASP A 1 603 ? 20.733 -37.589 10.321 1.00 42.75 603 ASP A C 1
ATOM 4619 O O . ASP A 1 603 ? 20.256 -38.718 10.469 1.00 42.75 603 ASP A O 1
ATOM 4623 N N . TYR A 1 604 ? 20.185 -36.699 9.492 1.00 41.53 604 TYR A N 1
ATOM 4624 C CA . TYR A 1 604 ? 19.044 -36.994 8.623 1.00 41.53 604 TYR A CA 1
ATOM 4625 C C . TYR A 1 604 ? 19.540 -37.206 7.198 1.00 41.53 604 TYR A C 1
ATOM 4627 O O . TYR A 1 604 ? 19.419 -36.332 6.339 1.00 41.53 604 TYR A O 1
ATOM 4635 N N . ALA A 1 605 ? 20.080 -38.393 6.940 1.00 37.47 605 ALA A N 1
ATOM 4636 C CA . ALA A 1 605 ? 20.380 -38.844 5.592 1.00 37.47 605 ALA A CA 1
ATOM 4637 C C . ALA A 1 605 ? 19.679 -40.174 5.282 1.00 37.47 605 ALA A C 1
ATOM 4639 O O . ALA A 1 605 ? 19.825 -41.170 5.986 1.00 37.47 605 ALA A O 1
ATOM 4640 N N . SER A 1 606 ? 18.983 -40.166 4.142 1.00 41.53 606 SER A N 1
ATOM 4641 C CA . SER A 1 606 ? 18.527 -41.304 3.332 1.00 41.53 606 SER A CA 1
ATOM 4642 C C . SER A 1 606 ? 17.439 -42.227 3.895 1.00 41.53 606 SER A C 1
ATOM 4644 O O . SER A 1 606 ? 17.734 -43.243 4.509 1.00 41.53 606 SER A O 1
ATOM 4646 N N . GLN A 1 607 ? 16.187 -41.972 3.501 1.00 35.19 607 GLN A N 1
ATOM 4647 C CA . GLN A 1 607 ? 15.273 -43.044 3.084 1.00 35.19 607 GLN A CA 1
ATOM 4648 C C . GLN A 1 607 ? 14.481 -42.589 1.848 1.00 35.19 607 GLN A C 1
ATOM 4650 O O . GLN A 1 607 ? 13.431 -41.963 1.950 1.00 35.19 607 GLN A O 1
ATOM 4655 N N . HIS A 1 608 ? 15.034 -42.883 0.668 1.00 39.03 608 HIS A N 1
ATOM 4656 C CA . HIS A 1 608 ? 14.229 -43.186 -0.511 1.00 39.03 608 HIS A CA 1
ATOM 4657 C C . HIS A 1 608 ? 13.953 -44.690 -0.476 1.00 39.03 608 HIS A C 1
ATOM 4659 O O . HIS A 1 608 ? 14.895 -45.485 -0.457 1.00 39.03 608 HIS A O 1
ATOM 4665 N N . GLY A 1 609 ? 12.673 -45.040 -0.449 1.00 35.38 609 GLY A N 1
ATOM 4666 C CA . GLY A 1 609 ? 12.130 -46.390 -0.519 1.00 35.38 609 GLY A CA 1
ATOM 4667 C C . GLY A 1 609 ? 10.625 -46.292 -0.629 1.00 35.38 609 GLY A C 1
ATOM 4668 O O . GLY A 1 609 ? 10.017 -45.968 0.412 1.00 35.38 609 GLY A O 1
#

Foldseek 3Di:
DDDDDDDDDPPPVVVVVVVVVPDPPPPPPPDFLDAFPLAAQLDDPDDLVVLLVLLVQLLVVLQVQADPLQDHPFDDLLLSLLSLLLLLLSCQLVVHCVCLVVSLSNLVSSCVVPPLNQHDQDQDQDPPDRDRPFDWLLSLLSNLLSLLSNCVRPVDVSSVVSNVSSLVNQVLQFDDPVCLVVQHGPLADDRFHQDDPPDGQGLFGFGGSHNDRQWSFLSSSLSSLLSLLSNCLVPVDVVSLVSNVRSLVNQVPQQQDPLRFGATTAGRHPSHGDPDQGDLLSLLSSLQSLLSSCVNVVDVVSVVNSVVSLCSSQPDPCQDDSNSAGHNPDDQFANLSNLLSLLSNLPDPPRDPSSNVSSSSSLSSQLCLQVPAADDPPHSAGASHSVDNHDPDHDSRRSSRSSSSSSSNSNRDDPPDDPDPPDDDDDDDDDDDDDDDDDDDPVVVVVVVVVVVVVVVVVVVVVVVVVVVVVVVVVVPVPPPPPDDDDDDDDDDDDDDDDDDDDDDDDDDDDDDDDDDDDDDDDDDDDDDDDDDDDDDDDDDDDDDDDDDDDDDDDDDDDDDDDDDDDDDDDDDDDDPDVVVVVVVVVVVPDPDDDDPPDDDDDDDDDDD

Mean predicted aligned error: 18.53 Å

Nearest PDB structures (foldseek):
  7nl5-assembly1_A  TM=8.117E-01  e=1.900E-10  Niallia circulans
  4v1r-assembly1_A  TM=7.583E-01  e=2.451E-08  Bacteroides thetaiotaomicron VPI-5482
  3vw5-assembly3_C  TM=6.288E-01  e=9.221E-06  Ruminococcus albus
  3wkh-assembly1_A  TM=5.844E-01  e=3.458E-06  Rhodothermus marinus
  8wbv-assembly1_A  TM=6.245E-01  e=9.221E-06  Caldicellulosiruptor saccharolyticus DSM 8903

Solvent-accessible surface area (backbone atoms only — not comparable to full-atom values): 36493 Å² total; per-residue (Å²): 140,81,84,88,84,81,86,81,77,73,70,68,67,62,55,57,61,58,54,74,71,60,81,82,82,74,73,80,69,79,78,81,53,72,70,65,92,58,41,46,62,32,75,77,81,74,50,64,69,56,35,49,47,53,34,48,49,32,48,55,60,50,58,76,58,42,43,98,48,45,38,50,92,88,54,60,86,29,52,42,24,50,47,49,25,48,48,23,48,46,21,48,74,66,76,49,68,86,50,53,69,61,46,57,52,30,54,54,31,39,33,72,75,21,46,54,43,67,60,67,91,56,59,52,76,46,95,87,51,98,49,72,47,54,62,39,38,33,33,17,19,29,38,9,41,14,20,38,40,32,21,72,48,66,71,43,65,69,28,45,53,47,15,52,39,9,45,53,52,41,49,68,50,32,35,41,70,66,36,41,72,69,31,44,53,79,72,46,72,62,65,46,47,55,48,52,93,91,44,64,46,37,26,36,12,35,36,40,66,50,37,79,57,52,37,30,17,31,57,20,18,19,31,48,15,31,29,23,19,48,47,16,66,74,67,71,42,62,70,30,42,52,49,16,50,34,14,52,49,22,43,61,73,71,31,41,47,99,80,60,50,36,37,42,31,28,31,47,63,75,58,48,63,54,91,59,71,56,47,64,52,31,46,7,28,43,40,29,17,36,37,45,38,24,68,69,64,66,38,66,67,48,46,51,52,40,55,51,45,49,53,42,60,76,66,39,70,79,31,22,58,73,44,54,48,45,48,34,93,64,97,57,49,39,48,31,38,36,45,44,9,47,37,49,38,54,72,38,88,86,49,52,69,53,55,39,48,34,46,48,33,52,49,18,17,44,38,47,27,34,64,73,29,2,35,25,86,98,57,63,43,33,22,31,41,33,84,35,70,44,38,92,65,88,42,71,60,22,33,46,32,43,45,40,37,38,48,51,50,43,77,64,72,79,92,73,74,72,83,79,77,80,85,74,87,87,81,83,92,79,80,89,80,81,87,81,83,82,81,82,81,69,61,67,62,59,55,52,51,53,56,52,52,53,53,52,54,52,51,53,51,51,52,50,52,52,52,54,54,52,61,57,56,62,64,68,68,69,76,77,78,81,87,85,86,90,85,79,92,81,88,82,89,86,83,89,84,89,81,90,85,84,83,84,84,85,89,80,90,80,88,89,84,82,90,78,92,84,79,87,78,87,83,80,82,86,86,80,85,88,85,86,83,88,86,84,88,83,90,81,88,81,84,88,78,90,83,87,91,86,92,87,83,90,87,87,87,86,81,83,85,84,86,88,86,83,89,82,90,83,89,77,91,72,85,76,77,51,70,68,56,55,51,50,55,51,56,65,69,64,52,96,82,83,80,66,100,82,70,77,80,86,84,91,75,86,85,88,129

Secondary structure (DSSP, 8-state):
--PPPP----THHHHHHHHTSSSSS-----------TTSS-----S-HHHHHHHHHHHHHHHHTTS-TTS--SSS-THHHHHHHHHHHHHHHHHT--TTHHHHHHHHHHHHHHSGGGT-----EE-TTS--EE--BHHHHHHHHHHHHHHHHHH--HHHHHHHHHHHHHHHTTB--HHHHHHT--TT--S---SEETTEE-TT-BBSBS-TT--EEEHHHHHHHHHHHHHHHHHH--HHHHHHHHHHHHHIIIIIB-TTS-B-SEEETTT-PBPSSPP-HHHHHHHHHHHHHHHHHH--HHHHHHHHHHHHHHHH-TTSB-TT--B---SSS-S-HHHHHHHHHHHT-TTS-HHHHHHHHHHHHHHHHHHHHHSB-TTSS-B-S-TTSPPPSS--HHHHHHHHHHHHHHTT----------------PPPPPPPPPPPPPP-HHHHHHHHHHHHHHHHHHHHHHHHHHHHHHHTTTTGGGSS--------------------------------------------PPPP------------------------------------------------HHHHHHHHHHHT-SS---TT-PPPP------

Sequence (609 aa):
MVKPSHFHCPKAALCLLIVCFLPARYSATAQDFVSSTLWQNPAITVSPEDRVKIARDGIERTIVMLGTNGQFNDSFYGTPARLFSQMAEFDLATNQTTYKDQLLQYFQQAQGVQTGFLNEFSCHEFSVFTYRTCLQINYGLAYGIAAARAYAAYRDPAFMDFAQTAWKSGSEYTLSQDVLQAGKISGKNLTLRKACTLNSMVGGSFWRRDPNSLDLNSLSTGSFLVTSALLAEATNASAYQDAAIQAADFISNHLMNFQGVIQDSIDASTCTPSAEPAHSYNAGLTLEGLAVLSSVTRNATISQRLRNLILDTVSSNAWQDNDGIIENGGSELGGQYVVRGLAAVYNRNSTPSDLRNYIKDYIGVQYNAVLKNATEQGSSVYGASWKGPPPSAFSSEAQTNALSVLIAAIPLRNDTFPSGGSVGPDGPPKFDDPPVPKKPLNVGAIVGGVVGGLALVAIVLAVFLIWRRRQLGHRYTNNYLDHSRPQERQEMDHTLQLNASFSDVTTQNLQGFTNGRYREKRLTRFVAPETFTSLSSGRSKTSGTQDIANSSSAYGGSSNLPSDYQSSVGSSTFGSVPTAELVRLLNERLQPVRWREDEAPPDYASQHG